Protein 4YQY (pdb70)

Secondary structure (DSSP, 8-state):
-HHHHHHHH---TT-EEEEE-TTSHHHHHHHHHHHHTT-EEEEE----HHHHHHHHHHHHTT--EEEE-----HHHHHHHHHHHHHHHS---EEEE-------------HHHHHH--TTTHHHH--TTTTT--TTEEEEEE--HHHHH--STT-HHHHHHHHH--HHHHHHHHHTTTEEEEEEEE----SS---HHHHHHSTT-S---HHHHHHHHHHHHSGGGTT--S-EEEES-----/--TT-EEEEES-SSHHHHHHHHHHHHTT-EEEEE----HHHHHHHHHHHHTT--EEEE-----HHHHHHHHHHHHHHH-S--EEEE-------------HHHHHH--TTTHHHH--TTTTT--TTEEEEEE--HHHHH--STT-HHHHHHHHH--HHHHHHHHHTTTEEEEEEEE-----TTSTT-S---HHHHHHHHHHHHSGGGTT--S-EEEES-----

Radius of gyration: 28.1 Å; Cα contacts (8 Å, |Δi|>4): 965; chains: 2; bounding box: 83×60×43 Å

Nearest PDB structures (foldseek):
  6qhe-assembly1_C  TM=9.258E-01  e=1.005E-21  Arthrobacter
  6d9y-assembly1_A  TM=9.089E-01  e=1.903E-20  Paraburkholderia phymatum STM815
  4gkb-assembly1_D  TM=9.073E-01  e=9.096E-20  Burkholderia multivorans ATCC 17616
  4gkb-assembly1_A  TM=9.070E-01  e=1.410E-19  Burkholderia multivorans ATCC 17616
  4glo-assembly1_D  TM=9.005E-01  e=1.927E-19  Burkholderia multivorans ATCC 17616

CATH classification: 3.40.50.720

Structure (mmCIF, N/CA/C/O backbone):
data_4YQY
#
_entry.id   4YQY
#
_cell.length_a   84.795
_cell.length_b   84.795
_cell.length_c   126.160
_cell.angle_alpha   90.000
_cell.angle_beta   90.000
_cell.angle_gamma   90.000
#
_symmetry.space_group_name_H-M   'P 41 21 2'
#
loop_
_entity.id
_entity.type
_entity.pdbx_description
1 polymer 'Putative Dehydrogenase'
2 non-polymer 'MAGNESIUM ION'
3 water water
#
loop_
_atom_site.group_PDB
_atom_site.id
_atom_site.type_symbol
_atom_site.label_atom_id
_atom_site.label_alt_id
_atom_site.label_comp_id
_atom_site.label_asym_id
_atom_site.label_entity_id
_atom_site.label_seq_id
_atom_site.pdbx_PDB_ins_code
_atom_site.Cartn_x
_atom_site.Cartn_y
_atom_site.Cartn_z
_atom_site.occupancy
_atom_site.B_iso_or_equiv
_atom_site.auth_seq_id
_atom_site.auth_comp_id
_atom_site.auth_asym_id
_atom_site.auth_atom_id
_atom_site.pdbx_PDB_model_num
ATOM 1 N N . LEU A 1 13 ? 73.831 77.691 68.294 1.00 53.85 -9 LEU A N 1
ATOM 2 C CA . LEU A 1 13 ? 73.053 76.936 69.270 1.00 49.81 -9 LEU A CA 1
ATOM 3 C C . LEU A 1 13 ? 71.717 76.477 68.694 1.00 49.73 -9 LEU A C 1
ATOM 4 O O . LEU A 1 13 ? 71.136 75.500 69.165 1.00 50.59 -9 LEU A O 1
ATOM 9 N N . GLY A 1 14 ? 71.232 77.182 67.676 1.00 49.84 -8 GLY A N 1
ATOM 10 C CA . GLY A 1 14 ? 70.066 76.729 66.938 1.00 51.73 -8 GLY A CA 1
ATOM 11 C C . GLY A 1 14 ? 70.372 75.358 66.364 1.00 53.77 -8 GLY A C 1
ATOM 12 O O . GLY A 1 14 ? 69.510 74.480 66.295 1.00 48.82 -8 GLY A O 1
ATOM 13 N N . THR A 1 15 ? 71.626 75.185 65.958 1.00 54.92 -7 THR A N 1
ATOM 14 C CA . THR A 1 15 ? 72.154 73.889 65.554 1.00 56.36 -7 THR A CA 1
ATOM 15 C C . THR A 1 15 ? 72.106 72.875 66.675 1.00 54.86 -7 THR A C 1
ATOM 16 O O . THR A 1 15 ? 71.547 71.789 66.530 1.00 52.57 -7 THR A O 1
ATOM 20 N N . GLU A 1 16 ? 72.744 73.240 67.782 1.00 52.77 -6 GLU A N 1
ATOM 21 C CA . GLU A 1 16 ? 72.913 72.350 68.918 1.00 47.84 -6 GLU A CA 1
ATOM 22 C C . GLU A 1 16 ? 71.567 71.826 69.382 1.00 41.20 -6 GLU A C 1
ATOM 23 O O . GLU A 1 16 ? 71.435 70.646 69.718 1.00 36.81 -6 GLU A O 1
ATOM 29 N N . ASN A 1 17 ? 70.564 72.700 69.377 1.00 33.23 -5 ASN A N 1
ATOM 30 C CA . ASN A 1 17 ? 69.213 72.288 69.719 1.00 30.70 -5 ASN A CA 1
ATOM 31 C C . ASN A 1 17 ? 68.690 71.271 68.705 1.00 29.71 -5 ASN A C 1
ATOM 32 O O . ASN A 1 17 ? 68.092 70.266 69.083 1.00 30.66 -5 ASN A O 1
ATOM 37 N N . LEU A 1 18 ? 68.938 71.532 67.423 1.00 30.08 -4 LEU A N 1
ATOM 38 C CA . LEU A 1 18 ? 68.553 70.607 66.358 1.00 30.02 -4 LEU A CA 1
ATOM 39 C C . LEU A 1 18 ? 69.232 69.256 66.519 1.00 27.95 -4 LEU A C 1
ATOM 40 O O . LEU A 1 18 ? 68.586 68.212 66.424 1.00 26.33 -4 LEU A O 1
ATOM 45 N N . TYR A 1 19 ? 70.539 69.279 66.756 1.00 28.26 -3 TYR A N 1
ATOM 46 C CA . TYR A 1 19 ? 71.286 68.044 66.954 1.00 26.75 -3 TYR A CA 1
ATOM 47 C C . TYR A 1 19 ? 70.758 67.291 68.174 1.00 24.94 -3 TYR A C 1
ATOM 48 O O . TYR A 1 19 ? 70.559 66.081 68.125 1.00 23.60 -3 TYR A O 1
ATOM 57 N N . PHE A 1 20 ? 70.517 68.015 69.263 1.00 25.60 -2 PHE A N 1
ATOM 58 C CA . PHE A 1 20 ? 69.998 67.395 70.478 1.00 24.81 -2 PHE A CA 1
ATOM 59 C C . PHE A 1 20 ? 68.660 66.700 70.215 1.00 24.05 -2 PHE A C 1
ATOM 60 O O . PHE A 1 20 ? 68.441 65.567 70.647 1.00 22.87 -2 PHE A O 1
ATOM 68 N N . GLN A 1 21 ? 67.781 67.378 69.484 1.00 24.89 -1 GLN A N 1
ATOM 69 C CA . GLN A 1 21 ? 66.459 66.836 69.184 1.00 27.18 -1 GLN A CA 1
ATOM 70 C C . GLN A 1 21 ? 66.504 65.676 68.197 1.00 24.59 -1 GLN A C 1
ATOM 71 O O . GLN A 1 21 ? 65.719 64.737 68.307 1.00 25.94 -1 GLN A O 1
ATOM 77 N N . SER A 1 22 ? 67.424 65.739 67.240 1.00 23.51 0 SER A N 1
ATOM 78 C CA . SER A 1 22 ? 67.498 64.715 66.203 1.00 25.67 0 SER A CA 1
ATOM 79 C C . SER A 1 22 ? 68.120 63.422 66.727 1.00 21.53 0 SER A C 1
ATOM 80 O O . SER A 1 22 ? 67.804 62.332 66.252 1.00 25.27 0 SER A O 1
ATOM 91 N N . ASP A 1 24 ? 67.828 61.406 69.381 1.00 20.69 2 ASP A N 1
ATOM 92 C CA . ASP A 1 24 ? 67.059 61.024 70.558 1.00 24.21 2 ASP A CA 1
ATOM 93 C C . ASP A 1 24 ? 67.494 59.680 71.131 1.00 23.19 2 ASP A C 1
ATOM 94 O O . ASP A 1 24 ? 67.153 59.352 72.266 1.00 25.32 2 ASP A O 1
ATOM 99 N N . LEU A 1 25 ? 68.256 58.908 70.360 1.00 18.80 3 LEU A N 1
ATOM 100 C CA . LEU A 1 25 ? 68.758 57.631 70.858 1.00 18.21 3 LEU A CA 1
ATOM 101 C C . LEU A 1 25 ? 70.199 57.725 71.367 1.00 16.92 3 LEU A C 1
ATOM 102 O O . LEU A 1 25 ? 70.820 56.709 71.678 1.00 17.82 3 LEU A O 1
ATOM 107 N N . LYS A 1 26 ? 70.734 58.940 71.459 1.00 17.34 4 LYS A N 1
ATOM 108 C CA . LYS A 1 26 ? 72.074 59.118 72.005 1.00 18.44 4 LYS A CA 1
ATOM 109 C C . LYS A 1 26 ? 72.151 58.599 73.435 1.00 18.77 4 LYS A C 1
ATOM 110 O O . LYS A 1 26 ? 71.287 58.882 74.265 1.00 22.69 4 LYS A O 1
ATOM 116 N N . GLY A 1 27 ? 73.196 57.829 73.714 1.00 18.13 5 GLY A N 1
ATOM 117 C CA . GLY A 1 27 ? 73.371 57.233 75.022 1.00 19.43 5 GLY A CA 1
ATOM 118 C C . GLY A 1 27 ? 72.721 55.863 75.142 1.00 19.74 5 GLY A C 1
ATOM 119 O O . GLY A 1 27 ? 72.919 55.177 76.147 1.00 20.15 5 GLY A O 1
ATOM 120 N N . LYS A 1 28 ? 71.946 55.469 74.129 1.00 15.99 6 LYS A N 1
ATOM 121 C CA . LYS A 1 28 ? 71.232 54.188 74.137 1.00 14.36 6 LYS A CA 1
ATOM 122 C C . LYS A 1 28 ? 71.954 53.137 73.304 1.00 14.85 6 LYS A C 1
ATOM 123 O O . LYS A 1 28 ? 72.744 53.470 72.410 1.00 15.69 6 LYS A O 1
ATOM 129 N N . THR A 1 29 ? 71.663 51.871 73.591 1.00 13.94 7 THR A N 1
ATOM 130 C CA . THR A 1 29 ? 72.291 50.761 72.883 1.00 12.49 7 THR A CA 1
ATOM 131 C C . THR A 1 29 ? 71.259 49.814 72.297 1.00 12.28 7 THR A C 1
ATOM 132 O O . THR A 1 29 ? 70.341 49.375 72.997 1.00 12.44 7 THR A O 1
ATOM 136 N N . ALA A 1 30 ? 71.413 49.515 71.006 1.00 11.23 8 ALA A N 1
ATOM 137 C CA . ALA A 1 30 ? 70.536 48.618 70.271 1.00 12.19 8 ALA A CA 1
ATOM 138 C C . ALA A 1 30 ? 71.269 47.364 69.850 1.00 11.67 8 ALA A C 1
ATOM 139 O O . ALA A 1 30 ? 72.429 47.423 69.471 1.00 12.94 8 ALA A O 1
ATOM 141 N N . ILE A 1 31 ? 70.557 46.246 69.871 1.00 11.06 9 ILE A N 1
ATOM 142 C CA . ILE A 1 31 ? 71.008 45.038 69.200 1.00 10.87 9 ILE A CA 1
ATOM 143 C C . ILE A 1 31 ? 70.119 44.826 67.985 1.00 10.18 9 ILE A C 1
ATOM 144 O O . ILE A 1 31 ? 68.894 44.841 68.106 1.00 11.06 9 ILE A O 1
ATOM 149 N N . VAL A 1 32 ? 70.737 44.652 66.816 1.00 11.18 10 VAL A N 1
ATOM 150 C CA . VAL A 1 32 ? 70.000 44.234 65.633 1.00 10.51 10 VAL A CA 1
ATOM 151 C C . VAL A 1 32 ? 70.494 42.868 65.209 1.00 10.26 10 VAL A C 1
ATOM 152 O O . VAL A 1 32 ? 71.692 42.679 64.962 1.00 11.67 10 VAL A O 1
ATOM 156 N N . THR A 1 33 ? 69.573 41.910 65.152 1.00 10.68 11 THR A N 1
ATOM 157 C CA . THR A 1 33 ? 69.917 40.602 64.612 1.00 11.72 11 THR A CA 1
ATOM 158 C C . THR A 1 33 ? 69.507 40.574 63.151 1.00 12.06 11 THR A C 1
ATOM 159 O O . THR A 1 33 ? 68.559 41.238 62.747 1.00 10.87 11 THR A O 1
ATOM 163 N N . GLY A 1 34 ? 70.253 39.824 62.350 1.00 13.20 12 GLY A N 1
ATOM 164 C CA . GLY A 1 34 ? 69.990 39.787 60.927 1.00 13.10 12 GLY A CA 1
ATOM 165 C C . GLY A 1 34 ? 70.417 41.067 60.232 1.00 14.89 12 GLY A C 1
ATOM 166 O O . GLY A 1 34 ? 69.824 41.449 59.223 1.00 15.87 12 GLY A O 1
ATOM 167 N N . GLY A 1 35 ? 71.462 41.721 60.749 1.00 17.07 13 GLY A N 1
ATOM 168 C CA . GLY A 1 35 ? 72.139 42.794 60.023 1.00 24.03 13 GLY A CA 1
ATOM 169 C C . GLY A 1 35 ? 72.756 42.151 58.792 1.00 24.38 13 GLY A C 1
ATOM 170 O O . GLY A 1 35 ? 73.205 42.799 57.849 1.00 33.17 13 GLY A O 1
ATOM 171 N N . ARG A 1 36 ? 72.797 40.828 58.886 1.00 34.16 14 ARG A N 1
ATOM 172 C CA . ARG A 1 36 ? 72.868 39.860 57.805 1.00 33.33 14 ARG A CA 1
ATOM 173 C C . ARG A 1 36 ? 72.116 40.241 56.498 1.00 42.86 14 ARG A C 1
ATOM 174 O O . ARG A 1 36 ? 72.652 40.065 55.402 1.00 45.77 14 ARG A O 1
ATOM 176 N N . GLY A 1 37 ? 70.890 40.756 56.605 1.00 37.07 15 GLY A N 1
ATOM 177 C CA . GLY A 1 37 ? 70.078 41.053 55.426 1.00 34.69 15 GLY A CA 1
ATOM 178 C C . GLY A 1 37 ? 69.688 42.514 55.222 1.00 31.54 15 GLY A C 1
ATOM 179 O O . GLY A 1 37 ? 69.935 43.346 56.070 1.00 18.66 15 GLY A O 1
ATOM 180 N N . ASP A 1 38 ? 69.059 42.817 54.089 1.00 30.13 16 ASP A N 1
ATOM 181 C CA . ASP A 1 38 ? 68.714 44.194 53.722 1.00 21.38 16 ASP A CA 1
ATOM 182 C C . ASP A 1 38 ? 67.965 45.003 54.761 1.00 14.44 16 ASP A C 1
ATOM 183 O O . ASP A 1 38 ? 68.382 46.104 55.084 1.00 14.53 16 ASP A O 1
ATOM 188 N N . ILE A 1 39 ? 66.845 44.465 55.239 1.00 13.84 17 ILE A N 1
ATOM 189 C CA . ILE A 1 39 ? 66.059 45.143 56.256 1.00 14.07 17 ILE A CA 1
ATOM 190 C C . ILE A 1 39 ? 66.895 45.357 57.516 1.00 14.17 17 ILE A C 1
ATOM 191 O O . ILE A 1 39 ? 66.864 46.432 58.096 1.00 12.90 17 ILE A O 1
ATOM 196 N N . GLY A 1 40 ? 67.664 44.347 57.913 1.00 13.79 18 GLY A N 1
ATOM 197 C CA . GLY A 1 40 ? 68.490 44.460 59.104 1.00 12.81 18 GLY A CA 1
ATOM 198 C C . GLY A 1 40 ? 69.520 45.569 59.005 1.00 11.08 18 GLY A C 1
ATOM 199 O O . GLY A 1 40 ? 69.659 46.381 59.931 1.00 12.26 18 GLY A O 1
ATOM 200 N N . ARG A 1 41 ? 70.243 45.626 57.890 1.00 12.63 19 ARG A N 1
ATOM 201 C CA . ARG A 1 41 ? 71.261 46.656 57.714 1.00 11.58 19 ARG A CA 1
ATOM 202 C C . ARG A 1 41 ? 70.627 48.048 57.684 1.00 11.43 19 ARG A C 1
ATOM 203 O O . ARG A 1 41 ? 71.177 48.997 58.252 1.00 12.56 19 ARG A O 1
ATOM 211 N N . ALA A 1 42 ? 69.456 48.168 57.063 1.00 12.00 20 ALA A N 1
ATOM 212 C CA . ALA A 1 42 ? 68.764 49.454 57.029 1.00 11.40 20 ALA A CA 1
ATOM 213 C C . ALA A 1 42 ? 68.365 49.890 58.442 1.00 11.67 20 ALA A C 1
ATOM 214 O O . ALA A 1 42 ? 68.484 51.063 58.791 1.00 12.46 20 ALA A O 1
ATOM 216 N N . CYS A 1 43 ? 67.929 48.934 59.256 1.00 10.40 21 CYS A N 1
ATOM 217 C CA . CYS A 1 43 ? 67.571 49.225 60.653 1.00 10.58 21 CYS A CA 1
ATOM 218 C C . CYS A 1 43 ? 68.795 49.677 61.441 1.00 11.81 21 CYS A C 1
ATOM 219 O O . CYS A 1 43 ? 68.732 50.633 62.209 1.00 12.39 21 CYS A O 1
ATOM 222 N N . VAL A 1 44 ? 69.911 48.975 61.252 1.00 11.33 22 VAL A N 1
ATOM 223 C CA . VAL A 1 44 ? 71.170 49.365 61.871 1.00 11.82 22 VAL A CA 1
ATOM 224 C C . VAL A 1 44 ? 71.479 50.832 61.599 1.00 11.89 22 VAL A C 1
ATOM 225 O O . VAL A 1 44 ? 71.762 51.616 62.517 1.00 12.29 22 VAL A O 1
ATOM 229 N N . LEU A 1 45 ? 71.407 51.226 60.334 1.00 11.52 23 LEU A N 1
ATOM 230 C CA . LEU A 1 45 ? 71.811 52.577 59.991 1.00 14.24 23 LEU A CA 1
ATOM 231 C C . LEU A 1 45 ? 70.798 53.606 60.497 1.00 11.72 23 LEU A C 1
ATOM 232 O O . LEU A 1 45 ? 71.177 54.693 60.914 1.00 13.33 23 LEU A O 1
ATOM 237 N N . GLU A 1 46 ? 69.516 53.253 60.494 1.00 11.97 24 GLU A N 1
ATOM 238 C CA . GLU A 1 46 ? 68.491 54.167 60.989 1.00 13.64 24 GLU A CA 1
ATOM 239 C C . GLU A 1 46 ? 68.646 54.408 62.506 1.00 12.87 24 GLU A C 1
ATOM 240 O O . GLU A 1 46 ? 68.527 55.540 62.988 1.00 14.82 24 GLU A O 1
ATOM 246 N N . LEU A 1 47 ? 68.955 53.350 63.251 1.00 12.16 25 LEU A N 1
ATOM 247 C CA . LEU A 1 47 ? 69.202 53.471 64.689 1.00 12.55 25 LEU A CA 1
ATOM 248 C C . LEU A 1 47 ? 70.422 54.345 64.975 1.00 11.84 25 LEU A C 1
ATOM 249 O O . LEU A 1 47 ? 70.373 55.251 65.823 1.00 13.21 25 LEU A O 1
ATOM 254 N N . ALA A 1 48 ? 71.520 54.074 64.275 1.00 11.70 26 ALA A N 1
ATOM 255 C CA . ALA A 1 48 ? 72.734 54.864 64.444 1.00 12.54 26 ALA A CA 1
ATOM 256 C C . ALA A 1 48 ? 72.534 56.330 64.044 1.00 14.14 26 ALA A C 1
ATOM 257 O O . ALA A 1 48 ? 73.143 57.224 64.642 1.00 15.80 26 ALA A O 1
ATOM 259 N N . ALA A 1 49 ? 71.688 56.576 63.047 1.00 13.95 27 ALA A N 1
ATOM 260 C CA . ALA A 1 49 ? 71.447 57.939 62.579 1.00 16.76 27 ALA A CA 1
ATOM 261 C C . ALA A 1 49 ? 70.795 58.792 63.662 1.00 19.45 27 ALA A C 1
ATOM 262 O O . ALA A 1 49 ? 70.856 60.017 63.614 1.00 21.63 27 ALA A O 1
ATOM 264 N N . ARG A 1 50 ? 70.172 58.148 64.641 1.00 16.31 28 ARG A N 1
ATOM 265 C CA . ARG A 1 50 ? 69.570 58.893 65.739 1.00 19.20 28 ARG A CA 1
ATOM 266 C C . ARG A 1 50 ? 70.385 58.766 67.026 1.00 18.52 28 ARG A C 1
ATOM 267 O O . ARG A 1 50 ? 69.945 59.178 68.103 1.00 18.30 28 ARG A O 1
ATOM 275 N N . GLY A 1 51 ? 71.591 58.218 66.901 1.00 15.61 29 GLY A N 1
ATOM 276 C CA . GLY A 1 51 ? 72.558 58.262 67.980 1.00 15.99 29 GLY A CA 1
ATOM 277 C C . GLY A 1 51 ? 72.808 56.973 68.740 1.00 15.44 29 GLY A C 1
ATOM 278 O O . GLY A 1 51 ? 73.651 56.934 69.631 1.00 17.66 29 GLY A O 1
ATOM 279 N N . ALA A 1 52 ? 72.087 55.913 68.397 1.00 13.14 30 ALA A N 1
ATOM 280 C CA . ALA A 1 52 ? 72.240 54.646 69.112 1.00 13.90 30 ALA A CA 1
ATOM 281 C C . ALA A 1 52 ? 73.604 53.995 68.866 1.00 11.33 30 ALA A C 1
ATOM 282 O O . ALA A 1 52 ? 74.108 54.005 67.738 1.00 14.29 30 ALA A O 1
ATOM 284 N N . ASN A 1 53 ? 74.178 53.410 69.918 1.00 12.29 31 ASN A N 1
ATOM 285 C CA . ASN A 1 53 ? 75.214 52.393 69.744 1.00 13.36 31 ASN A CA 1
ATOM 286 C C . ASN A 1 53 ? 74.547 51.176 69.164 1.00 13.15 31 ASN A C 1
ATOM 287 O O . ASN A 1 53 ? 73.441 50.846 69.588 1.00 12.68 31 ASN A O 1
ATOM 292 N N . VAL A 1 54 ? 75.185 50.487 68.224 1.00 11.68 32 VAL A N 1
ATOM 293 C CA . VAL A 1 54 ? 74.548 49.308 67.640 1.00 11.29 32 VAL A CA 1
ATOM 294 C C . VAL A 1 54 ? 75.457 48.074 67.643 1.00 10.57 32 VAL A C 1
ATOM 295 O O . VAL A 1 54 ? 76.581 48.105 67.134 1.00 12.79 32 VAL A O 1
ATOM 299 N N . ALA A 1 55 ? 74.958 46.987 68.218 1.00 11.33 33 ALA A N 1
ATOM 300 C CA . ALA A 1 55 ? 75.586 45.677 68.112 1.00 10.38 33 ALA A CA 1
ATOM 301 C C . ALA A 1 55 ? 74.862 44.901 67.018 1.00 10.78 33 ALA A C 1
ATOM 302 O O . ALA A 1 55 ? 73.625 44.773 67.049 1.00 11.25 33 ALA A O 1
ATOM 304 N N . ILE A 1 56 ? 75.627 44.426 66.038 1.00 10.50 34 ILE A N 1
ATOM 305 C CA . ILE A 1 56 ? 75.060 43.850 64.816 1.00 12.39 34 ILE A CA 1
ATOM 306 C C . ILE A 1 56 ? 75.366 42.362 64.695 1.00 11.79 34 ILE A C 1
ATOM 307 O O . ILE A 1 56 ? 76.529 41.967 64.547 1.00 13.14 34 ILE A O 1
ATOM 312 N N . ASN A 1 57 ? 74.326 41.538 64.746 1.00 11.04 35 ASN A N 1
ATOM 313 C CA . ASN A 1 57 ? 74.477 40.141 64.384 1.00 10.52 35 ASN A CA 1
ATOM 314 C C . ASN A 1 57 ? 74.343 39.948 62.884 1.00 13.01 35 ASN A C 1
ATOM 315 O O . ASN A 1 57 ? 73.553 40.636 62.244 1.00 12.67 35 ASN A O 1
ATOM 320 N N . TYR A 1 58 ? 75.138 39.047 62.324 1.00 11.16 36 TYR A N 1
ATOM 321 C CA . TYR A 1 58 ? 74.883 38.569 60.971 1.00 12.51 36 TYR A CA 1
ATOM 322 C C . TYR A 1 58 ? 75.153 37.067 60.921 1.00 13.58 36 TYR A C 1
ATOM 323 O O . TYR A 1 58 ? 75.926 36.551 61.724 1.00 13.45 36 TYR A O 1
ATOM 340 N N . ALA A 1 60 ? 75.838 34.988 57.789 1.00 21.53 38 ALA A N 1
ATOM 341 C CA . ALA A 1 60 ? 76.739 34.492 56.757 1.00 19.45 38 ALA A CA 1
ATOM 342 C C . ALA A 1 60 ? 77.801 35.528 56.406 1.00 20.75 38 ALA A C 1
ATOM 343 O O . ALA A 1 60 ? 78.702 35.800 57.198 1.00 20.73 38 ALA A O 1
ATOM 345 N N . SER A 1 61 ? 77.703 36.109 55.217 1.00 19.17 39 SER A N 1
ATOM 346 C CA . SER A 1 61 ? 78.671 37.118 54.800 1.00 19.91 39 SER A CA 1
ATOM 347 C C . SER A 1 61 ? 78.645 38.329 55.724 1.00 16.88 39 SER A C 1
ATOM 348 O O . SER A 1 61 ? 77.588 38.807 56.108 1.00 18.97 39 SER A O 1
ATOM 351 N N . SER A 1 62 ? 79.827 38.826 56.064 1.00 17.23 40 SER A N 1
ATOM 352 C CA . SER A 1 62 ? 79.952 39.997 56.923 1.00 13.91 40 SER A CA 1
ATOM 353 C C . SER A 1 62 ? 80.013 41.304 56.146 1.00 16.04 40 SER A C 1
ATOM 354 O O . SER A 1 62 ? 80.149 42.368 56.739 1.00 15.80 40 SER A O 1
ATOM 357 N N . GLU A 1 63 ? 79.943 41.230 54.822 1.00 15.68 41 GLU A N 1
ATOM 358 C CA . GLU A 1 63 ? 80.210 42.396 53.986 1.00 18.54 41 GLU A CA 1
ATOM 359 C C . GLU A 1 63 ? 79.382 43.629 54.358 1.00 17.39 41 GLU A C 1
ATOM 360 O O . GLU A 1 63 ? 79.928 44.719 54.558 1.00 17.40 41 GLU A O 1
ATOM 366 N N . GLY A 1 64 ? 78.073 43.445 54.466 1.00 14.97 42 GLY A N 1
ATOM 367 C CA . GLY A 1 64 ? 77.174 44.547 54.748 1.00 14.28 42 GLY A CA 1
ATOM 368 C C . GLY A 1 64 ? 77.265 45.002 56.195 1.00 14.10 42 GLY A C 1
ATOM 369 O O . GLY A 1 64 ? 77.093 46.188 56.494 1.00 14.54 42 GLY A O 1
ATOM 370 N N . ALA A 1 65 ? 77.538 44.063 57.098 1.00 14.44 43 ALA A N 1
ATOM 371 C CA . ALA A 1 65 ? 77.736 44.422 58.501 1.00 13.43 43 ALA A CA 1
ATOM 372 C C . ALA A 1 65 ? 79.027 45.221 58.708 1.00 13.63 43 ALA A C 1
ATOM 373 O O . ALA A 1 65 ? 79.012 46.250 59.398 1.00 13.25 43 ALA A O 1
ATOM 375 N N . ASP A 1 66 ? 80.127 44.771 58.100 1.00 13.66 44 ASP A N 1
ATOM 376 C CA . ASP A 1 66 ? 81.405 45.475 58.224 1.00 13.19 44 ASP A CA 1
ATOM 377 C C . ASP A 1 66 ? 81.290 46.887 57.668 1.00 14.04 44 ASP A C 1
ATOM 378 O O . ASP A 1 66 ? 81.817 47.833 58.245 1.00 15.58 44 ASP A O 1
ATOM 383 N N . SER A 1 67 ? 80.618 47.033 56.529 1.00 14.12 45 SER A N 1
ATOM 384 C CA . SER A 1 67 ? 80.538 48.351 55.915 1.00 15.14 45 SER A CA 1
ATOM 385 C C . SER A 1 67 ? 79.623 49.271 56.728 1.00 12.94 45 SER A C 1
ATOM 386 O O . SER A 1 67 ? 79.892 50.476 56.825 1.00 15.85 45 SER A O 1
ATOM 389 N N . ALA A 1 68 ? 78.567 48.718 57.323 1.00 12.41 46 ALA A N 1
ATOM 390 C CA . ALA A 1 68 ? 77.702 49.505 58.197 1.00 13.16 46 ALA A CA 1
ATOM 391 C C . ALA A 1 68 ? 78.485 50.011 59.410 1.00 13.93 46 ALA A C 1
ATOM 392 O O . ALA A 1 68 ? 78.384 51.186 59.770 1.00 13.81 46 ALA A O 1
ATOM 394 N N . VAL A 1 69 ? 79.271 49.131 60.031 1.00 12.96 47 VAL A N 1
ATOM 395 C CA . VAL A 1 69 ? 80.104 49.525 61.161 1.00 14.53 47 VAL A CA 1
ATOM 396 C C . VAL A 1 69 ? 81.038 50.665 60.773 1.00 14.20 47 VAL A C 1
ATOM 397 O O . VAL A 1 69 ? 81.165 51.649 61.503 1.00 14.53 47 VAL A O 1
ATOM 401 N N . ALA A 1 70 ? 81.674 50.546 59.614 1.00 14.37 48 ALA A N 1
ATOM 402 C CA . ALA A 1 70 ? 82.607 51.567 59.163 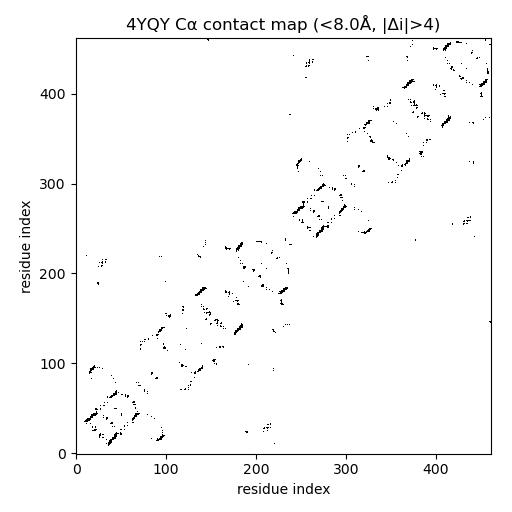1.00 15.96 48 ALA A CA 1
ATOM 403 C C . ALA A 1 70 ? 81.904 52.905 58.899 1.00 15.07 48 ALA A C 1
ATOM 404 O O . ALA A 1 70 ? 82.432 53.967 59.253 1.00 18.11 48 ALA A O 1
ATOM 406 N N . GLU A 1 71 ? 80.718 52.852 58.292 1.00 15.70 49 GLU A N 1
ATOM 407 C CA . GLU A 1 71 ? 79.951 54.070 58.028 1.00 17.47 49 GLU A CA 1
ATOM 408 C C . GLU A 1 71 ? 79.566 54.737 59.338 1.00 15.92 49 GLU A C 1
ATOM 409 O O . GLU A 1 71 ? 79.655 55.958 59.479 1.00 18.08 49 GLU A O 1
ATOM 415 N N . ILE A 1 72 ? 79.156 53.932 60.311 1.00 15.19 50 ILE A N 1
ATOM 416 C CA . ILE A 1 72 ? 78.728 54.486 61.588 1.00 16.42 50 ILE A CA 1
ATOM 417 C C . ILE A 1 72 ? 79.914 55.152 62.282 1.00 15.94 50 ILE A C 1
ATOM 418 O O . ILE A 1 72 ? 79.813 56.284 62.765 1.00 18.27 50 ILE A O 1
ATOM 423 N N . LYS A 1 73 ? 81.049 54.467 62.299 1.00 16.45 51 LYS A N 1
ATOM 424 C CA . LYS A 1 73 ? 82.232 55.017 62.947 1.00 17.17 51 LYS A CA 1
ATOM 425 C C . LYS A 1 73 ? 82.721 56.290 62.270 1.00 18.80 51 LYS A C 1
ATOM 426 O O . LYS A 1 73 ? 83.127 57.223 62.957 1.00 19.50 51 LYS A O 1
ATOM 432 N N . ALA A 1 74 ? 82.650 56.342 60.941 1.00 17.02 52 ALA A N 1
ATOM 433 C CA . ALA A 1 74 ? 83.080 57.530 60.195 1.00 22.46 52 ALA A CA 1
ATOM 434 C C . ALA A 1 74 ? 82.212 58.751 60.524 1.00 22.05 52 ALA A C 1
ATOM 435 O O . ALA A 1 74 ? 82.677 59.889 60.447 1.00 24.64 52 ALA A O 1
ATOM 437 N N . ALA A 1 75 ? 80.957 58.507 60.894 1.00 20.71 53 ALA A N 1
ATOM 438 C CA . ALA A 1 75 ? 80.025 59.582 61.229 1.00 20.54 53 ALA A CA 1
ATOM 439 C C . ALA A 1 75 ? 80.076 59.918 62.714 1.00 22.71 53 ALA A C 1
ATOM 440 O O . ALA A 1 75 ? 79.290 60.730 63.199 1.00 27.14 53 ALA A O 1
ATOM 442 N N . GLY A 1 76 ? 80.998 59.286 63.432 1.00 22.91 54 GLY A N 1
ATOM 443 C CA . GLY A 1 76 ? 81.227 59.593 64.833 1.00 21.16 54 GLY A CA 1
ATOM 444 C C . GLY A 1 76 ? 80.460 58.715 65.804 1.00 21.27 54 GLY A C 1
ATOM 445 O O . GLY A 1 76 ? 80.439 58.981 67.006 1.00 25.19 54 GLY A O 1
ATOM 446 N N . GLY A 1 77 ? 79.833 57.660 65.291 1.00 17.32 55 GLY A N 1
ATOM 447 C CA . GLY A 1 77 ? 79.070 56.767 66.145 1.00 18.03 55 GLY A CA 1
ATOM 448 C C . GLY A 1 77 ? 79.857 55.544 66.582 1.00 16.72 55 GLY A C 1
ATOM 449 O O . GLY A 1 77 ? 81.074 55.460 66.406 1.00 18.05 55 GLY A O 1
ATOM 450 N N . ASN A 1 78 ? 79.153 54.582 67.164 1.00 15.47 56 ASN A N 1
ATOM 451 C CA . ASN A 1 78 ? 79.793 53.376 67.650 1.00 16.21 56 ASN A CA 1
ATOM 452 C C . ASN A 1 78 ? 78.959 52.154 67.330 1.00 14.43 56 ASN A C 1
ATOM 453 O O . ASN A 1 78 ? 77.737 52.136 67.528 1.00 14.03 56 ASN A O 1
ATOM 458 N N . ALA A 1 79 ? 79.630 51.135 66.812 1.00 12.51 57 ALA A N 1
ATOM 459 C CA . ALA A 1 79 ? 78.976 49.889 66.464 1.00 12.30 57 ALA A CA 1
ATOM 460 C C . ALA A 1 79 ? 80.000 48.777 66.366 1.00 12.22 57 ALA A C 1
ATOM 461 O O . ALA A 1 79 ? 81.190 49.038 66.198 1.00 13.00 57 ALA A O 1
ATOM 463 N N . PHE A 1 80 ? 79.545 47.536 66.485 1.00 12.01 58 PHE A N 1
ATOM 464 C CA . PHE A 1 80 ? 80.374 46.397 66.119 1.00 11.91 58 PHE A CA 1
ATOM 465 C C . PHE A 1 80 ? 79.478 45.324 65.545 1.00 11.95 58 PHE A C 1
ATOM 466 O O . PHE A 1 80 ? 78.258 45.360 65.729 1.00 10.97 58 PHE A O 1
ATOM 474 N N . ALA A 1 81 ? 80.095 44.367 64.866 1.00 12.47 59 ALA A N 1
ATOM 475 C CA . ALA A 1 81 ? 79.390 43.229 64.303 1.00 11.82 59 ALA A CA 1
ATOM 476 C C . ALA A 1 81 ? 79.959 41.920 64.832 1.00 12.88 59 ALA A C 1
ATOM 477 O O . ALA A 1 81 ? 81.120 41.853 65.247 1.00 14.66 59 ALA A O 1
ATOM 479 N N . LEU A 1 82 ? 79.135 40.879 64.809 1.00 11.41 60 LEU A N 1
ATOM 480 C CA . LEU A 1 82 ? 79.502 39.571 65.325 1.00 12.46 60 LEU A CA 1
ATOM 481 C C . LEU A 1 82 ? 78.745 38.495 64.565 1.00 11.18 60 LEU A C 1
ATOM 482 O O . LEU A 1 82 ? 77.498 38.525 64.522 1.00 11.87 60 LEU A O 1
ATOM 487 N N . GLN A 1 83 ? 79.459 37.549 63.967 1.00 12.62 61 GLN A N 1
ATOM 488 C CA . GLN A 1 83 ? 78.762 36.431 63.323 1.00 12.48 61 GLN A CA 1
ATOM 489 C C . GLN A 1 83 ? 78.079 35.555 64.361 1.00 12.62 61 GLN A C 1
ATOM 490 O O . GLN A 1 83 ? 78.647 35.259 65.410 1.00 14.19 61 GLN A O 1
ATOM 496 N N . GLY A 1 84 ? 76.864 35.108 64.063 1.00 11.98 62 GLY A N 1
ATOM 497 C CA . GLY A 1 84 ? 76.236 34.130 64.923 1.00 12.46 62 GLY A CA 1
ATOM 498 C C . GLY A 1 84 ? 74.950 33.560 64.356 1.00 11.42 62 GLY A C 1
ATOM 499 O O . GLY A 1 84 ? 74.286 34.186 63.520 1.00 14.11 62 GLY A O 1
ATOM 500 N N . ASP A 1 85 ? 74.620 32.368 64.834 1.00 12.81 63 ASP A N 1
ATOM 501 C CA . ASP A 1 85 ? 73.378 31.672 64.510 1.00 13.34 63 ASP A CA 1
ATOM 502 C C . ASP A 1 85 ? 72.388 31.908 65.641 1.00 12.27 63 ASP A C 1
ATOM 503 O O . ASP A 1 85 ? 72.565 31.385 66.743 1.00 12.91 63 ASP A O 1
ATOM 516 N N . THR A 1 87 ? 69.579 30.792 66.228 1.00 12.45 65 THR A N 1
ATOM 517 C CA . THR A 1 87 ? 68.851 29.612 66.698 1.00 12.64 65 THR A CA 1
ATOM 518 C C . THR A 1 87 ? 69.647 28.832 67.734 1.00 15.34 65 THR A C 1
ATOM 519 O O . THR A 1 87 ? 69.149 27.862 68.305 1.00 15.90 65 THR A O 1
ATOM 523 N N . LYS A 1 88 ? 70.886 29.253 67.982 1.00 13.42 66 LYS A N 1
ATOM 524 C CA . LYS A 1 88 ? 71.764 28.549 68.909 1.00 13.95 66 LYS A CA 1
ATOM 525 C C . LYS A 1 88 ? 71.907 29.310 70.214 1.00 14.28 66 LYS A C 1
ATOM 526 O O . LYS A 1 88 ? 72.269 30.491 70.214 1.00 14.95 66 LYS A O 1
ATOM 532 N N . GLU A 1 89 ? 71.626 28.641 71.331 1.00 15.15 67 GLU A N 1
ATOM 533 C CA . GLU A 1 89 ? 71.696 29.289 72.640 1.00 15.00 67 GLU A CA 1
ATOM 534 C C . GLU A 1 89 ? 73.075 29.904 72.913 1.00 17.68 67 GLU A C 1
ATOM 535 O O . GLU A 1 89 ? 73.163 31.011 73.444 1.00 15.61 67 GLU A O 1
ATOM 541 N N . ALA A 1 90 ? 74.150 29.217 72.532 1.00 15.48 68 ALA A N 1
ATOM 542 C CA . ALA A 1 90 ? 75.489 29.743 72.799 1.00 14.03 68 ALA A CA 1
ATOM 543 C C . ALA A 1 90 ? 75.760 31.041 72.040 1.00 15.18 68 ALA A C 1
ATOM 544 O O . ALA A 1 90 ? 76.341 31.976 72.590 1.00 14.97 68 ALA A O 1
ATOM 546 N N . ASP A 1 91 ? 75.334 31.110 70.783 1.00 14.10 69 ASP A N 1
ATOM 547 C CA . ASP A 1 91 ? 75.584 32.302 69.978 1.00 13.75 69 ASP A CA 1
ATOM 548 C C . ASP A 1 91 ? 74.765 33.473 70.488 1.00 11.82 69 ASP A C 1
ATOM 549 O O . ASP A 1 91 ? 75.236 34.611 70.491 1.00 13.34 69 ASP A O 1
ATOM 554 N N . VAL A 1 92 ? 73.525 33.200 70.877 1.00 11.96 70 VAL A N 1
ATOM 555 C CA . VAL A 1 92 ? 72.657 34.211 71.463 1.00 11.54 70 VAL A CA 1
ATOM 556 C C . VAL A 1 92 ? 73.281 34.772 72.746 1.00 14.20 70 VAL A C 1
ATOM 557 O O . VAL A 1 92 ? 73.338 35.995 72.943 1.00 12.64 70 VAL A O 1
ATOM 561 N N . ALA A 1 93 ? 73.776 33.892 73.607 1.00 12.77 71 ALA A N 1
ATOM 562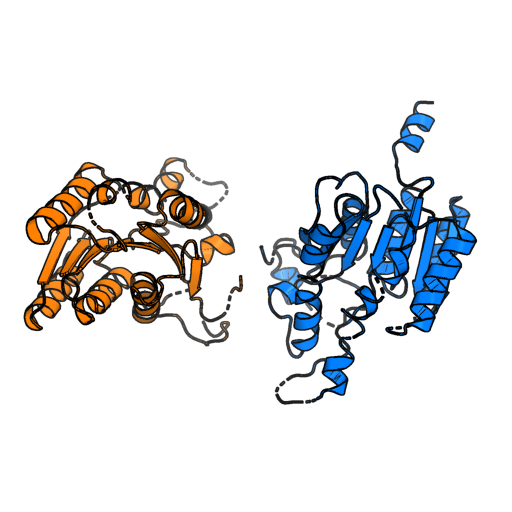 C CA . ALA A 1 93 ? 74.427 34.348 74.825 1.00 13.81 71 ALA A CA 1
ATOM 563 C C . ALA A 1 93 ? 75.676 35.166 74.526 1.00 15.07 71 ALA A C 1
ATOM 564 O O . ALA A 1 93 ? 75.907 36.189 75.158 1.00 13.55 71 ALA A O 1
ATOM 566 N N . ALA A 1 94 ? 76.482 34.729 73.561 1.00 12.75 72 ALA A N 1
ATOM 567 C CA . ALA A 1 94 ? 77.703 35.458 73.227 1.00 13.91 72 ALA A CA 1
ATOM 568 C C . ALA A 1 94 ? 77.404 36.865 72.701 1.00 13.33 72 ALA A C 1
ATOM 569 O O . ALA A 1 94 ? 78.098 37.825 73.040 1.00 13.65 72 ALA A O 1
ATOM 571 N N . LEU A 1 95 ? 76.386 36.996 71.863 1.00 12.40 73 LEU A N 1
ATOM 572 C CA . LEU A 1 95 ? 76.053 38.301 71.312 1.00 13.57 73 LEU A CA 1
ATOM 573 C C . LEU A 1 95 ? 75.660 39.282 72.411 1.00 13.04 73 LEU A C 1
ATOM 574 O O . LEU A 1 95 ? 76.154 40.409 72.451 1.00 11.70 73 LEU A O 1
ATOM 579 N N . VAL A 1 96 ? 74.787 38.854 73.315 1.00 11.98 74 VAL A N 1
ATOM 580 C CA . VAL A 1 96 ? 74.335 39.752 74.367 1.00 11.27 74 VAL A CA 1
ATOM 581 C C . VAL A 1 96 ? 75.467 40.048 75.350 1.00 12.04 74 VAL A C 1
ATOM 582 O O . VAL A 1 96 ? 75.646 41.195 75.754 1.00 12.49 74 VAL A O 1
ATOM 586 N N . GLU A 1 97 ? 76.246 39.032 75.709 1.00 12.59 75 GLU A N 1
ATOM 587 C CA . GLU A 1 97 ? 77.392 39.249 76.583 1.00 13.34 75 GLU A CA 1
ATOM 588 C C . GLU A 1 97 ? 78.365 40.275 75.986 1.00 15.28 75 GLU A C 1
ATOM 589 O O . GLU A 1 97 ? 78.807 41.194 76.671 1.00 13.80 75 GLU A O 1
ATOM 595 N N . LYS A 1 98 ? 78.682 40.142 74.704 1.00 12.81 76 LYS A N 1
ATOM 596 C CA . LYS A 1 98 ? 79.624 41.071 74.097 1.00 12.47 76 LYS A CA 1
ATOM 597 C C . LYS A 1 98 ? 79.028 42.468 73.961 1.00 11.70 76 LYS A C 1
ATOM 598 O O . LYS A 1 98 ? 79.745 43.461 74.085 1.00 13.21 76 LYS A O 1
ATOM 604 N N . THR A 1 99 ? 77.723 42.558 73.731 1.00 11.30 77 THR A N 1
ATOM 605 C CA . THR A 1 99 ? 77.060 43.859 73.697 1.00 12.76 77 THR A CA 1
ATOM 606 C C . THR A 1 99 ? 77.164 44.572 75.037 1.00 12.63 77 THR A C 1
ATOM 607 O O . THR A 1 99 ? 77.521 45.751 75.100 1.00 12.56 77 THR A O 1
ATOM 611 N N . VAL A 1 100 ? 76.861 43.859 76.121 1.00 11.78 78 VAL A N 1
ATOM 612 C CA . VAL A 1 100 ? 76.902 44.494 77.441 1.00 12.00 78 VAL A CA 1
ATOM 613 C C . VAL A 1 100 ? 78.342 44.809 77.858 1.00 12.85 78 VAL A C 1
ATOM 614 O O . VAL A 1 100 ? 78.610 45.850 78.447 1.00 13.17 78 VAL A O 1
ATOM 618 N N . LYS A 1 101 ? 79.279 43.931 77.526 1.00 12.61 79 LYS A N 1
ATOM 619 C CA . LYS A 1 101 ? 80.676 44.198 77.847 1.00 13.11 79 LYS A CA 1
ATOM 620 C C . LYS A 1 101 ? 81.176 45.452 77.143 1.00 13.13 79 LYS A C 1
ATOM 621 O O . LYS A 1 101 ? 81.970 46.202 77.702 1.00 16.22 79 LYS A O 1
ATOM 627 N N . GLU A 1 102 ? 80.704 45.682 75.924 1.00 13.36 80 GLU A N 1
ATOM 628 C CA . GLU A 1 102 ? 81.127 46.828 75.141 1.00 13.24 80 GLU A CA 1
ATOM 629 C C . GLU A 1 102 ? 80.410 48.117 75.546 1.00 12.78 80 GLU A C 1
ATOM 630 O O . GLU A 1 102 ? 81.042 49.169 75.660 1.00 15.29 80 GLU A O 1
ATOM 636 N N . PHE A 1 103 ? 79.098 48.033 75.771 1.00 13.50 81 PHE A N 1
ATOM 637 C CA . PHE A 1 103 ? 78.291 49.247 75.913 1.00 13.35 81 PHE A CA 1
ATOM 638 C C . PHE A 1 103 ? 77.664 49.419 77.295 1.00 18.26 81 PHE A C 1
ATOM 639 O O . PHE A 1 103 ? 77.257 50.521 77.653 1.00 18.02 81 PHE A O 1
ATOM 647 N N . GLY A 1 104 ? 77.574 48.337 78.059 1.00 14.94 82 GLY A N 1
ATOM 648 C CA . GLY A 1 104 ? 77.143 48.419 79.447 1.00 17.11 82 GLY A CA 1
ATOM 649 C C . GLY A 1 104 ? 75.657 48.259 79.693 1.00 17.35 82 GLY A C 1
ATOM 650 O O . GLY A 1 104 ? 75.220 48.151 80.843 1.00 17.86 82 GLY A O 1
ATOM 651 N N . GLN A 1 105 ? 74.871 48.212 78.619 1.00 14.51 83 GLN A N 1
ATOM 652 C CA . GLN A 1 105 ? 73.417 48.172 78.726 1.00 17.79 83 GLN A CA 1
ATOM 653 C C . GLN A 1 105 ? 72.789 47.749 77.399 1.00 15.17 83 GLN A C 1
ATOM 654 O O . GLN A 1 105 ? 73.453 47.771 76.364 1.00 15.56 83 GLN A O 1
ATOM 660 N N . VAL A 1 106 ? 71.523 47.347 77.448 1.00 14.73 84 VAL A N 1
ATOM 661 C CA . VAL A 1 106 ? 70.733 47.101 76.244 1.00 12.79 84 VAL A CA 1
ATOM 662 C C . VAL A 1 106 ? 69.408 47.838 76.374 1.00 13.72 84 VAL A C 1
ATOM 663 O O . VAL A 1 106 ? 68.667 47.619 77.330 1.00 15.54 84 VAL A O 1
ATOM 667 N N . ASP A 1 107 ? 69.115 48.718 75.424 1.00 11.99 85 ASP A N 1
ATOM 668 C CA . ASP A 1 107 ? 67.875 49.492 75.442 1.00 12.34 85 ASP A CA 1
ATOM 669 C C . ASP A 1 107 ? 66.855 49.040 74.406 1.00 15.86 85 ASP A C 1
ATOM 670 O O . ASP A 1 107 ? 65.657 49.229 74.585 1.00 15.41 85 ASP A O 1
ATOM 675 N N . THR A 1 108 ? 67.312 48.466 73.303 1.00 11.86 86 THR A N 1
ATOM 676 C CA . THR A 1 108 ? 66.357 48.013 72.319 1.00 11.58 86 THR A CA 1
ATOM 677 C C . THR A 1 108 ? 66.908 46.819 71.550 1.00 11.23 86 THR A C 1
ATOM 678 O O . THR A 1 108 ? 68.120 46.678 71.333 1.00 11.34 86 THR A O 1
ATOM 682 N N . LEU A 1 109 ? 65.988 45.922 71.201 1.00 10.09 87 LEU A N 1
ATOM 683 C CA . LEU A 1 109 ? 66.254 44.766 70.361 1.00 9.65 87 LEU A CA 1
ATOM 684 C C . LEU A 1 109 ? 65.402 44.894 69.108 1.00 9.45 87 LEU A C 1
ATOM 685 O O . LEU A 1 109 ? 64.180 45.056 69.203 1.00 9.87 87 LEU A O 1
ATOM 690 N N . VAL A 1 110 ? 66.036 44.831 67.940 1.00 8.87 88 VAL A N 1
ATOM 691 C CA . VAL A 1 110 ? 65.297 44.751 66.688 1.00 9.32 88 VAL A CA 1
ATOM 692 C C . VAL A 1 110 ? 65.695 43.430 66.056 1.00 9.92 88 VAL A C 1
ATOM 693 O O . VAL A 1 110 ? 66.846 43.246 65.655 1.00 11.40 88 VAL A O 1
ATOM 697 N N . HIS A 1 111 ? 64.755 42.492 66.011 1.00 9.91 89 HIS A N 1
ATOM 698 C CA . HIS A 1 111 ? 65.084 41.122 65.639 1.00 10.06 89 HIS A CA 1
ATOM 699 C C . HIS A 1 111 ? 64.693 40.847 64.193 1.00 10.75 89 HIS A C 1
ATOM 700 O O . HIS A 1 111 ? 63.522 40.604 63.914 1.00 12.14 89 HIS A O 1
ATOM 707 N N . VAL A 1 112 ? 65.660 40.886 63.276 1.00 11.43 90 VAL A N 1
ATOM 708 C CA . VAL A 1 112 ? 65.356 40.723 61.846 1.00 15.34 90 VAL A CA 1
ATOM 709 C C . VAL A 1 112 ? 65.743 39.334 61.328 1.00 17.66 90 VAL A C 1
ATOM 710 O O . VAL A 1 112 ? 65.618 39.043 60.140 1.00 28.89 90 VAL A O 1
ATOM 714 N N . THR A 1 113 ? 66.174 38.459 62.217 1.00 14.91 91 THR A N 1
ATOM 715 C CA . THR 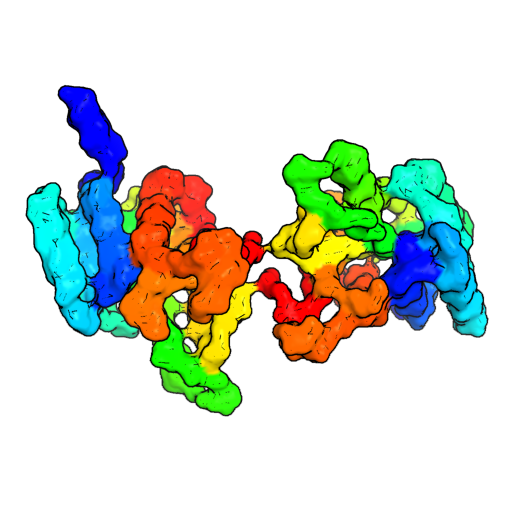A 1 113 ? 66.403 37.067 61.847 1.00 15.62 91 THR A CA 1
ATOM 716 C C . THR A 1 113 ? 65.100 36.393 61.429 1.00 12.76 91 THR A C 1
ATOM 717 O O . THR A 1 113 ? 64.092 36.513 62.125 1.00 14.60 91 THR A O 1
ATOM 721 N N . GLY A 1 114 ? 65.109 35.671 60.312 1.00 13.82 92 GLY A N 1
ATOM 722 C CA . GLY A 1 114 ? 63.918 34.971 59.862 1.00 15.57 92 GLY A CA 1
ATOM 723 C C . GLY A 1 114 ? 64.092 34.446 58.456 1.00 16.40 92 GLY A C 1
ATOM 724 O O . GLY A 1 114 ? 65.175 34.569 57.879 1.00 19.00 92 GLY A O 1
ATOM 725 N N . GLY A 1 115 ? 63.043 33.847 57.905 1.00 13.42 93 GLY A N 1
ATOM 726 C CA . GLY A 1 115 ? 63.089 33.391 56.529 1.00 16.64 93 GLY A CA 1
ATOM 727 C C . GLY A 1 115 ? 62.149 32.256 56.196 1.00 15.19 93 GLY A C 1
ATOM 728 O O . GLY A 1 115 ? 61.744 31.476 57.057 1.00 13.75 93 GLY A O 1
ATOM 729 N N . LEU A 1 116 ? 61.822 32.161 54.913 1.00 17.01 94 LEU A N 1
ATOM 730 C CA . LEU A 1 116 ? 60.958 31.122 54.374 1.00 18.76 94 LEU A CA 1
ATOM 731 C C . LEU A 1 116 ? 61.612 29.732 54.356 1.00 17.34 94 LEU A C 1
ATOM 732 O O . LEU A 1 116 ? 60.932 28.706 54.522 1.00 16.27 94 LEU A O 1
ATOM 737 N N . ILE A 1 117 ? 62.928 29.737 54.122 1.00 16.42 95 ILE A N 1
ATOM 738 C CA . ILE A 1 117 ? 63.799 28.561 53.980 1.00 17.09 95 ILE A CA 1
ATOM 739 C C . ILE A 1 117 ? 63.564 27.829 52.663 1.00 19.73 95 ILE A C 1
ATOM 740 O O . ILE A 1 117 ? 64.474 27.727 51.843 1.00 22.52 95 ILE A O 1
ATOM 745 N N . ALA A 1 118 ? 62.352 27.329 52.454 1.00 16.09 96 ALA A N 1
ATOM 746 C CA . ALA A 1 118 ? 61.991 26.678 51.198 1.00 17.84 96 ALA A CA 1
ATOM 747 C C . ALA A 1 118 ? 60.479 26.577 51.080 1.00 16.37 96 ALA A C 1
ATOM 748 O O . ALA A 1 118 ? 59.759 26.689 52.081 1.00 15.97 96 ALA A O 1
ATOM 750 N N . ARG A 1 119 ? 59.999 26.385 49.855 1.00 17.34 97 ARG A N 1
ATOM 751 C CA . ARG A 1 119 ? 58.579 26.166 49.624 1.00 16.03 97 ARG A CA 1
ATO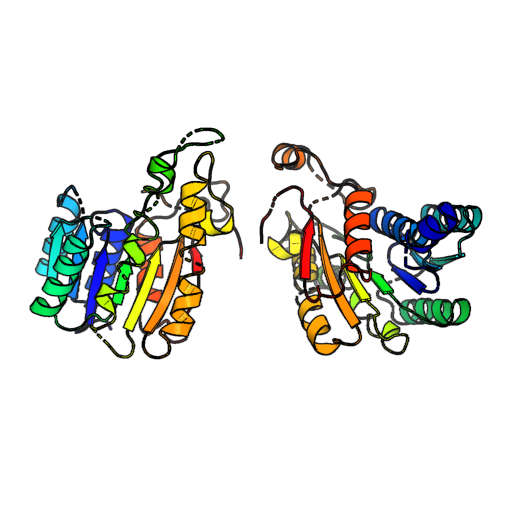M 752 C C . ARG A 1 119 ? 58.284 24.672 49.681 1.00 17.44 97 ARG A C 1
ATOM 753 O O . ARG A 1 119 ? 58.814 23.884 48.901 1.00 20.37 97 ARG A O 1
ATOM 761 N N . VAL A 1 120 ? 57.464 24.299 50.661 1.00 15.16 98 VAL A N 1
ATOM 762 C CA . VAL A 1 120 ? 57.117 22.917 50.940 1.00 15.23 98 VAL A CA 1
ATOM 763 C C . VAL A 1 120 ? 55.621 22.839 51.236 1.00 13.91 98 VAL A C 1
ATOM 764 O O . VAL A 1 120 ? 55.139 23.543 52.125 1.00 15.83 98 VAL A O 1
ATOM 768 N N . THR A 1 121 ? 54.895 21.991 50.516 1.00 14.92 99 THR A N 1
ATOM 769 C CA . THR A 1 121 ? 53.475 21.826 50.784 1.00 16.14 99 THR A CA 1
ATOM 770 C C . THR A 1 121 ? 53.268 20.933 51.998 1.00 18.21 99 THR A C 1
ATOM 771 O O . THR A 1 121 ? 54.154 20.169 52.387 1.00 17.56 99 THR A O 1
ATOM 783 N N . SER A 1 123 ? 51.420 18.354 52.252 1.00 19.87 101 SER A N 1
ATOM 784 C CA . SER A 1 123 ? 51.410 16.941 51.883 1.00 19.65 101 SER A CA 1
ATOM 785 C C . SER A 1 123 ? 52.828 16.367 51.885 1.00 21.89 101 SER A C 1
ATOM 786 O O . SER A 1 123 ? 53.026 15.185 52.185 1.00 27.57 101 SER A O 1
ATOM 789 N N . GLU A 1 124 ? 53.803 17.215 51.566 1.00 19.15 102 GLU A N 1
ATOM 790 C CA . GLU A 1 124 ? 55.213 16.827 51.536 1.00 21.22 102 GLU A CA 1
ATOM 791 C C . GLU A 1 124 ? 55.994 17.319 52.751 1.00 19.96 102 GLU A C 1
ATOM 792 O O . GLU A 1 124 ? 57.228 17.303 52.756 1.00 21.74 102 GLU A O 1
ATOM 806 N N . THR A 1 126 ? 57.957 17.811 56.180 1.00 14.50 104 THR A N 1
ATOM 807 C CA . THR A 1 126 ? 58.820 17.025 57.053 1.00 14.75 104 THR A CA 1
ATOM 808 C C . THR A 1 126 ? 58.959 17.760 58.375 1.00 13.95 104 THR A C 1
ATOM 809 O O . THR A 1 126 ? 58.851 18.993 58.422 1.00 15.28 104 THR A O 1
ATOM 813 N N . LEU A 1 127 ? 59.201 17.017 59.453 1.00 14.29 105 LEU A N 1
ATOM 814 C CA . LEU A 1 127 ? 59.462 17.664 60.736 1.00 15.86 105 LEU A CA 1
ATOM 815 C C . LEU A 1 127 ? 60.727 18.513 60.664 1.00 15.76 105 LEU A C 1
ATOM 816 O O . LEU A 1 127 ? 60.805 19.569 61.296 1.00 16.35 105 LEU A O 1
ATOM 821 N N . ASP A 1 128 ? 61.709 18.072 59.878 1.00 15.53 106 ASP A N 1
ATOM 822 C CA . ASP A 1 128 ? 62.942 18.839 59.720 1.00 17.07 106 ASP A CA 1
ATOM 823 C C . ASP A 1 128 ? 62.651 20.231 59.165 1.00 16.16 106 ASP A C 1
ATOM 824 O O . ASP A 1 128 ? 63.138 21.229 59.685 1.00 14.60 106 ASP A O 1
ATOM 829 N N . HIS A 1 129 ? 61.858 20.296 58.099 1.00 15.67 107 HIS A N 1
ATOM 830 C CA . HIS A 1 129 ? 61.541 21.597 57.529 1.00 15.31 107 HIS A CA 1
ATOM 831 C C . HIS A 1 129 ? 60.719 22.447 58.497 1.00 12.56 107 HIS A C 1
ATOM 832 O O . HIS A 1 129 ? 61.022 23.621 58.706 1.00 13.26 107 HIS A O 1
ATOM 839 N N . TRP A 1 130 ? 59.691 21.841 59.090 1.00 12.43 108 TRP A N 1
ATOM 840 C CA . TRP A 1 130 ? 58.806 22.559 60.005 1.00 14.12 108 TRP A CA 1
ATOM 841 C C . TRP A 1 130 ? 59.614 23.168 61.156 1.00 13.25 108 TRP A C 1
ATOM 842 O O . TRP A 1 130 ? 59.506 24.364 61.456 1.00 12.64 108 TRP A O 1
ATOM 853 N N . GLN A 1 131 ? 60.436 22.337 61.785 1.00 13.83 109 GLN A N 1
ATOM 854 C CA . GLN A 1 131 ? 61.265 22.764 62.905 1.00 13.89 109 GLN A CA 1
ATOM 855 C C . GLN A 1 131 ? 62.244 23.862 62.499 1.00 13.23 109 GLN A C 1
ATOM 856 O O . GLN A 1 131 ? 62.442 24.827 63.241 1.00 12.41 109 GLN A O 1
ATOM 862 N N . SER A 1 132 ? 62.860 23.719 61.329 1.00 13.58 110 SER A N 1
ATOM 863 C CA . SER A 1 132 ? 63.819 24.717 60.860 1.00 13.43 110 SER A CA 1
ATOM 864 C C . SER A 1 132 ? 63.171 26.086 60.661 1.00 12.23 110 SER A C 1
ATOM 865 O O . SER A 1 132 ? 63.744 27.112 61.018 1.00 12.84 110 SER A O 1
ATOM 868 N N . VAL A 1 133 ? 61.967 26.100 60.101 1.00 12.66 111 VAL A N 1
ATOM 869 C CA . VAL A 1 133 ? 61.266 27.359 59.898 1.00 11.64 111 VAL A CA 1
ATOM 870 C C . VAL A 1 133 ? 60.837 27.962 61.234 1.00 10.42 111 VAL A C 1
ATOM 871 O O . VAL A 1 133 ? 61.015 29.160 61.475 1.00 10.16 111 VAL A O 1
ATOM 883 N N . ASP A 1 135 ? 62.307 27.533 64.059 1.00 10.50 113 ASP A N 1
ATOM 884 C CA . ASP A 1 135 ? 63.459 27.968 64.833 1.00 11.93 113 ASP A CA 1
ATOM 885 C C . ASP A 1 135 ? 64.049 29.279 64.312 1.00 11.43 113 ASP A C 1
ATOM 886 O O . ASP A 1 135 ? 64.368 30.174 65.096 1.00 11.56 113 ASP A O 1
ATOM 891 N N . VAL A 1 136 ? 64.173 29.427 62.999 1.00 10.71 114 VAL A N 1
ATOM 892 C CA . VAL A 1 136 ? 64.804 30.637 62.496 1.00 11.84 114 VAL A CA 1
ATOM 893 C C . VAL A 1 136 ? 63.898 31.865 62.700 1.00 11.64 114 VAL A C 1
ATOM 894 O O . VAL A 1 136 ? 64.390 32.969 62.958 1.00 11.28 114 VAL A O 1
ATOM 898 N N . ASN A 1 137 ? 62.582 31.674 62.632 1.00 11.61 115 ASN A N 1
ATOM 899 C CA . ASN A 1 137 ? 61.651 32.795 62.756 1.00 10.66 115 ASN A CA 1
ATOM 900 C C . ASN A 1 137 ? 61.154 33.087 64.164 1.00 11.93 115 ASN A C 1
ATOM 901 O O . ASN A 1 137 ? 60.955 34.252 64.519 1.00 13.40 115 ASN A O 1
ATOM 906 N N . LEU A 1 138 ? 60.945 32.048 64.963 1.00 10.47 116 LEU A N 1
ATOM 907 C CA . LEU A 1 138 ? 60.270 32.209 66.243 1.00 10.10 116 LEU A CA 1
ATOM 908 C C . LEU A 1 138 ? 61.191 31.875 67.411 1.00 10.33 116 LEU A C 1
ATOM 909 O O . LEU A 1 138 ? 61.338 32.681 68.332 1.00 11.05 116 LEU A O 1
ATOM 914 N N . THR A 1 139 ? 61.795 30.688 67.405 1.00 10.53 117 THR A N 1
ATOM 915 C CA . THR A 1 139 ? 62.669 30.315 68.511 1.00 10.19 117 THR A CA 1
ATOM 916 C C . THR A 1 139 ? 63.814 31.322 68.682 1.00 10.86 117 THR A C 1
ATOM 917 O O . THR A 1 139 ? 64.193 31.663 69.811 1.00 11.06 117 THR A O 1
ATOM 921 N N . SER A 1 140 ? 64.356 31.810 67.566 1.00 11.23 118 SER A N 1
ATOM 922 C CA . SER A 1 140 ? 65.438 32.798 67.617 1.00 11.74 118 SER A CA 1
ATOM 923 C C . SER A 1 140 ? 65.010 34.059 68.372 1.00 10.16 118 SER A C 1
ATOM 924 O O . SER A 1 140 ? 65.783 34.638 69.133 1.00 11.40 118 SER A O 1
ATOM 927 N N . PHE A 1 141 ? 63.760 34.462 68.187 1.00 11.46 119 PHE A N 1
ATOM 928 C CA . PHE A 1 141 ? 63.212 35.624 68.883 1.00 9.74 119 PHE A CA 1
ATOM 929 C C . PHE A 1 141 ? 63.044 35.338 70.374 1.00 9.79 119 PHE A C 1
ATOM 930 O O . PHE A 1 141 ? 63.424 36.157 71.214 1.00 10.27 119 PHE A O 1
ATOM 938 N N . VAL A 1 142 ? 62.494 34.173 70.702 1.00 10.46 120 VAL A N 1
ATOM 939 C CA . VAL A 1 142 ? 62.378 33.720 72.089 1.00 12.44 120 VAL A CA 1
ATOM 940 C C . VAL A 1 142 ? 63.739 33.754 72.777 1.00 10.64 120 VAL A C 1
ATOM 941 O O . VAL A 1 142 ? 63.866 34.302 73.877 1.00 11.99 120 VAL A O 1
ATOM 945 N N . LEU A 1 143 ? 64.755 33.192 72.126 1.00 11.38 121 LEU A N 1
ATOM 946 C CA . LEU A 1 143 ? 66.084 33.144 72.725 1.00 11.52 121 LEU A CA 1
ATOM 947 C C . LEU A 1 143 ? 66.638 34.547 72.955 1.00 12.70 121 LEU A C 1
ATOM 948 O O . LEU A 1 143 ? 67.184 34.847 74.030 1.00 11.49 121 LEU A O 1
ATOM 961 N N . VAL A 1 145 ? 65.001 37.484 73.229 1.00 11.65 123 VAL A N 1
ATOM 962 C CA . VAL A 1 145 ? 64.266 38.211 74.255 1.00 11.07 123 VAL A CA 1
ATOM 963 C C . VAL A 1 145 ? 64.683 37.708 75.632 1.00 11.96 123 VAL A C 1
ATOM 964 O O . VAL A 1 145 ? 65.034 38.511 76.504 1.00 11.48 123 VAL A O 1
ATOM 968 N N . ARG A 1 146 ? 64.668 36.392 75.834 1.00 11.26 124 ARG A N 1
ATOM 969 C CA . ARG A 1 146 ? 65.093 35.829 77.112 1.00 11.29 124 ARG A CA 1
ATOM 970 C C . ARG A 1 146 ? 66.484 36.331 77.515 1.00 10.37 124 ARG A C 1
ATOM 971 O O . ARG A 1 146 ? 66.713 36.712 78.659 1.00 12.94 124 ARG A O 1
ATOM 979 N N . GLU A 1 147 ? 67.403 36.351 76.556 1.00 11.75 125 GLU A N 1
ATOM 980 C CA . GLU A 1 147 ? 68.785 36.722 76.849 1.00 13.12 125 GLU A CA 1
ATOM 981 C C . GLU A 1 147 ? 68.916 38.192 77.208 1.00 11.51 125 GLU A C 1
ATOM 982 O O . GLU A 1 147 ? 69.778 38.572 77.995 1.00 14.08 125 GLU A O 1
ATOM 988 N N . CYS A 1 148 ? 68.061 39.018 76.616 1.00 12.62 126 CYS A N 1
ATOM 989 C CA . CYS A 1 148 ? 68.115 40.458 76.844 1.00 12.13 126 CYS A CA 1
ATOM 990 C C . CYS A 1 148 ? 67.450 40.914 78.134 1.00 13.75 126 CYS A C 1
ATOM 991 O O . CYS A 1 148 ? 67.822 41.955 78.672 1.00 13.28 126 CYS A O 1
ATOM 994 N N . LEU A 1 149 ? 66.453 40.181 78.625 1.00 12.90 127 LEU A N 1
ATOM 995 C CA . LEU A 1 149 ? 65.677 40.665 79.769 1.00 14.20 127 LEU A CA 1
ATOM 996 C C . LEU A 1 149 ? 66.493 41.037 81.020 1.00 16.94 127 LEU A C 1
ATOM 997 O O . LEU A 1 149 ? 66.155 42.022 81.679 1.00 18.74 127 LEU A O 1
ATOM 1002 N N . PRO A 1 150 ? 67.561 40.282 81.360 1.00 14.47 128 PRO A N 1
ATOM 1003 C CA . PRO A 1 150 ? 68.305 40.709 82.554 1.00 17.04 128 PRO A CA 1
ATOM 1004 C C . PRO A 1 150 ? 68.970 42.080 82.417 1.00 16.09 128 PRO A C 1
ATOM 1005 O O . PRO A 1 150 ? 69.357 42.650 83.448 1.00 18.66 128 PRO A O 1
ATOM 1009 N N . HIS A 1 151 ? 69.092 42.580 81.187 1.00 15.51 129 HIS A N 1
ATOM 1010 C CA . HIS A 1 151 ? 69.856 43.787 80.871 1.00 16.41 129 HIS A CA 1
ATOM 1011 C C . HIS A 1 151 ? 69.022 44.966 80.422 1.00 22.67 129 HIS A C 1
ATOM 1012 O O . HIS A 1 151 ? 69.571 46.043 80.154 1.00 26.44 129 HIS A O 1
ATOM 1027 N N . THR A 1 153 ? 66.449 48.101 80.342 1.00 36.48 131 THR A N 1
ATOM 1028 C CA . THR A 1 153 ? 66.292 49.246 81.211 1.00 40.12 131 THR A CA 1
ATOM 1029 C C . THR A 1 153 ? 64.834 49.679 81.262 1.00 32.14 131 THR A C 1
ATOM 1030 O O . THR A 1 153 ? 64.021 49.244 80.448 1.00 17.75 131 THR A O 1
ATOM 1034 N N . GLU A 1 154 ? 64.503 50.526 82.227 1.00 35.07 132 GLU A N 1
ATOM 1035 C CA . GLU A 1 154 ? 63.249 51.259 82.186 1.00 31.51 132 GLU A CA 1
ATOM 1036 C C . GLU A 1 154 ? 63.140 51.955 80.839 1.00 16.84 132 GLU A C 1
ATOM 1037 O O . GLU A 1 154 ? 64.074 52.616 80.416 1.00 22.39 132 GLU A O 1
ATOM 1043 N N . GLY A 1 155 ? 62.031 51.766 80.130 1.00 15.64 133 GLY A N 1
ATOM 1044 C CA . GLY A 1 155 ? 61.836 52.463 78.871 1.00 16.11 133 GLY A CA 1
ATOM 1045 C C . GLY A 1 155 ? 62.426 51.749 77.669 1.00 13.80 133 GLY A C 1
ATOM 1046 O O . GLY A 1 155 ? 62.566 52.333 76.595 1.00 17.56 133 GLY A O 1
ATOM 1047 N N A SER A 1 156 ? 62.786 50.484 77.832 0.36 11.92 134 SER A N 1
ATOM 1048 N N B SER A 1 156 ? 62.767 50.477 77.855 0.64 11.64 134 SER A N 1
ATOM 1049 C CA A SER A 1 156 ? 63.367 49.750 76.718 0.36 11.63 134 SER A CA 1
ATOM 1050 C CA B SER A 1 156 ? 63.330 49.654 76.788 0.64 12.05 134 SER A CA 1
ATOM 1051 C C A SER A 1 156 ? 62.288 49.192 75.795 0.36 10.06 134 SER A C 1
ATOM 1052 C C B SER A 1 156 ? 62.268 49.194 75.788 0.64 10.06 134 SER A C 1
ATOM 1053 O O A SER A 1 156 ? 61.104 49.214 76.126 0.36 12.11 134 SER A O 1
ATOM 1054 O O B SER A 1 156 ? 61.073 49.280 76.059 0.64 11.19 134 SER A O 1
ATOM 1059 N N . SER A 1 157 ? 62.705 48.698 74.637 1.00 9.76 135 SER A N 1
ATOM 1060 C CA . SER A 1 157 ? 61.767 48.225 73.636 1.00 11.20 135 SER A CA 1
ATOM 1061 C C . SER A 1 157 ? 62.294 47.049 72.832 1.00 11.10 135 SER A C 1
ATOM 1062 O O . SER A 1 157 ? 63.508 46.877 72.652 1.00 10.74 135 SER A O 1
ATOM 1065 N N . ILE A 1 158 ? 61.353 46.253 72.339 1.00 10.72 136 ILE A N 1
ATOM 1066 C CA . ILE A 1 158 ? 61.606 45.116 71.472 1.00 9.59 136 ILE A CA 1
ATOM 1067 C C . ILE A 1 158 ? 60.772 45.280 70.216 1.00 8.42 136 ILE A C 1
ATOM 1068 O O . ILE A 1 158 ? 59.576 45.601 70.303 1.00 10.00 136 ILE A O 1
ATOM 1073 N N . VAL A 1 159 ? 61.404 45.083 69.060 1.00 8.76 137 VAL A N 1
ATOM 1074 C CA . VAL A 1 159 ? 60.712 45.130 67.781 1.00 9.07 137 VAL A CA 1
ATOM 1075 C C . VAL A 1 159 ? 60.938 43.815 67.051 1.00 10.51 137 VAL A C 1
ATOM 1076 O O . VAL A 1 159 ? 62.077 43.477 66.735 1.00 10.63 137 VAL A O 1
ATOM 1080 N N . GLY A 1 160 ? 59.859 43.079 66.778 1.00 8.38 138 GLY A N 1
ATOM 1081 C CA . GLY A 1 160 ? 59.951 41.876 65.975 1.00 10.46 138 GLY A CA 1
ATOM 1082 C C . GLY A 1 160 ? 59.612 42.121 64.519 1.00 9.62 138 GLY A C 1
ATOM 1083 O O . GLY A 1 160 ? 58.974 43.111 64.154 1.00 10.17 138 GLY A O 1
ATOM 1084 N N . LEU A 1 161 ? 60.065 41.202 63.671 1.00 10.75 139 LEU A N 1
ATOM 1085 C CA . LEU A 1 161 ? 59.767 41.249 62.251 1.00 12.45 139 LEU A CA 1
ATOM 1086 C C . LEU A 1 161 ? 58.860 40.089 61.917 1.00 13.57 139 LEU A C 1
ATOM 1087 O O . LEU A 1 161 ? 59.309 38.957 61.720 1.00 13.73 139 LEU A O 1
ATOM 1092 N N . ALA A 1 162 ? 57.563 40.360 61.880 1.00 9.80 140 ALA A N 1
ATOM 1093 C CA . ALA A 1 162 ? 56.601 39.356 61.457 1.00 10.41 140 ALA A CA 1
ATOM 1094 C C . ALA A 1 162 ? 56.430 39.494 59.945 1.00 10.63 140 ALA A C 1
ATOM 1095 O O . ALA A 1 162 ? 57.399 39.737 59.233 1.00 11.77 140 ALA A O 1
ATOM 1097 N N . SER A 1 163 ? 55.210 39.328 59.448 1.00 11.27 141 SER A N 1
ATOM 1098 C CA . SER A 1 163 ? 54.969 39.367 58.009 1.00 10.76 141 SER A CA 1
ATOM 1099 C C . SER A 1 163 ? 53.491 39.492 57.733 1.00 9.75 141 SER A C 1
ATOM 1100 O O . SER A 1 163 ? 52.675 39.087 58.562 1.00 9.92 141 SER A O 1
ATOM 1103 N N . GLN A 1 164 ? 53.139 40.040 56.574 1.00 10.53 142 GLN A N 1
ATOM 1104 C CA . GLN A 1 164 ? 51.783 39.894 56.077 1.00 10.84 142 GLN A CA 1
ATOM 1105 C C . GLN A 1 164 ? 51.341 38.415 56.101 1.00 9.90 142 GLN A C 1
ATOM 1106 O O . GLN A 1 164 ? 50.160 38.108 56.287 1.00 9.55 142 GLN A O 1
ATOM 1112 N N . ALA A 1 165 ? 52.300 37.507 55.937 1.00 10.48 143 ALA A N 1
ATOM 1113 C CA . ALA A 1 165 ? 52.026 36.073 55.981 1.00 10.12 143 ALA A CA 1
ATOM 1114 C C . ALA A 1 165 ? 51.393 35.638 57.301 1.00 9.87 143 ALA A C 1
ATOM 1115 O O . ALA A 1 165 ? 50.634 34.673 57.325 1.00 10.98 143 ALA A O 1
ATOM 1117 N N . GLY A 1 166 ? 51.698 36.334 58.395 1.00 9.86 144 GLY A N 1
ATOM 1118 C CA . GLY A 1 166 ? 51.044 36.035 59.656 1.00 9.44 144 GLY A CA 1
ATOM 1119 C C . GLY A 1 166 ? 49.552 36.299 59.603 1.00 11.95 144 GLY A C 1
ATOM 1120 O O . GLY A 1 166 ? 48.758 35.613 60.269 1.00 13.04 144 GLY A O 1
ATOM 1121 N N . ARG A 1 167 ? 49.156 37.289 58.809 1.00 10.19 145 ARG A N 1
ATOM 1122 C CA . ARG A 1 167 ? 47.737 37.624 58.698 1.00 11.00 145 ARG A CA 1
ATOM 1123 C C . ARG A 1 167 ? 46.984 36.853 57.625 1.00 12.90 145 ARG A C 1
ATOM 1124 O O . ARG A 1 167 ? 45.783 36.622 57.779 1.00 13.89 145 ARG A O 1
ATOM 1132 N N . ASP A 1 168 ? 47.644 36.461 56.541 1.00 10.79 146 ASP A N 1
ATOM 1133 C CA . ASP A 1 168 ? 46.894 35.768 55.491 1.00 11.33 146 ASP A CA 1
ATOM 1134 C C . ASP A 1 168 ? 47.337 34.329 55.213 1.00 10.05 146 ASP A C 1
ATOM 1135 O O . ASP A 1 168 ? 46.830 33.708 54.285 1.00 11.59 146 ASP A O 1
ATOM 1140 N N . GLY A 1 169 ? 48.250 33.802 56.024 1.00 10.59 147 GLY A N 1
ATOM 1141 C CA . GLY A 1 169 ? 48.702 32.431 55.842 1.00 12.28 147 GLY A CA 1
ATOM 1142 C C . GLY A 1 169 ? 49.942 32.268 54.990 1.00 12.71 147 GLY A C 1
ATOM 1143 O O . GLY A 1 169 ? 50.570 31.205 55.011 1.00 13.24 147 GLY A O 1
ATOM 1144 N N . GLY A 1 170 ? 50.287 33.296 54.220 1.00 12.11 148 GLY A N 1
ATOM 1145 C CA . GLY A 1 170 ? 51.462 33.237 53.363 1.00 14.02 148 GLY A CA 1
ATOM 1146 C C . GLY A 1 170 ? 51.180 32.662 51.990 1.00 13.18 148 GLY A C 1
ATOM 1147 O O . GLY A 1 170 ? 50.056 32.277 51.671 1.00 14.73 148 GLY A O 1
ATOM 1148 N N . GLY A 1 171 ? 52.229 32.602 51.174 1.00 14.67 149 GLY A N 1
ATOM 1149 C CA . GLY A 1 171 ? 52.104 32.194 49.788 1.00 16.53 149 GLY A CA 1
ATOM 1150 C C . GLY A 1 171 ? 52.259 30.700 49.586 1.00 16.03 149 GLY A C 1
ATOM 1151 O O . GLY A 1 171 ? 52.334 29.940 50.555 1.00 16.36 149 GLY A O 1
ATOM 1152 N N . PRO A 1 172 ? 52.301 30.263 48.322 1.00 17.33 150 PRO A N 1
ATOM 1153 C CA . PRO A 1 172 ? 52.386 28.833 48.009 1.00 17.73 150 PRO A CA 1
ATOM 1154 C C . PRO A 1 172 ? 53.589 28.154 48.654 1.00 17.32 150 PRO A C 1
ATOM 1155 O O . PRO A 1 172 ? 54.721 28.625 48.515 1.00 19.59 150 PRO A O 1
ATOM 1159 N N . GLY A 1 173 ? 53.340 27.056 49.366 1.00 14.87 151 GLY A N 1
ATOM 1160 C CA . GLY A 1 173 ? 54.410 26.305 50.002 1.00 14.61 151 GLY A CA 1
ATOM 1161 C C . GLY A 1 173 ? 55.014 26.992 51.216 1.00 13.35 151 GLY A C 1
ATOM 1162 O O . GLY A 1 173 ? 56.040 26.562 51.748 1.00 14.36 151 GLY A O 1
ATOM 1163 N N . ALA A 1 174 ? 54.368 28.053 51.688 1.00 12.48 152 ALA A N 1
ATOM 1164 C CA . ALA A 1 174 ? 54.906 28.835 52.802 1.00 12.92 152 ALA A CA 1
ATOM 1165 C C . ALA A 1 174 ? 54.112 28.670 54.097 1.00 12.54 152 ALA A C 1
ATOM 1166 O O . ALA A 1 174 ? 54.165 29.532 54.975 1.00 12.49 152 ALA A O 1
ATOM 1168 N N . SER A 1 175 ? 53.401 27.556 54.240 1.00 12.59 153 SER A N 1
ATOM 1169 C CA . SER A 1 175 ? 52.509 27.424 55.396 1.00 12.59 153 SER A CA 1
ATOM 1170 C C . SER A 1 175 ? 53.281 27.415 56.727 1.00 11.88 153 SER A C 1
ATOM 1171 O O . SER A 1 175 ? 52.818 28.000 57.719 1.00 11.14 153 SER A O 1
ATOM 1174 N N . ALA A 1 176 ? 54.461 26.796 56.764 1.00 11.44 154 ALA A N 1
ATOM 1175 C CA . ALA A 1 176 ? 55.298 26.843 57.966 1.00 11.51 154 ALA A CA 1
ATOM 1176 C C . ALA A 1 176 ? 55.753 28.269 58.287 1.00 12.24 154 ALA A C 1
ATOM 1177 O O . ALA A 1 176 ? 55.813 28.694 59.456 1.00 12.17 154 ALA A O 1
ATOM 1179 N N . TYR A 1 177 ? 56.102 29.008 57.237 1.00 10.78 155 TYR A N 1
ATOM 1180 C CA . TYR A 1 177 ? 56.572 30.380 57.401 1.00 10.71 155 TYR A CA 1
ATOM 1181 C C . TYR A 1 177 ? 55.455 31.245 57.971 1.00 10.10 155 TYR A C 1
ATOM 1182 O O . TYR A 1 177 ? 55.649 31.967 58.937 1.00 10.70 155 TYR A O 1
ATOM 1191 N N . GLY A 1 178 ? 54.269 31.137 57.382 1.00 10.84 156 GLY A N 1
ATOM 1192 C CA . GLY A 1 178 ? 53.114 31.850 57.907 1.00 10.76 156 GLY A CA 1
ATOM 1193 C C . GLY A 1 178 ? 52.847 31.507 59.359 1.00 10.53 156 GLY A C 1
ATOM 1194 O O . GLY A 1 178 ? 52.659 32.402 60.191 1.00 10.96 156 GLY A O 1
ATOM 1195 N N . ALA A 1 179 ? 52.859 30.218 59.687 1.00 11.43 157 ALA A N 1
ATOM 1196 C CA . ALA A 1 179 ? 52.622 29.780 61.057 1.00 11.40 157 ALA A CA 1
ATOM 1197 C C . ALA A 1 179 ? 53.609 30.411 62.037 1.00 9.63 157 ALA A C 1
ATOM 1198 O O . ALA A 1 179 ? 53.221 30.903 63.103 1.00 10.45 157 ALA A O 1
ATOM 1200 N N . SER A 1 180 ? 54.890 30.410 61.679 1.00 9.82 158 SER A N 1
ATOM 1201 C CA . SER A 1 180 ? 55.891 30.978 62.563 1.00 9.83 158 SER A CA 1
ATOM 1202 C C . SER A 1 180 ? 55.684 32.481 62.763 1.00 10.12 158 SER A C 1
ATOM 1203 O O . SER A 1 180 ? 55.906 32.998 63.854 1.00 10.03 158 SER A O 1
ATOM 1206 N N . LYS A 1 181 ? 55.250 33.179 61.714 1.00 10.25 159 LYS A N 1
ATOM 1207 C CA . LYS A 1 181 ? 55.027 34.624 61.816 1.00 9.90 159 LYS A CA 1
ATOM 1208 C C . LYS A 1 181 ? 53.740 34.938 62.597 1.00 9.86 159 LYS A C 1
ATOM 1209 O O . LYS A 1 181 ? 53.697 35.928 63.327 1.00 9.75 159 LYS A O 1
ATOM 1215 N N . GLY A 1 182 ? 52.696 34.117 62.457 1.00 9.21 160 GLY A N 1
ATOM 1216 C CA . GLY A 1 182 ? 51.504 34.278 63.279 1.00 10.14 160 GLY A CA 1
ATOM 1217 C C . GLY A 1 182 ? 51.819 34.045 64.744 1.00 8.35 160 GLY A C 1
ATOM 1218 O O . GLY A 1 182 ? 51.313 34.757 65.622 1.00 9.40 160 GLY A O 1
ATOM 1219 N N . ALA A 1 183 ? 52.658 33.054 65.030 1.00 8.77 161 ALA A N 1
ATOM 1220 C CA . ALA A 1 183 ? 53.112 32.835 66.403 1.00 8.44 161 ALA A CA 1
ATOM 1221 C C . ALA A 1 183 ? 53.826 34.071 66.956 1.00 9.18 161 ALA A C 1
ATOM 1222 O O . ALA A 1 183 ? 53.608 34.446 68.103 1.00 9.35 161 ALA A O 1
ATOM 1224 N N . LEU A 1 184 ? 54.692 34.673 66.144 1.00 8.94 162 LEU A N 1
ATOM 1225 C CA . LEU A 1 184 ? 55.430 35.864 66.557 1.00 9.21 162 LEU A CA 1
ATOM 1226 C C . LEU A 1 184 ? 54.476 37.027 66.824 1.00 8.66 162 LEU A C 1
ATOM 1227 O O . LEU A 1 184 ? 54.653 37.789 67.778 1.00 9.08 162 LEU A O 1
ATOM 1240 N N . THR A 1 186 ? 51.340 36.825 67.858 1.00 9.34 164 THR A N 1
ATOM 1241 C CA . THR A 1 186 ? 50.663 36.594 69.120 1.00 8.48 164 THR A CA 1
ATOM 1242 C C . THR A 1 186 ? 51.618 36.815 70.295 1.00 9.33 164 THR A C 1
ATOM 1243 O O . THR A 1 186 ? 51.274 37.457 71.289 1.00 9.65 164 THR A O 1
ATOM 1247 N N . LEU A 1 187 ? 52.837 36.303 70.159 1.00 9.04 165 LEU A N 1
ATOM 1248 C CA . LEU A 1 187 ? 53.839 36.424 71.209 1.00 10.92 165 LEU A CA 1
ATOM 1249 C C . LEU A 1 187 ? 54.134 37.889 71.519 1.00 9.61 165 LEU A C 1
ATOM 1250 O O . LEU A 1 187 ? 54.383 38.258 72.664 1.00 9.68 165 LEU A O 1
ATOM 1255 N N . THR A 1 188 ? 54.095 38.726 70.491 1.00 8.89 166 THR A N 1
ATOM 1256 C CA . THR A 1 188 ? 54.273 40.167 70.663 1.00 8.56 166 THR A CA 1
ATOM 1257 C C . THR A 1 188 ? 53.246 40.713 71.652 1.00 9.87 166 THR A C 1
ATOM 1258 O O . THR A 1 188 ? 53.577 41.513 72.519 1.00 9.23 166 THR A O 1
ATOM 1262 N N . ARG A 1 189 ? 52.001 40.259 71.521 1.00 9.06 167 ARG A N 1
ATOM 1263 C CA . ARG A 1 189 ? 50.923 40.650 72.417 1.00 9.01 167 ARG A CA 1
ATOM 1264 C C . ARG A 1 189 ? 51.139 40.096 73.817 1.00 8.91 167 ARG A C 1
ATOM 1265 O O . ARG A 1 189 ? 50.992 40.818 74.813 1.00 9.76 167 ARG A O 1
ATOM 1273 N N . GLY A 1 190 ? 51.476 38.812 73.907 1.00 8.76 168 GLY A N 1
ATOM 1274 C CA . GLY A 1 190 ? 51.721 38.203 75.200 1.00 10.83 168 GLY A CA 1
ATOM 1275 C C . GLY A 1 190 ? 52.847 38.871 75.963 1.00 10.00 168 GLY A C 1
ATOM 1276 O O . GLY A 1 190 ? 52.739 39.089 77.178 1.00 9.98 168 GLY A O 1
ATOM 1277 N N . LEU A 1 191 ? 53.937 39.169 75.260 1.00 9.19 169 LEU A N 1
ATOM 1278 C CA . LEU A 1 191 ? 55.074 39.822 75.895 1.00 8.97 169 LEU A CA 1
ATOM 1279 C C . LEU A 1 191 ? 54.790 41.299 76.214 1.00 9.39 169 LEU A C 1
ATOM 1280 O O . LEU A 1 191 ? 55.293 41.821 77.212 1.00 10.38 169 LEU A O 1
ATOM 1285 N N . ALA A 1 192 ? 53.991 41.968 75.395 1.00 9.46 170 ALA A N 1
ATOM 1286 C CA . ALA A 1 192 ? 53.627 43.340 75.735 1.00 9.92 170 ALA A CA 1
ATOM 1287 C C . ALA A 1 192 ? 52.941 43.391 77.101 1.00 9.71 170 ALA A C 1
ATOM 1288 O O . ALA A 1 192 ? 53.189 44.295 77.901 1.00 11.46 170 ALA A O 1
ATOM 1290 N N . LYS A 1 193 ? 52.089 42.408 77.377 1.00 10.81 171 LYS A N 1
ATOM 1291 C CA . LYS A 1 193 ? 51.449 42.317 78.681 1.00 10.06 171 LYS A CA 1
ATOM 1292 C C . LYS A 1 193 ? 52.413 41.868 79.777 1.00 10.98 171 LYS A C 1
ATOM 1293 O O . LYS A 1 193 ? 52.420 42.433 80.864 1.00 14.39 171 LYS A O 1
ATOM 1299 N N . GLU A 1 194 ? 53.229 40.860 79.499 1.00 10.09 172 GLU A N 1
ATOM 1300 C CA . GLU A 1 194 ? 54.097 40.311 80.532 1.00 10.78 172 GLU A CA 1
ATOM 1301 C C . GLU A 1 194 ? 55.197 41.284 80.926 1.00 11.32 172 GLU A C 1
ATOM 1302 O O . GLU A 1 194 ? 55.581 41.356 82.098 1.00 13.66 172 GLU A O 1
ATOM 1308 N N . LEU A 1 195 ? 55.704 42.028 79.946 1.00 10.35 173 LEU A N 1
ATOM 1309 C CA . LEU A 1 195 ? 56.892 42.848 80.168 1.00 11.38 173 LEU A CA 1
ATOM 1310 C C . LEU A 1 195 ? 56.615 44.332 80.395 1.00 11.54 173 LEU A C 1
ATOM 1311 O O . LEU A 1 195 ? 57.521 45.065 80.801 1.00 12.83 173 LEU A O 1
ATOM 1316 N N . GLY A 1 196 ? 55.392 44.782 80.127 1.00 13.00 174 GLY A N 1
ATOM 1317 C CA . GLY A 1 196 ? 55.046 46.168 80.405 1.00 13.89 174 GLY A CA 1
ATOM 1318 C C . GLY A 1 196 ? 54.831 46.362 81.898 1.00 15.57 174 GLY A C 1
ATOM 1319 O O . GLY A 1 196 ? 54.465 45.422 82.606 1.00 17.89 174 GLY A O 1
ATOM 1320 N N . PRO A 1 197 ? 55.027 47.592 82.401 1.00 17.19 175 PRO A N 1
ATOM 1321 C CA . PRO A 1 197 ? 55.337 48.825 81.665 1.00 17.43 175 PRO A CA 1
ATOM 1322 C C . PRO A 1 197 ? 56.810 49.048 81.357 1.00 15.27 175 PRO A C 1
ATOM 1323 O O . PRO A 1 197 ? 57.134 49.975 80.617 1.00 18.73 175 PRO A O 1
ATOM 1327 N N . LYS A 1 198 ? 57.691 48.226 81.913 1.00 15.82 176 LYS A N 1
ATOM 1328 C CA . LYS A 1 198 ? 59.120 48.433 81.740 1.00 16.85 176 LYS A CA 1
ATOM 1329 C C . LYS A 1 198 ? 59.547 48.396 80.273 1.00 15.60 176 LYS A C 1
ATOM 1330 O O . LYS A 1 198 ? 60.347 49.228 79.828 1.00 15.41 176 LYS A O 1
ATOM 1336 N N . ILE A 1 199 ? 59.008 47.431 79.532 1.00 12.54 177 ILE A N 1
ATOM 1337 C CA . ILE A 1 199 ? 59.427 47.163 78.158 1.00 11.74 177 ILE A CA 1
ATOM 1338 C C . ILE A 1 199 ? 58.229 47.171 77.231 1.00 10.67 177 ILE A C 1
ATOM 1339 O O . ILE A 1 199 ? 57.214 46.553 77.544 1.00 12.68 177 ILE A O 1
ATOM 1344 N N . ARG A 1 200 ? 58.334 47.871 76.105 1.00 10.02 178 ARG A N 1
ATOM 1345 C CA . ARG A 1 200 ? 57.313 47.780 75.056 1.00 9.15 178 ARG A CA 1
ATOM 1346 C C . ARG A 1 200 ? 57.713 46.715 74.041 1.00 10.64 178 ARG A C 1
ATOM 1347 O O . ARG A 1 200 ? 58.905 46.490 73.802 1.00 10.75 178 ARG A O 1
ATOM 1355 N N . VAL A 1 201 ? 56.717 46.069 73.434 1.00 9.58 179 VAL A N 1
ATOM 1356 C CA . VAL A 1 201 ? 56.970 45.009 72.460 1.00 8.46 179 VAL A CA 1
ATOM 1357 C C . VAL A 1 201 ? 56.017 45.196 71.287 1.00 9.11 179 VAL A C 1
ATOM 1358 O O . VAL A 1 201 ? 54.797 45.204 71.473 1.00 10.19 179 VAL A O 1
ATOM 1362 N N . ASN A 1 202 ? 56.567 45.357 70.083 1.00 9.48 180 ASN A N 1
ATOM 1363 C CA . ASN A 1 202 ? 55.758 45.539 68.872 1.00 8.03 180 ASN A CA 1
ATOM 1364 C C . ASN A 1 202 ? 56.414 44.793 67.743 1.00 7.27 180 ASN A C 1
ATOM 1365 O O . ASN A 1 202 ? 57.612 44.525 67.797 1.00 9.84 180 ASN A O 1
ATOM 1370 N N . SER A 1 203 ? 55.644 44.479 66.705 1.00 9.04 181 SER A N 1
ATOM 1371 C CA . SER A 1 203 ? 56.230 43.854 65.527 1.00 8.90 181 SER A CA 1
ATOM 1372 C C . SER A 1 203 ? 55.718 44.509 64.249 1.00 8.44 181 SER A C 1
ATOM 1373 O O . SER A 1 203 ? 54.703 45.216 64.241 1.00 10.28 181 SER A O 1
ATOM 1376 N N . LEU A 1 204 ? 56.448 44.267 63.168 1.00 10.20 182 LEU A N 1
ATOM 1377 C CA . LEU A 1 204 ? 56.059 44.770 61.859 1.00 12.26 182 LEU A CA 1
ATOM 1378 C C . LEU A 1 204 ? 55.523 43.632 61.016 1.00 9.76 182 LEU A C 1
ATOM 1379 O O . LEU A 1 204 ? 56.010 42.507 61.114 1.00 11.50 182 LEU A O 1
ATOM 1384 N N . CYS A 1 205 ? 54.533 43.932 60.177 1.00 10.18 183 CYS A N 1
ATOM 1385 C CA . CYS A 1 205 ? 54.021 42.936 59.243 1.00 12.13 183 CYS A CA 1
ATOM 1386 C C . CYS A 1 205 ? 54.209 43.397 57.809 1.00 9.80 183 CYS A C 1
ATOM 1387 O O . CYS A 1 205 ? 53.276 43.881 57.161 1.00 11.47 183 CYS A O 1
ATOM 1390 N N . PRO A 1 206 ? 55.420 43.226 57.276 1.00 10.42 184 PRO A N 1
ATOM 1391 C CA . PRO A 1 206 ? 55.686 43.704 55.920 1.00 10.15 184 PRO A CA 1
ATOM 1392 C C . PRO A 1 206 ? 55.053 42.856 54.831 1.00 11.14 184 PRO A C 1
ATOM 1393 O O . PRO A 1 206 ? 54.975 41.625 54.946 1.00 13.45 184 PRO A O 1
ATOM 1397 N N . GLY A 1 207 ? 54.628 43.532 53.767 1.00 10.92 185 GLY A N 1
ATOM 1398 C CA . GLY A 1 207 ? 54.201 42.886 52.540 1.00 12.83 185 GLY A CA 1
ATOM 1399 C C . GLY A 1 207 ? 55.398 42.602 51.661 1.00 13.76 185 GLY A C 1
ATOM 1400 O O . GLY A 1 207 ? 56.435 42.150 52.150 1.00 16.81 185 GLY A O 1
ATOM 1409 N N . ILE A 1 209 ? 58.623 43.229 49.921 1.00 22.93 187 ILE A N 1
ATOM 1410 C CA . ILE A 1 209 ? 59.758 44.132 50.066 1.00 20.34 187 ILE A CA 1
ATOM 1411 C C . ILE A 1 209 ? 60.848 43.709 49.091 1.00 24.57 187 ILE A C 1
ATOM 1412 O O . ILE A 1 209 ? 61.157 42.524 48.976 1.00 28.45 187 ILE A O 1
ATOM 1417 N N . ASP A 1 210 ? 61.418 44.675 48.381 1.00 23.27 188 ASP A N 1
ATOM 1418 C CA . ASP A 1 210 ? 62.487 44.396 47.427 1.00 27.79 188 ASP A CA 1
ATOM 1419 C C . ASP A 1 210 ? 63.844 44.269 48.136 1.00 36.93 188 ASP A C 1
ATOM 1420 O O . ASP A 1 210 ? 64.444 45.270 48.516 1.00 42.29 188 ASP A O 1
ATOM 1425 N N . THR A 1 211 ? 64.327 43.038 48.295 1.00 39.31 189 THR A N 1
ATOM 1426 C CA . THR A 1 211 ? 65.569 42.767 49.020 1.00 44.79 189 THR A CA 1
ATOM 1427 C C . THR A 1 211 ? 66.411 41.669 48.365 1.00 53.42 189 THR A C 1
ATOM 1428 O O . THR A 1 211 ? 65.898 40.890 47.570 1.00 52.23 189 THR A O 1
ATOM 1432 N N . ASP A 1 212 ? 67.705 41.604 48.692 1.00 60.14 190 ASP A N 1
ATOM 1433 C CA . ASP A 1 212 ? 68.493 40.382 48.430 1.00 65.37 190 ASP A CA 1
ATOM 1434 C C . ASP A 1 212 ? 67.779 39.148 48.963 1.00 67.36 190 ASP A C 1
ATOM 1435 O O . ASP A 1 212 ? 67.699 38.123 48.296 1.00 67.71 190 ASP A O 1
ATOM 1440 N N . PHE A 1 213 ? 67.299 39.256 50.196 1.00 68.14 191 PHE A N 1
ATOM 1441 C CA . PHE A 1 213 ? 66.924 38.086 50.984 1.00 68.64 191 PHE A CA 1
ATOM 1442 C C . PHE A 1 213 ? 65.593 37.444 50.560 1.00 67.57 191 PHE A C 1
ATOM 1443 O O . PHE A 1 213 ? 65.537 36.234 50.393 1.00 66.59 191 PHE A O 1
ATOM 1451 N N . HIS A 1 214 ? 64.523 38.222 50.398 1.00 64.31 192 HIS A N 1
ATOM 1452 C CA . HIS A 1 214 ? 63.251 37.603 50.000 1.00 61.12 192 HIS A CA 1
ATOM 1453 C C . HIS A 1 214 ? 63.246 37.111 48.557 1.00 58.42 192 HIS A C 1
ATOM 1454 O O . HIS A 1 214 ? 63.235 37.909 47.613 1.00 58.58 192 HIS A O 1
ATOM 1461 N N . ASN A 1 215 ? 63.231 35.789 48.406 1.00 59.82 193 ASN A N 1
ATOM 1462 C CA . ASN A 1 215 ? 63.075 35.115 47.112 1.00 64.98 193 ASN A CA 1
ATOM 1463 C C . ASN A 1 215 ? 64.058 35.586 46.046 1.00 67.54 193 ASN A C 1
ATOM 1464 O O . ASN A 1 215 ? 65.191 35.954 46.349 1.00 66.74 193 ASN A O 1
ATOM 1469 N N . ARG A 1 223 ? 54.829 39.038 41.916 1.00 63.30 201 ARG A N 1
ATOM 1470 C CA . ARG A 1 223 ? 56.000 39.898 42.031 1.00 62.72 201 ARG A CA 1
ATOM 1471 C C . ARG A 1 223 ? 55.752 41.270 41.396 1.00 62.53 201 ARG A C 1
ATOM 1472 O O . ARG A 1 223 ? 55.749 42.297 42.079 1.00 60.67 201 ARG A O 1
ATOM 1474 N N . THR A 1 224 ? 55.552 41.272 40.083 1.00 65.27 202 THR A N 1
ATOM 1475 C CA . THR A 1 224 ? 55.268 42.494 39.356 1.00 63.92 202 THR A CA 1
ATOM 1476 C C . THR A 1 224 ? 53.761 42.695 39.493 1.00 61.80 202 THR A C 1
ATOM 1477 O O . THR A 1 224 ? 53.254 43.815 39.597 1.00 62.47 202 THR A O 1
ATOM 1481 N N . HIS A 1 225 ? 53.079 41.551 39.521 1.00 59.94 203 HIS A N 1
ATOM 1482 C CA . HIS A 1 225 ? 51.643 41.400 39.760 1.00 62.87 203 HIS A CA 1
ATOM 1483 C C . HIS A 1 225 ? 51.351 42.393 40.851 1.00 62.27 203 HIS A C 1
ATOM 1484 O O . HIS A 1 225 ? 50.732 43.423 40.703 1.00 62.87 203 HIS A O 1
ATOM 1491 N N . VAL A 1 226 ? 51.891 41.967 41.988 1.00 59.33 204 VAL A N 1
ATOM 1492 C CA . VAL A 1 226 ? 51.579 42.389 43.346 1.00 58.53 204 VAL A CA 1
ATOM 1493 C C . VAL A 1 226 ? 51.889 43.859 43.520 1.00 61.48 204 VAL A C 1
ATOM 1494 O O . VAL A 1 226 ? 51.179 44.605 44.200 1.00 60.74 204 VAL A O 1
ATOM 1498 N N . ALA A 1 227 ? 52.988 44.264 42.908 1.00 60.92 205 ALA A N 1
ATOM 1499 C CA . ALA A 1 227 ? 53.353 45.659 42.840 1.00 57.90 205 ALA A CA 1
ATOM 1500 C C . ALA A 1 227 ? 52.213 46.385 42.131 1.00 58.82 205 ALA A C 1
ATOM 1501 O O . ALA A 1 227 ? 51.678 47.356 42.654 1.00 59.74 205 ALA A O 1
ATOM 1503 N N . ASN A 1 228 ? 51.821 45.883 40.960 1.00 55.90 206 ASN A N 1
ATOM 1504 C CA . ASN A 1 228 ? 50.771 46.505 40.152 1.00 57.09 206 ASN A CA 1
ATOM 1505 C C . ASN A 1 228 ? 49.434 46.502 40.898 1.00 57.64 206 ASN A C 1
ATOM 1506 O O . ASN A 1 228 ? 48.759 47.530 40.971 1.00 65.05 206 ASN A O 1
ATOM 1511 N N . VAL A 1 229 ? 49.060 45.354 41.457 1.00 48.74 207 VAL A N 1
ATOM 1512 C CA . VAL A 1 229 ? 47.791 45.226 42.170 1.00 42.22 207 VAL A CA 1
ATOM 1513 C C . VAL A 1 229 ? 47.728 46.093 43.431 1.00 38.91 207 VAL A C 1
ATOM 1514 O O . VAL A 1 229 ? 46.643 46.464 43.880 1.00 40.95 207 VAL A O 1
ATOM 1516 N N . SER A 1 230 ? 48.889 46.412 43.998 1.00 35.30 208 SER A N 1
ATOM 1517 C CA . SER A 1 230 ? 48.945 47.154 45.258 1.00 29.75 208 SER A CA 1
ATOM 1518 C C . SER A 1 230 ? 48.505 48.595 45.088 1.00 23.61 208 SER A C 1
ATOM 1519 O O . SER A 1 230 ? 48.789 49.218 44.070 1.00 26.86 208 SER A O 1
ATOM 1522 N N . PRO A 1 231 ? 47.789 49.126 46.088 1.00 22.59 209 PRO A N 1
ATOM 1523 C CA . PRO A 1 231 ? 47.395 50.534 46.013 1.00 20.60 209 PRO A CA 1
ATOM 1524 C C . PRO A 1 231 ? 48.581 51.471 45.801 1.00 23.02 209 PRO A C 1
ATOM 1525 O O . PRO A 1 231 ? 48.402 52.438 45.075 1.00 25.51 209 PRO A O 1
ATOM 1529 N N . VAL A 1 232 ? 49.752 51.182 46.370 1.00 22.98 210 VAL A N 1
ATOM 1530 C CA . VAL A 1 232 ? 50.906 52.073 46.182 1.00 22.99 210 VAL A CA 1
ATOM 1531 C C . VAL A 1 232 ? 51.668 51.814 44.874 1.00 24.64 210 VAL A C 1
ATOM 1532 O O . VAL A 1 232 ? 52.578 52.568 44.524 1.00 28.60 210 VAL A O 1
ATOM 1536 N N . LYS A 1 233 ? 51.290 50.756 44.158 1.00 24.78 211 LYS A N 1
ATOM 1537 C CA . LYS A 1 233 ? 51.839 50.444 42.831 1.00 25.25 211 LYS A CA 1
ATOM 1538 C C . LYS A 1 233 ? 53.349 50.207 42.818 1.00 25.69 211 LYS A C 1
ATOM 1539 O O . LYS A 1 233 ? 54.015 50.476 41.818 1.00 27.97 211 LYS A O 1
ATOM 1545 N N . ARG A 1 234 ? 53.879 49.679 43.917 1.00 26.96 212 ARG A N 1
ATOM 1546 C CA . ARG A 1 234 ? 55.300 49.348 44.001 1.00 28.42 212 ARG A CA 1
ATOM 1547 C C . ARG A 1 234 ? 55.580 48.342 45.107 1.00 26.43 212 ARG A C 1
ATOM 1548 O O . ARG A 1 234 ? 54.730 48.085 45.960 1.00 24.22 212 ARG A O 1
ATOM 1556 N N . GLU A 1 235 ? 56.781 47.771 45.081 1.00 23.62 213 GLU A N 1
ATOM 1557 C CA . GLU A 1 235 ? 57.275 46.981 46.204 1.00 22.52 213 GLU A CA 1
ATOM 1558 C C . GLU A 1 235 ? 57.832 47.910 47.277 1.00 19.95 213 GLU A C 1
ATOM 1559 O O . GLU A 1 235 ? 58.281 49.013 46.970 1.00 22.73 213 GLU A O 1
ATOM 1565 N N . GLY A 1 236 ? 57.832 47.457 48.523 1.00 19.52 214 GLY A N 1
ATOM 1566 C CA . GLY A 1 236 ? 58.414 48.238 49.597 1.00 16.57 214 GLY A CA 1
ATOM 1567 C C . GLY A 1 236 ? 59.929 48.165 49.539 1.00 17.08 214 GLY A C 1
ATOM 1568 O O . GLY A 1 236 ? 60.485 47.336 48.834 1.00 19.35 214 GLY A O 1
ATOM 1569 N N . THR A 1 237 ? 60.590 49.040 50.288 1.00 15.37 215 THR A N 1
ATOM 1570 C CA . THR A 1 237 ? 62.050 49.000 50.387 1.00 15.75 215 THR A CA 1
ATOM 1571 C C . THR A 1 237 ? 62.463 48.669 51.818 1.00 14.61 215 THR A C 1
ATOM 1572 O O . THR A 1 237 ? 61.679 48.786 52.756 1.00 13.23 215 THR A O 1
ATOM 1576 N N . SER A 1 238 ? 63.721 48.267 51.969 1.00 15.88 216 SER A N 1
ATOM 1577 C CA . SER A 1 238 ? 64.276 48.025 53.290 1.00 14.60 216 SER A CA 1
ATOM 1578 C C . SER A 1 238 ? 64.223 49.284 54.130 1.00 13.70 216 SER A C 1
ATOM 1579 O O . SER A 1 238 ? 64.007 49.222 55.329 1.00 12.60 216 SER A O 1
ATOM 1582 N N . GLU A 1 239 ? 64.431 50.428 53.488 1.00 14.93 217 GLU A N 1
ATOM 1583 C CA . GLU A 1 239 ? 64.373 51.692 54.208 1.00 15.80 217 GLU A CA 1
ATOM 1584 C C . GLU A 1 239 ? 62.964 52.009 54.719 1.00 14.59 217 GLU A C 1
ATOM 1585 O O . GLU A 1 239 ? 62.812 52.518 55.839 1.00 14.58 217 GLU A O 1
ATOM 1591 N N . ASP A 1 240 ? 61.931 51.687 53.934 1.0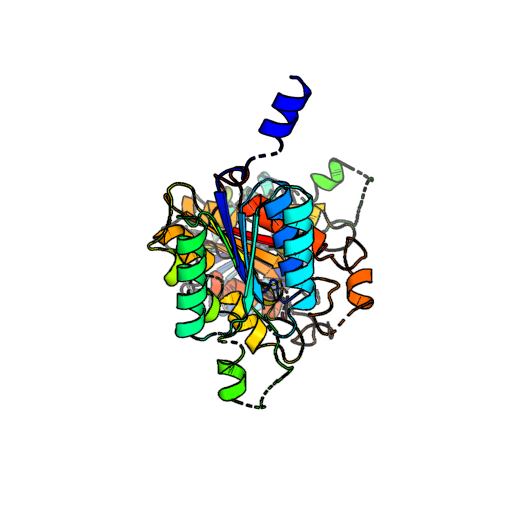0 13.13 218 ASP A N 1
ATOM 1592 C CA . ASP A 1 240 ? 60.549 51.822 54.425 1.00 12.25 218 ASP A CA 1
ATOM 1593 C C . ASP A 1 240 ? 60.377 51.071 55.740 1.00 11.90 218 ASP A C 1
ATOM 1594 O O . ASP A 1 240 ? 59.828 51.585 56.717 1.00 11.52 218 ASP A O 1
ATOM 1599 N N . VAL A 1 241 ? 60.835 49.825 55.754 1.00 13.67 219 VAL A N 1
ATOM 1600 C CA . VAL A 1 241 ? 60.646 48.990 56.921 1.00 12.09 219 VAL A CA 1
ATOM 1601 C C . VAL A 1 241 ? 61.457 49.532 58.107 1.00 9.70 219 VAL A C 1
ATOM 1602 O O . VAL A 1 241 ? 60.945 49.586 59.228 1.00 11.81 219 VAL A O 1
ATOM 1606 N N . ALA A 1 242 ? 62.693 49.954 57.845 1.00 10.52 220 ALA A N 1
ATOM 1607 C CA . ALA A 1 242 ? 63.557 50.506 58.890 1.00 12.30 220 ALA A CA 1
ATOM 1608 C C . ALA A 1 242 ? 62.940 51.737 59.546 1.00 12.61 220 ALA A C 1
ATOM 1609 O O . ALA A 1 242 ? 63.045 51.903 60.768 1.00 12.02 220 ALA A O 1
ATOM 1611 N N . LYS A 1 243 ? 62.302 52.599 58.754 1.00 10.23 221 LYS A N 1
ATOM 1612 C CA . LYS A 1 243 ? 61.660 53.786 59.340 1.00 10.30 221 LYS A CA 1
ATOM 1613 C C . LYS A 1 243 ? 60.588 53.408 60.351 1.00 11.37 221 LYS A C 1
ATOM 1614 O O . LYS A 1 243 ? 60.482 54.002 61.425 1.00 11.60 221 LYS A O 1
ATOM 1620 N N . LEU A 1 244 ? 59.788 52.407 60.023 1.00 9.48 222 LEU A N 1
ATOM 1621 C CA . LEU A 1 244 ? 58.760 51.955 60.949 1.00 9.05 222 LEU A CA 1
ATOM 1622 C C . LEU A 1 244 ? 59.377 51.255 62.153 1.00 11.39 222 LEU A C 1
ATOM 1623 O O . LEU A 1 244 ? 58.917 51.461 63.278 1.00 10.43 222 LEU A O 1
ATOM 1628 N N . ALA A 1 245 ? 60.401 50.439 61.922 1.00 9.47 223 ALA A N 1
ATOM 1629 C CA . ALA A 1 245 ? 61.042 49.731 63.025 1.00 11.30 223 ALA A CA 1
ATOM 1630 C C . ALA A 1 245 ? 61.616 50.716 64.042 1.00 11.43 223 ALA A C 1
ATOM 1631 O O . ALA A 1 245 ? 61.442 50.531 65.256 1.00 11.26 223 ALA A O 1
ATOM 1633 N N . VAL A 1 246 ? 62.296 51.750 63.563 1.00 10.70 224 VAL A N 1
ATOM 1634 C CA . VAL A 1 246 ? 62.929 52.670 64.494 1.00 10.87 224 VAL A CA 1
ATOM 1635 C C . VAL A 1 246 ? 61.881 53.564 65.160 1.00 12.88 224 VAL A C 1
ATOM 1636 O O . VAL A 1 246 ? 62.041 53.907 66.334 1.00 12.13 224 VAL A O 1
ATOM 1640 N N . PHE A 1 247 ? 60.806 53.918 64.448 1.00 10.42 225 PHE A N 1
ATOM 1641 C CA . PHE A 1 247 ? 59.703 54.628 65.094 1.00 9.94 225 PHE A CA 1
ATOM 1642 C C . PHE A 1 247 ? 59.204 53.818 66.294 1.00 10.67 225 PHE A C 1
ATOM 1643 O O . PHE A 1 247 ? 59.089 54.337 67.406 1.00 10.62 225 PHE A O 1
ATOM 1651 N N . LEU A 1 248 ? 58.925 52.539 66.066 1.00 9.33 226 LEU A N 1
ATOM 1652 C CA . LEU A 1 248 ? 58.415 51.676 67.134 1.00 9.23 226 LEU A CA 1
ATOM 1653 C C . LEU A 1 248 ? 59.425 51.427 68.264 1.00 9.96 226 LEU A C 1
ATOM 1654 O O . LEU A 1 248 ? 59.035 51.179 69.419 1.00 10.46 226 LEU A O 1
ATOM 1659 N N . ALA A 1 249 ? 60.714 51.452 67.941 1.00 10.07 227 ALA A N 1
ATOM 1660 C CA . ALA A 1 249 ? 61.742 51.282 68.960 1.00 10.59 227 ALA A CA 1
ATOM 1661 C C . ALA A 1 249 ? 61.886 52.525 69.825 1.00 13.27 227 ALA A C 1
ATOM 1662 O O . ALA A 1 249 ? 62.353 52.435 70.962 1.00 16.57 227 ALA A O 1
ATOM 1664 N N . SER A 1 250 ? 61.532 53.683 69.272 1.00 12.26 228 SER A N 1
ATOM 1665 C CA . SER A 1 250 ? 61.788 54.975 69.902 1.00 13.85 228 SER A CA 1
ATOM 1666 C C . SER A 1 250 ? 60.697 55.419 70.881 1.00 12.32 228 SER A C 1
ATOM 1667 O O . SER A 1 250 ? 59.599 54.859 70.923 1.00 12.47 228 SER A O 1
ATOM 1670 N N . ASP A 1 251 ? 61.008 56.468 71.637 1.00 13.88 229 ASP A N 1
ATOM 1671 C CA . ASP A 1 251 ? 60.062 57.046 72.591 1.00 16.47 229 ASP A CA 1
ATOM 1672 C C . ASP A 1 251 ? 58.899 57.737 71.884 1.00 17.14 229 ASP A C 1
ATOM 1673 O O . ASP A 1 251 ? 57.934 58.147 72.530 1.00 17.89 229 ASP A O 1
ATOM 1678 N N . ASP A 1 252 ? 58.988 57.884 70.569 1.00 14.07 230 ASP A N 1
ATOM 1679 C CA . ASP A 1 252 ? 57.878 58.459 69.817 1.00 16.51 230 ASP A CA 1
ATOM 1680 C C . ASP A 1 252 ? 56.706 57.489 69.723 1.00 15.47 230 ASP A C 1
ATOM 1681 O O . ASP A 1 252 ? 55.635 57.858 69.243 1.00 15.90 230 ASP A O 1
ATOM 1686 N N . ALA A 1 253 ? 56.921 56.252 70.162 1.00 11.42 231 ALA A N 1
ATOM 1687 C CA . ALA A 1 253 ? 55.894 55.217 70.169 1.00 11.19 231 ALA A CA 1
ATOM 1688 C C . ALA A 1 253 ? 55.616 54.749 71.592 1.00 10.35 231 ALA A C 1
ATOM 1689 O O . ALA A 1 253 ? 55.205 53.601 71.801 1.00 10.70 231 ALA A O 1
ATOM 1691 N N . ALA A 1 254 ? 55.828 55.639 72.557 1.00 10.29 232 ALA A N 1
ATOM 1692 C CA . ALA A 1 254 ? 55.712 55.256 73.966 1.00 10.91 232 ALA A CA 1
ATOM 1693 C C . ALA A 1 254 ? 54.336 54.728 74.403 1.00 12.40 232 ALA A C 1
ATOM 1694 O O . ALA A 1 254 ? 54.242 54.006 75.399 1.00 11.63 232 ALA A O 1
ATOM 1696 N N . PHE A 1 255 ? 53.274 55.066 73.675 1.00 10.91 233 PHE A N 1
ATOM 1697 C CA . PHE A 1 255 ? 51.939 54.565 74.024 1.00 10.78 233 PHE A CA 1
ATOM 1698 C C . PHE A 1 255 ? 51.494 53.439 73.075 1.00 9.54 233 PHE A C 1
ATOM 1699 O O . PHE A 1 255 ? 50.308 53.082 73.048 1.00 11.35 233 PHE A O 1
ATOM 1707 N N . ILE A 1 256 ? 52.430 52.889 72.303 1.00 8.43 234 ILE A N 1
ATOM 1708 C CA . ILE A 1 256 ? 52.147 51.785 71.394 1.00 10.11 234 ILE A CA 1
ATOM 1709 C C . ILE A 1 256 ? 52.864 50.545 71.903 1.00 8.72 234 ILE A C 1
ATOM 1710 O O . ILE A 1 256 ? 54.097 50.525 71.972 1.00 9.73 234 ILE A O 1
ATOM 1715 N N . THR A 1 257 ? 52.104 49.527 72.295 1.00 9.20 235 THR A N 1
ATOM 1716 C CA . THR A 1 257 ? 52.703 48.263 72.661 1.00 9.27 235 THR A CA 1
ATOM 1717 C C . THR A 1 257 ? 51.713 47.155 72.328 1.00 8.94 235 THR A C 1
ATOM 1718 O O . THR A 1 257 ? 50.491 47.355 72.372 1.00 9.68 235 THR A O 1
ATOM 1722 N N . GLY A 1 258 ? 52.260 46.011 71.941 1.00 9.77 236 GLY A N 1
ATOM 1723 C CA . GLY A 1 258 ? 51.452 44.889 71.512 1.00 10.62 236 GLY A CA 1
ATOM 1724 C C . GLY A 1 258 ? 50.897 45.043 70.121 1.00 9.54 236 GLY A C 1
ATOM 1725 O O . GLY A 1 258 ? 49.997 44.289 69.740 1.00 10.70 236 GLY A O 1
ATOM 1726 N N . ALA A 1 259 ? 51.426 45.990 69.354 1.00 9.43 237 ALA A N 1
ATOM 1727 C CA . ALA A 1 259 ? 50.923 46.228 68.005 1.00 10.21 237 ALA A CA 1
ATOM 1728 C C . ALA A 1 259 ? 51.702 45.393 67.000 1.00 10.01 237 ALA A C 1
ATOM 1729 O O . ALA A 1 259 ? 52.874 45.096 67.204 1.00 10.67 237 ALA A O 1
ATOM 1731 N N . ASN A 1 260 ? 51.012 45.000 65.932 1.00 9.88 238 ASN A N 1
ATOM 1732 C CA . ASN A 1 260 ? 51.578 44.318 64.782 1.00 9.30 238 ASN A CA 1
ATOM 1733 C C . ASN A 1 260 ? 51.221 45.175 63.585 1.00 9.15 238 ASN A C 1
ATOM 1734 O O . ASN A 1 260 ? 50.108 45.091 63.061 1.00 10.84 238 ASN A O 1
ATOM 1739 N N . VAL A 1 261 ? 52.150 46.033 63.175 1.00 8.96 239 VAL A N 1
ATOM 1740 C CA . VAL A 1 261 ? 51.799 47.117 62.268 1.00 8.37 239 VAL A CA 1
ATOM 1741 C C . VAL A 1 261 ? 52.004 46.694 60.816 1.00 8.94 239 VAL A C 1
ATOM 1742 O O . VAL A 1 261 ? 53.100 46.290 60.412 1.00 10.42 239 VAL A O 1
ATOM 1746 N N . ASP A 1 262 ? 50.930 46.784 60.038 1.00 9.89 240 ASP A N 1
ATOM 1747 C CA . ASP A 1 262 ? 50.965 46.415 58.629 1.00 9.58 240 ASP A CA 1
ATOM 1748 C C . ASP A 1 262 ? 51.730 47.436 57.797 1.00 9.55 240 ASP A C 1
ATOM 1749 O O . ASP A 1 262 ? 51.415 48.630 57.809 1.00 10.13 240 ASP A O 1
ATOM 1754 N N . ILE A 1 263 ? 52.704 46.950 57.032 1.00 8.32 241 ILE A N 1
ATOM 1755 C CA . ILE A 1 263 ? 53.447 47.797 56.124 1.00 9.29 241 ILE A CA 1
ATOM 1756 C C . ILE A 1 263 ? 53.543 47.026 54.805 1.00 10.05 241 ILE A C 1
ATOM 1757 O O . ILE A 1 263 ? 54.528 46.334 54.515 1.00 10.11 241 ILE A O 1
ATOM 1762 N N . ASN A 1 264 ? 52.461 47.109 54.032 1.00 9.39 242 ASN A N 1
ATOM 1763 C CA . ASN A 1 264 ? 52.299 46.197 52.911 1.00 10.53 242 ASN A CA 1
ATOM 1764 C C . ASN A 1 264 ? 51.788 46.874 51.651 1.00 11.45 242 ASN A C 1
ATOM 1765 O O . ASN A 1 264 ? 51.349 46.212 50.708 1.00 12.50 242 ASN A O 1
ATOM 1770 N N . GLY A 1 265 ? 51.849 48.204 51.626 1.00 11.26 243 GLY A N 1
ATOM 1771 C CA . GLY A 1 265 ? 51.455 48.956 50.448 1.00 12.52 243 GLY A CA 1
ATOM 1772 C C . GLY A 1 265 ? 49.970 48.927 50.143 1.00 12.66 243 GLY A C 1
ATOM 1773 O O . GLY A 1 265 ? 49.546 49.239 49.029 1.00 13.82 243 GLY A O 1
ATOM 1774 N N . GLY A 1 266 ? 49.182 48.547 51.151 1.00 11.86 244 GLY A N 1
ATOM 1775 C CA . GLY A 1 266 ? 47.741 48.432 50.991 1.00 12.95 244 GLY A CA 1
ATOM 1776 C C . GLY A 1 266 ? 47.239 47.112 50.438 1.00 13.03 244 GLY A C 1
ATOM 1777 O O . GLY A 1 266 ? 46.105 47.020 50.011 1.00 14.30 244 GLY A O 1
ATOM 1786 N N . LEU A 1 268 ? 46.827 44.365 52.188 1.00 12.22 246 LEU A N 1
ATOM 1787 C CA . LEU A 1 268 ? 46.016 43.687 53.194 1.00 11.83 246 LEU A CA 1
ATOM 1788 C C . LEU A 1 268 ? 45.695 44.682 54.311 1.00 10.72 246 LEU A C 1
ATOM 1789 O O . LEU A 1 268 ? 46.521 45.525 54.647 1.00 9.98 246 LEU A O 1
ATOM 1794 N N . PHE A 1 269 ? 44.501 44.556 54.890 1.00 11.44 247 PHE A N 1
ATOM 1795 C CA . PHE A 1 269 ? 44.052 45.452 55.954 1.00 11.95 247 PHE A CA 1
ATOM 1796 C C . PHE A 1 269 ? 43.728 44.674 57.215 1.00 11.00 247 PHE A C 1
ATOM 1797 O O . PHE A 1 269 ? 43.189 43.569 57.146 1.00 14.35 247 PHE A O 1
ATOM 1805 N N . SER A 1 270 ? 44.051 45.255 58.366 1.00 11.29 248 SER A N 1
ATOM 1806 C CA . SER A 1 270 ? 43.672 44.641 59.636 1.00 11.33 248 SER A CA 1
ATOM 1807 C C . SER A 1 270 ? 43.130 45.668 60.626 1.00 13.81 248 SER A C 1
ATOM 1808 O O . SER A 1 270 ? 42.547 45.252 61.632 1.00 15.44 248 SER A O 1
ATOM 1820 N N . ASP B 1 24 ? 14.225 22.908 67.378 1.00 46.27 2 ASP B N 1
ATOM 1821 C CA . ASP B 1 24 ? 14.542 23.580 68.633 1.00 51.52 2 ASP B CA 1
ATOM 1822 C C . ASP B 1 24 ? 13.961 24.987 68.736 1.00 44.84 2 ASP B C 1
ATOM 1823 O O . ASP B 1 24 ? 14.000 25.600 69.802 1.00 46.69 2 ASP B O 1
ATOM 1828 N N . LEU B 1 25 ? 13.428 25.503 67.632 1.00 37.27 3 LEU B N 1
ATOM 1829 C CA . LEU B 1 25 ? 12.875 26.853 67.634 1.00 33.14 3 LEU B CA 1
ATOM 1830 C C . LEU B 1 25 ? 11.361 26.838 67.751 1.00 34.04 3 LEU B C 1
ATOM 1831 O O . LEU B 1 25 ? 10.717 27.874 67.622 1.00 30.86 3 LEU B O 1
ATOM 1836 N N . LYS B 1 26 ? 10.799 25.659 67.993 1.00 35.24 4 LYS B N 1
ATOM 1837 C CA . LYS B 1 26 ? 9.365 25.529 68.206 1.00 35.06 4 LYS B CA 1
ATOM 1838 C C . LYS B 1 26 ? 8.927 26.423 69.361 1.00 35.81 4 LYS B C 1
ATOM 1839 O O . LYS B 1 26 ? 9.536 26.411 70.431 1.00 36.78 4 LYS B O 1
ATOM 1845 N N . GLY B 1 27 ? 7.883 27.212 69.133 1.00 35.27 5 GLY B N 1
ATOM 1846 C CA . GLY B 1 27 ? 7.381 28.117 70.150 1.00 32.08 5 GLY B CA 1
ATOM 1847 C C . GLY B 1 27 ? 8.075 29.469 70.139 1.00 31.51 5 GLY B C 1
ATOM 1848 O O . GLY B 1 27 ? 7.638 30.395 70.823 1.00 34.67 5 GLY B O 1
ATOM 1849 N N . LYS B 1 28 ? 9.154 29.588 69.369 1.00 22.86 6 LYS B N 1
ATOM 1850 C CA . LYS B 1 28 ? 9.907 30.835 69.320 1.00 21.92 6 LYS B CA 1
ATOM 1851 C C . LYS B 1 28 ? 9.498 31.678 68.128 1.00 19.67 6 LYS B C 1
ATOM 1852 O O . LYS B 1 28 ? 8.995 31.166 67.123 1.00 23.78 6 LYS B O 1
ATOM 1858 N N . THR B 1 29 ? 9.732 32.979 68.240 1.00 17.66 7 THR B N 1
ATOM 1859 C CA . THR B 1 29 ? 9.274 33.925 67.245 1.00 16.85 7 THR B CA 1
ATOM 1860 C C . THR B 1 29 ? 10.458 34.693 66.668 1.00 14.72 7 THR B C 1
ATOM 1861 O O . THR B 1 29 ? 11.264 35.247 67.413 1.00 15.08 7 THR B O 1
ATOM 1865 N N . ALA B 1 30 ? 10.552 34.704 65.340 1.00 14.21 8 ALA B N 1
ATOM 1866 C CA . ALA B 1 30 ? 11.610 35.392 64.615 1.00 12.96 8 ALA B CA 1
ATOM 1867 C C . ALA B 1 30 ? 11.043 36.501 63.746 1.00 11.70 8 ALA B C 1
ATOM 1868 O O . ALA B 1 30 ? 9.983 36.329 63.132 1.00 13.46 8 ALA B O 1
ATOM 1870 N N . ILE B 1 31 ? 11.762 37.621 63.682 1.00 11.21 9 ILE B N 1
ATOM 1871 C CA . ILE B 1 31 ? 11.535 38.646 62.668 1.00 11.23 9 ILE B CA 1
ATOM 1872 C C . ILE B 1 31 ? 12.681 38.623 61.677 1.00 11.48 9 ILE B C 1
ATOM 1873 O O . ILE B 1 31 ? 13.840 38.662 62.071 1.00 11.25 9 ILE B O 1
ATOM 1878 N N . VAL B 1 32 ? 12.355 38.540 60.393 1.00 11.64 10 VAL B N 1
ATOM 1879 C CA . VAL B 1 32 ? 13.350 38.681 59.341 1.00 10.65 10 VAL B CA 1
ATOM 1880 C C . VAL B 1 32 ? 12.978 39.907 58.525 1.00 11.45 10 VAL B C 1
ATOM 1881 O O . VAL B 1 32 ? 11.876 39.994 57.982 1.00 12.29 10 VAL B O 1
ATOM 1885 N N . THR B 1 33 ? 13.896 40.859 58.434 1.00 10.40 11 THR B N 1
ATOM 1886 C CA . THR B 1 33 ? 13.673 42.000 57.556 1.00 11.39 11 THR B CA 1
ATOM 1887 C C . THR B 1 33 ? 14.411 41.726 56.252 1.00 10.45 11 THR B C 1
ATOM 1888 O O . THR B 1 33 ? 15.411 41.014 56.233 1.00 11.73 11 THR B O 1
ATOM 1892 N N . GLY B 1 34 ? 13.906 42.276 55.152 1.00 13.34 12 GLY B N 1
ATOM 1893 C CA . GLY B 1 34 ? 14.498 42.008 53.858 1.00 13.76 12 GLY B CA 1
ATOM 1894 C C . GLY B 1 34 ? 14.211 40.588 53.411 1.00 14.23 12 GLY B C 1
ATOM 1895 O O . GLY B 1 34 ? 15.004 39.975 52.691 1.00 16.86 12 GLY B O 1
ATOM 1896 N N . GLY B 1 35 ? 13.066 40.059 53.828 1.00 19.05 13 GLY B N 1
ATOM 1897 C CA . GLY B 1 35 ? 12.744 38.666 53.567 1.00 25.93 13 GLY B CA 1
ATOM 1898 C C . GLY B 1 35 ? 12.191 38.409 52.178 1.00 35.88 13 GLY B C 1
ATOM 1899 O O . GLY B 1 35 ? 11.567 37.377 51.939 1.00 48.77 13 GLY B O 1
ATOM 1900 N N . ARG B 1 36 ? 12.447 39.332 51.256 1.00 36.64 14 ARG B N 1
ATOM 1901 C CA . ARG B 1 36 ? 11.805 39.311 49.944 1.00 44.75 14 ARG B CA 1
ATOM 1902 C C . ARG B 1 36 ? 12.193 38.137 49.013 1.00 48.35 14 ARG B C 1
ATOM 1903 O O . ARG B 1 36 ? 11.305 37.392 48.607 1.00 43.12 14 ARG B O 1
ATOM 1905 N N . GLY B 1 37 ? 13.466 37.932 48.661 1.00 50.81 15 GLY B N 1
ATOM 1906 C CA . GLY B 1 37 ? 14.627 38.651 49.150 1.00 47.56 15 GLY B CA 1
ATOM 1907 C C . GLY B 1 37 ? 15.716 37.638 49.420 1.00 36.13 15 GLY B C 1
ATOM 1908 O O . GLY B 1 37 ? 15.924 37.277 50.558 1.00 31.79 15 GLY B O 1
ATOM 1909 N N . ASP B 1 38 ? 16.385 37.193 48.355 1.00 33.05 16 ASP B N 1
ATOM 1910 C CA . ASP B 1 38 ? 17.400 36.127 48.361 1.00 24.99 16 ASP B CA 1
ATOM 1911 C C . ASP B 1 38 ? 17.890 35.605 49.725 1.00 15.64 16 ASP B C 1
ATOM 1912 O O . ASP B 1 38 ? 17.393 34.591 50.210 1.00 15.48 16 ASP B O 1
ATOM 1917 N N . ILE B 1 39 ? 18.853 36.286 50.339 1.00 15.59 17 ILE B N 1
ATOM 1918 C CA . ILE B 1 39 ? 19.343 35.852 51.641 1.00 15.33 17 ILE B CA 1
ATOM 1919 C C . ILE B 1 39 ? 18.236 35.903 52.700 1.00 14.33 17 ILE B C 1
ATOM 1920 O O . ILE B 1 39 ? 18.106 34.987 53.517 1.00 14.68 17 ILE B O 1
ATOM 1925 N N . GLY B 1 40 ? 17.431 36.957 52.679 1.00 13.72 18 GLY B N 1
ATOM 1926 C CA . GLY B 1 40 ? 16.331 37.077 53.619 1.00 14.18 18 GLY B CA 1
ATOM 1927 C C . GLY B 1 40 ? 15.340 35.929 53.497 1.00 13.08 18 GLY B C 1
ATOM 1928 O O . GLY B 1 40 ? 14.941 35.331 54.496 1.00 12.74 18 GLY B O 1
ATOM 1929 N N . ARG B 1 41 ? 14.937 35.611 52.268 1.00 13.36 19 ARG B N 1
ATOM 1930 C CA . ARG B 1 41 ? 13.980 34.524 52.069 1.00 15.93 19 ARG B CA 1
ATOM 1931 C C . ARG B 1 41 ? 14.557 33.188 52.546 1.00 14.04 19 ARG B C 1
ATOM 1932 O O . ARG B 1 41 ? 13.864 32.390 53.187 1.00 14.04 19 ARG B O 1
ATOM 1940 N N . ALA B 1 42 ? 15.830 32.951 52.252 1.00 14.60 20 ALA B N 1
ATOM 1941 C CA . ALA B 1 42 ? 16.481 31.728 52.705 1.00 15.23 20 ALA B CA 1
ATOM 1942 C C . ALA B 1 42 ? 16.514 31.642 54.240 1.00 14.81 20 ALA B C 1
ATOM 1943 O O . ALA B 1 42 ? 16.301 30.571 54.811 1.00 15.18 20 ALA B O 1
ATOM 1945 N N . CYS B 1 43 ? 16.748 32.772 54.903 1.00 14.19 21 CYS B N 1
ATOM 1946 C CA . CYS B 1 43 ? 16.732 32.803 56.370 1.00 14.63 21 CYS B CA 1
ATOM 1947 C C . CYS B 1 43 ? 15.344 32.488 56.916 1.00 13.58 21 CYS B C 1
ATOM 1948 O O . CYS B 1 43 ? 15.214 31.747 57.895 1.00 14.91 21 CYS B O 1
ATOM 1951 N N . VAL B 1 44 ? 14.317 33.040 56.272 1.00 13.14 22 VAL B N 1
ATOM 1952 C CA . VAL B 1 44 ? 12.932 32.791 56.649 1.00 13.15 22 VAL B CA 1
ATOM 1953 C C . VAL B 1 44 ? 12.636 31.290 56.655 1.00 14.87 22 VAL B C 1
ATOM 1954 O O . VAL B 1 44 ? 12.106 30.749 57.632 1.00 15.17 22 VAL B O 1
ATOM 1958 N N . LEU B 1 45 ? 13.004 30.604 55.580 1.00 16.28 23 LEU B N 1
ATOM 1959 C CA . LEU B 1 45 ? 12.679 29.182 55.473 1.00 16.89 23 LEU B CA 1
ATOM 1960 C C . LEU B 1 45 ? 13.495 28.332 56.440 1.00 15.67 23 LEU B C 1
ATOM 1961 O O . LEU B 1 45 ? 12.994 27.342 56.979 1.00 18.55 23 LEU B O 1
ATOM 1966 N N . GLU B 1 46 ? 14.749 28.712 56.663 1.00 15.63 24 GLU B N 1
ATOM 1967 C CA . GLU B 1 46 ? 15.599 27.966 57.585 1.00 16.32 24 GLU B CA 1
ATOM 1968 C C . GLU B 1 46 ? 15.070 28.076 59.022 1.00 17.36 24 GLU B C 1
ATOM 1969 O O . GLU B 1 46 ? 15.060 27.097 59.772 1.00 19.14 24 GLU B O 1
ATOM 1975 N N . LEU B 1 47 ? 14.621 29.270 59.395 1.00 15.83 25 LEU B N 1
ATOM 1976 C CA . LEU B 1 47 ? 14.047 29.490 60.715 1.00 16.38 25 LEU B CA 1
ATOM 1977 C C . LEU B 1 47 ? 12.752 28.698 60.900 1.00 17.24 25 LEU B C 1
ATOM 1978 O O . LEU B 1 47 ? 12.546 28.050 61.938 1.00 18.53 25 LEU B O 1
ATOM 1983 N N . ALA B 1 48 ? 11.886 28.739 59.890 1.00 16.10 26 ALA B N 1
ATOM 1984 C CA . ALA B 1 48 ? 10.621 28.009 59.960 1.00 17.34 26 ALA B CA 1
ATOM 1985 C C . ALA B 1 48 ? 10.850 26.497 59.959 1.00 21.48 26 ALA B C 1
ATOM 1986 O O . ALA B 1 48 ? 10.092 25.753 60.582 1.00 20.78 26 ALA B O 1
ATOM 1988 N N . ALA B 1 49 ? 11.891 26.042 59.263 1.00 20.26 27 ALA B N 1
ATOM 1989 C CA . ALA B 1 49 ? 12.196 24.611 59.202 1.00 26.52 27 ALA B CA 1
ATOM 1990 C C . ALA B 1 49 ? 12.549 24.053 60.579 1.00 26.15 27 ALA B C 1
ATOM 1991 O O . ALA B 1 49 ? 12.404 22.855 60.834 1.00 27.63 27 ALA B O 1
ATOM 1993 N N . ARG B 1 50 ? 13.014 24.925 61.466 1.00 23.32 28 ARG B N 1
ATOM 1994 C CA . ARG B 1 50 ? 13.354 24.522 62.820 1.00 28.30 28 ARG B CA 1
ATOM 1995 C C . ARG B 1 50 ? 12.236 24.895 63.791 1.00 26.27 28 ARG B C 1
ATOM 1996 O O . ARG B 1 50 ? 12.401 24.810 65.008 1.00 28.95 28 ARG B O 1
ATOM 2004 N N . GLY B 1 51 ? 11.099 25.310 63.237 1.00 21.66 29 GLY B N 1
ATOM 2005 C CA . GLY B 1 51 ? 9.878 25.463 64.008 1.00 22.68 29 GLY B CA 1
ATOM 2006 C C . GLY B 1 51 ? 9.479 26.862 64.439 1.00 20.53 29 GLY B C 1
ATOM 2007 O O . GLY B 1 51 ? 8.459 27.032 65.111 1.00 23.26 29 GLY B O 1
ATOM 2008 N N . ALA B 1 52 ? 10.266 27.867 64.065 1.00 18.19 30 ALA B N 1
ATOM 2009 C CA . ALA B 1 52 ? 9.984 29.242 64.473 1.00 16.30 30 ALA B CA 1
ATOM 2010 C C . ALA B 1 52 ? 8.757 29.819 63.774 1.00 15.79 30 ALA B C 1
ATOM 2011 O O . ALA B 1 52 ? 8.539 29.553 62.593 1.00 17.31 30 ALA B O 1
ATOM 2013 N N . ASN B 1 53 ? 7.971 30.613 64.499 1.00 15.75 31 ASN B N 1
ATOM 2014 C CA . ASN B 1 53 ? 7.033 31.546 63.869 1.00 15.18 31 ASN B CA 1
ATOM 2015 C C . ASN B 1 53 ? 7.850 32.621 63.205 1.00 15.07 31 ASN B C 1
ATOM 2016 O O . ASN B 1 53 ? 8.780 33.127 63.827 1.00 15.38 31 ASN B O 1
ATOM 2021 N N . VAL B 1 54 ? 7.514 33.016 61.982 1.00 14.05 32 VAL B N 1
ATOM 2022 C CA . VAL B 1 54 ? 8.333 34.031 61.328 1.00 12.91 32 VAL B CA 1
ATOM 2023 C C . VAL B 1 54 ? 7.504 35.219 60.824 1.00 12.53 32 VAL B C 1
ATOM 2024 O O . VAL B 1 54 ? 6.568 35.063 60.031 1.00 13.41 32 VAL B O 1
ATOM 2028 N N . ALA B 1 55 ? 7.861 36.402 61.312 1.00 12.19 33 ALA B N 1
ATOM 2029 C CA . ALA B 1 55 ? 7.333 37.660 60.797 1.00 11.90 33 ALA B CA 1
ATOM 2030 C C . ALA B 1 55 ? 8.296 38.165 59.746 1.00 13.18 33 ALA B C 1
ATOM 2031 O O . ALA B 1 55 ? 9.494 38.323 60.021 1.00 12.46 33 ALA B O 1
ATOM 2033 N N . ILE B 1 56 ? 7.777 38.408 58.547 1.00 11.42 34 ILE B N 1
ATOM 2034 C CA . ILE B 1 56 ? 8.623 38.731 57.408 1.00 12.59 34 ILE B CA 1
ATOM 2035 C C . ILE B 1 56 ? 8.355 40.140 56.903 1.00 11.70 34 ILE B C 1
ATOM 2036 O O . ILE B 1 56 ? 7.230 40.452 56.513 1.00 13.83 34 ILE B O 1
ATOM 2041 N N . ASN B 1 57 ? 9.375 40.993 56.908 1.00 10.99 35 ASN B N 1
ATOM 2042 C CA . ASN B 1 57 ? 9.298 42.254 56.185 1.00 11.28 35 ASN B CA 1
ATOM 2043 C C . ASN B 1 57 ? 9.805 42.083 54.754 1.00 12.19 35 ASN B C 1
ATOM 2044 O O . ASN B 1 57 ? 10.734 41.310 54.493 1.00 12.54 35 ASN B O 1
ATOM 2049 N N . TYR B 1 58 ? 9.174 42.785 53.817 1.00 11.76 36 TYR B N 1
ATOM 2050 C CA . TYR B 1 58 ? 9.742 42.948 52.485 1.00 12.28 36 TYR B CA 1
ATOM 2051 C C . TYR B 1 58 ? 9.491 44.395 52.061 1.00 12.45 36 TYR B C 1
ATOM 2052 O O . TYR B 1 58 ? 8.545 45.021 52.526 1.00 12.52 36 TYR B O 1
ATOM 2069 N N . ALA B 1 60 ? 9.319 45.777 48.658 1.00 14.89 38 ALA B N 1
ATOM 2070 C CA . ALA B 1 60 ? 8.594 46.073 47.431 1.00 16.20 38 ALA B CA 1
ATOM 2071 C C . ALA B 1 60 ? 7.755 44.873 46.986 1.00 15.67 38 ALA B C 1
ATOM 2072 O O . ALA B 1 60 ? 6.705 44.610 47.572 1.00 15.41 38 ALA B O 1
ATOM 2074 N N . SER B 1 61 ? 8.203 44.132 45.975 1.00 16.23 39 SER B N 1
ATOM 2075 C CA . SER B 1 61 ? 7.447 42.959 45.533 1.00 18.75 39 SER B CA 1
ATOM 2076 C C . SER B 1 61 ? 7.264 41.930 46.661 1.00 15.60 39 SER B C 1
ATOM 2077 O O . SER B 1 61 ? 8.196 41.632 47.400 1.00 15.61 39 SER B O 1
ATOM 2080 N N . SER B 1 62 ? 6.049 41.393 46.758 1.00 17.78 40 SER B N 1
ATOM 2081 C CA . SER B 1 62 ? 5.700 40.442 47.808 1.00 17.79 40 SER B CA 1
ATOM 2082 C C . SER B 1 62 ? 5.834 38.987 47.384 1.00 20.65 40 SER B C 1
ATOM 2083 O O . SER B 1 62 ? 5.566 38.095 48.186 1.00 20.08 40 SER B O 1
ATOM 2086 N N . GLU B 1 63 ? 6.211 38.745 46.132 1.00 18.89 41 GLU B N 1
ATOM 2087 C CA . GLU B 1 63 ? 6.100 37.399 45.572 1.00 20.37 41 GLU B CA 1
ATOM 2088 C C . GLU B 1 63 ? 6.885 36.361 46.377 1.00 18.54 41 GLU B C 1
ATOM 2089 O O . GLU B 1 63 ? 6.338 35.315 46.727 1.00 21.27 41 GLU B O 1
ATOM 2095 N N . GLY B 1 64 ? 8.145 36.653 46.681 1.00 16.88 42 GLY B N 1
ATOM 2096 C CA . GLY B 1 64 ? 8.981 35.715 47.408 1.00 19.62 42 GLY B CA 1
ATOM 2097 C C . GLY B 1 64 ? 8.575 35.562 48.861 1.00 15.94 42 GLY B C 1
ATOM 2098 O O . GLY B 1 64 ? 8.620 34.454 49.415 1.00 18.56 42 GLY B O 1
ATOM 2099 N N . ALA B 1 65 ? 8.171 36.664 49.487 1.00 15.21 43 ALA B N 1
ATOM 2100 C CA . ALA B 1 65 ? 7.731 36.608 50.873 1.00 16.86 43 ALA B CA 1
ATOM 2101 C C . ALA B 1 65 ? 6.422 35.823 50.986 1.00 17.47 43 ALA B C 1
ATOM 2102 O O . ALA B 1 65 ? 6.286 34.956 51.853 1.00 16.74 43 ALA B O 1
ATOM 2104 N N . ASP B 1 66 ? 5.470 36.118 50.104 1.00 17.38 44 ASP B N 1
ATOM 2105 C CA . ASP B 1 66 ? 4.184 35.427 50.114 1.00 16.80 44 ASP B CA 1
ATOM 2106 C C . ASP B 1 66 ? 4.306 33.923 49.847 1.00 18.10 44 ASP B C 1
ATOM 2107 O O . ASP B 1 66 ? 3.606 33.113 50.467 1.00 19.07 44 ASP B O 1
ATOM 2112 N N . SER B 1 67 ? 5.173 33.540 48.916 1.00 17.92 45 SER B N 1
ATOM 2113 C CA . SER B 1 67 ? 5.312 32.120 48.617 1.00 19.97 45 SER B CA 1
ATOM 2114 C C . SER B 1 67 ? 6.006 31.406 49.775 1.00 17.63 45 SER B C 1
ATOM 2115 O O . SER B 1 67 ? 5.712 30.248 50.047 1.00 22.38 45 SER B O 1
ATOM 2118 N N . ALA B 1 68 ? 6.904 32.100 50.471 1.00 16.67 46 ALA B N 1
ATOM 2119 C CA . ALA B 1 68 ? 7.519 31.542 51.673 1.00 16.49 46 ALA B CA 1
ATOM 2120 C C . ALA B 1 68 ? 6.462 31.315 52.759 1.00 18.18 46 ALA B C 1
ATOM 2121 O O . ALA B 1 68 ? 6.413 30.250 53.383 1.00 18.60 46 ALA B O 1
ATOM 2123 N N . VAL B 1 69 ? 5.604 32.307 52.968 1.00 16.54 47 VAL B N 1
ATOM 2124 C CA . VAL B 1 69 ? 4.498 32.160 53.911 1.00 16.90 47 VAL B CA 1
ATOM 2125 C C . VAL B 1 69 ? 3.624 30.961 53.545 1.00 18.50 47 VAL B C 1
ATOM 2126 O O . VAL B 1 69 ? 3.281 30.148 54.408 1.00 18.73 47 VAL B O 1
ATOM 2130 N N . ALA B 1 70 ? 3.279 30.834 52.266 1.00 17.37 48 ALA B N 1
ATOM 2131 C CA . ALA B 1 70 ? 2.442 29.719 51.831 1.00 22.01 48 ALA B CA 1
ATOM 2132 C C . ALA B 1 70 ? 3.136 28.372 52.038 1.00 21.42 48 ALA B C 1
ATOM 2133 O O . ALA B 1 70 ? 2.506 27.406 52.462 1.00 23.12 48 ALA B O 1
ATOM 2135 N N . GLU B 1 71 ? 4.430 28.309 51.747 1.00 22.01 49 GLU B N 1
ATOM 2136 C CA . GLU B 1 71 ? 5.183 27.070 51.941 1.00 22.70 49 GLU B CA 1
ATOM 2137 C C . GLU B 1 71 ? 5.235 26.687 53.421 1.00 22.61 49 GLU B C 1
ATOM 2138 O O . GLU B 1 71 ? 5.044 25.523 53.784 1.00 25.28 49 GLU B O 1
ATOM 2144 N N . ILE B 1 72 ? 5.481 27.679 54.270 1.00 20.99 50 ILE B N 1
ATOM 2145 C CA . ILE B 1 72 ? 5.562 27.464 55.711 1.00 19.59 50 I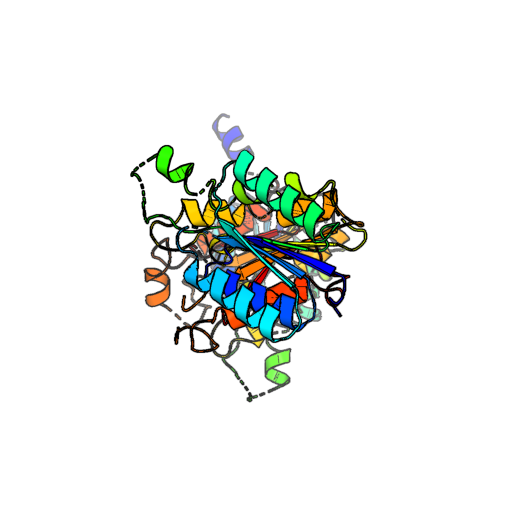LE B CA 1
ATOM 2146 C C . ILE B 1 72 ? 4.225 26.991 56.279 1.00 20.24 50 ILE B C 1
ATOM 2147 O O . ILE B 1 72 ? 4.167 26.038 57.064 1.00 22.37 50 ILE B O 1
ATOM 2152 N N . LYS B 1 73 ? 3.147 27.651 55.876 1.00 21.38 51 LYS B N 1
ATOM 2153 C CA . LYS B 1 73 ? 1.815 27.271 56.328 1.00 21.67 51 LYS B CA 1
ATOM 2154 C C . LYS B 1 73 ? 1.429 25.875 55.855 1.00 27.91 51 LYS B C 1
ATOM 2155 O O . LYS B 1 73 ? 0.829 25.109 56.605 1.00 28.59 51 LYS B O 1
ATOM 2161 N N . ALA B 1 74 ? 1.786 25.544 54.618 1.00 26.82 52 ALA B N 1
ATOM 2162 C CA . ALA B 1 74 ? 1.456 24.238 54.057 1.00 28.78 52 ALA B CA 1
ATOM 2163 C C . ALA B 1 74 ? 2.146 23.116 54.828 1.00 27.79 52 ALA B C 1
ATOM 2164 O O . ALA B 1 74 ? 1.709 21.965 54.788 1.00 30.25 52 ALA B O 1
ATOM 2166 N N . ALA B 1 75 ? 3.221 23.453 55.532 1.00 29.31 53 ALA B N 1
ATOM 2167 C CA . ALA B 1 75 ? 3.967 22.471 56.307 1.00 29.76 53 ALA B CA 1
ATOM 2168 C C . ALA B 1 75 ? 3.601 22.535 57.788 1.00 32.58 53 ALA B C 1
ATOM 2169 O O . ALA B 1 75 ? 4.285 21.955 58.629 1.00 38.34 53 ALA B O 1
ATOM 2171 N N . GLY B 1 76 ? 2.525 23.252 58.101 1.00 30.31 54 GLY B N 1
ATOM 2172 C CA . GLY B 1 76 ? 2.012 23.308 59.460 1.00 29.01 54 GLY B CA 1
ATOM 2173 C C . GLY B 1 76 ? 2.602 24.398 60.336 1.00 25.37 54 GLY B C 1
ATOM 2174 O O . GLY B 1 76 ? 2.353 24.433 61.541 1.00 26.96 54 GLY B O 1
ATOM 2175 N N . GLY B 1 77 ? 3.378 25.294 59.738 1.00 21.59 55 GLY B N 1
ATOM 2176 C CA . GLY B 1 77 ? 3.998 26.370 60.491 1.00 20.59 55 GLY B CA 1
ATOM 2177 C C . GLY B 1 77 ? 3.175 27.644 60.488 1.00 19.66 55 GLY B C 1
ATOM 2178 O O . GLY B 1 77 ? 2.033 27.659 60.015 1.00 22.35 55 GLY B O 1
ATOM 2179 N N . ASN B 1 78 ? 3.765 28.715 61.011 1.00 18.85 56 ASN B N 1
ATOM 2180 C CA . ASN B 1 78 ? 3.089 30.004 61.123 1.00 17.14 56 ASN B CA 1
ATOM 2181 C C . ASN B 1 78 ? 3.997 31.117 60.637 1.00 17.53 56 ASN B C 1
ATOM 2182 O O . ASN B 1 78 ? 5.156 31.190 61.038 1.00 15.25 56 ASN B O 1
ATOM 2187 N N . ALA B 1 79 ? 3.478 31.992 59.783 1.00 17.09 57 ALA B N 1
ATOM 2188 C CA . ALA B 1 79 ? 4.251 33.128 59.284 1.00 15.04 57 ALA B CA 1
ATOM 2189 C C . ALA B 1 79 ? 3.319 34.177 58.689 1.00 14.14 57 ALA B C 1
ATOM 2190 O O . ALA B 1 79 ? 2.187 33.869 58.332 1.00 14.85 57 ALA B O 1
ATOM 2192 N N . PHE B 1 80 ? 3.793 35.413 58.601 1.00 13.47 58 PHE B N 1
ATOM 2193 C CA . PHE B 1 80 ? 3.091 36.430 57.832 1.00 13.48 58 PHE B CA 1
ATOM 2194 C C . PHE B 1 80 ? 4.129 37.323 57.175 1.00 12.79 58 PHE B C 1
ATOM 2195 O O . PHE B 1 80 ? 5.290 37.359 57.595 1.00 12.30 58 PHE B O 1
ATOM 2203 N N . ALA B 1 81 ? 3.690 38.036 56.146 1.00 12.92 59 ALA B N 1
ATOM 2204 C CA . ALA B 1 81 ? 4.528 38.967 55.407 1.00 14.61 59 ALA B CA 1
ATOM 2205 C C . ALA B 1 81 ? 3.883 40.347 55.390 1.00 13.92 59 ALA B C 1
ATOM 2206 O O . ALA B 1 81 ? 2.692 40.477 55.117 1.00 16.85 59 ALA B O 1
ATOM 2208 N N . LEU B 1 82 ? 4.678 41.369 55.680 1.00 12.27 60 LEU B N 1
ATOM 2209 C CA . LEU B 1 82 ? 4.201 42.746 55.745 1.00 12.52 60 LEU B CA 1
ATOM 2210 C C . LEU B 1 82 ? 5.146 43.658 54.975 1.00 12.38 60 LEU B C 1
ATOM 2211 O O . LEU B 1 82 ? 6.350 43.666 55.228 1.00 12.15 60 LEU B O 1
ATOM 2216 N N . GLN B 1 83 ? 4.613 44.431 54.035 1.00 12.92 61 GLN B N 1
ATOM 2217 C CA . GLN B 1 83 ? 5.440 45.363 53.271 1.00 13.04 61 GLN B CA 1
ATOM 2218 C C . GLN B 1 83 ? 5.814 46.572 54.116 1.00 12.99 61 GLN B C 1
ATOM 2219 O O . GLN B 1 83 ? 4.986 47.123 54.835 1.00 13.27 61 GLN B O 1
ATOM 2225 N N . GLY B 1 84 ? 7.069 46.994 54.042 1.00 12.80 62 GLY B N 1
ATOM 2226 C CA . GLY B 1 84 ? 7.474 48.188 54.755 1.00 12.96 62 GLY B CA 1
ATOM 2227 C C . GLY B 1 84 ? 8.897 48.613 54.441 1.00 12.98 62 GLY B C 1
ATOM 2228 O O . GLY B 1 84 ? 9.717 47.809 53.979 1.00 12.72 62 GLY B O 1
ATOM 2229 N N . ASP B 1 85 ? 9.159 49.891 54.687 1.00 13.46 63 ASP B N 1
ATOM 2230 C CA . ASP B 1 85 ? 10.476 50.519 54.524 1.00 13.75 63 ASP B CA 1
ATOM 2231 C C . ASP B 1 85 ? 11.147 50.594 55.892 1.00 13.51 63 ASP B C 1
ATOM 2232 O O . ASP B 1 85 ? 10.701 51.345 56.760 1.00 13.78 63 ASP B O 1
ATOM 2245 N N . THR B 1 87 ? 13.729 51.940 56.901 1.00 14.40 65 THR B N 1
ATOM 2246 C CA . THR B 1 87 ? 14.339 53.223 57.261 1.00 15.31 65 THR B CA 1
ATOM 2247 C C . THR B 1 87 ? 13.299 54.187 57.836 1.00 15.73 65 THR B C 1
ATOM 2248 O O . THR B 1 87 ? 13.636 55.291 58.248 1.00 16.60 65 THR B O 1
ATOM 2252 N N . LYS B 1 88 ? 12.037 53.763 57.851 1.00 15.27 66 LYS B N 1
ATOM 2253 C CA . LYS B 1 88 ? 10.939 54.594 58.351 1.00 16.06 66 LYS B CA 1
ATOM 2254 C C . LYS B 1 88 ? 10.463 54.133 59.724 1.00 15.51 66 LYS B C 1
ATOM 2255 O O . LYS B 1 88 ? 10.059 52.978 59.907 1.00 14.76 66 LYS B O 1
ATOM 2261 N N . GLU B 1 89 ? 10.479 55.049 60.683 1.00 13.58 67 GLU B N 1
ATOM 2262 C CA . GLU B 1 89 ? 10.075 54.711 62.042 1.00 14.16 67 GLU B CA 1
ATOM 2263 C C . GLU B 1 89 ? 8.666 54.104 62.117 1.00 14.46 67 GLU B C 1
ATOM 2264 O O . GLU B 1 89 ? 8.442 53.152 62.864 1.00 15.22 67 GLU B O 1
ATOM 2270 N N . ALA B 1 90 ? 7.723 54.616 61.331 1.00 13.55 68 ALA B N 1
ATOM 2271 C CA . ALA B 1 90 ? 6.355 54.094 61.387 1.00 14.30 68 ALA B CA 1
ATOM 2272 C C . ALA B 1 90 ? 6.278 52.639 60.899 1.00 13.36 68 ALA B C 1
ATOM 2273 O O . ALA B 1 90 ? 5.535 51.829 61.462 1.00 14.96 68 ALA B O 1
ATOM 2275 N N . ASP B 1 91 ? 7.047 52.301 59.863 1.00 14.53 69 ASP B N 1
ATOM 2276 C CA . ASP B 1 91 ? 6.988 50.950 59.299 1.00 14.64 69 ASP B CA 1
ATOM 2277 C C . ASP B 1 91 ? 7.687 49.956 60.220 1.00 12.36 69 ASP B C 1
ATOM 2278 O O . ASP B 1 91 ? 7.253 48.820 60.368 1.00 12.37 69 ASP B O 1
ATOM 2283 N N . VAL B 1 92 ? 8.782 50.395 60.823 1.00 11.60 70 VAL B N 1
ATOM 2284 C CA . VAL B 1 92 ? 9.477 49.599 61.809 1.00 11.97 70 VAL B CA 1
ATOM 2285 C C . VAL B 1 92 ? 8.538 49.284 62.984 1.00 13.21 70 VAL B C 1
ATOM 2286 O O . VAL B 1 92 ? 8.427 48.123 63.414 1.00 12.91 70 VAL B O 1
ATOM 2290 N N . ALA B 1 93 ? 7.850 50.305 63.486 1.00 12.29 71 ALA B N 1
ATOM 2291 C CA . ALA B 1 93 ? 6.905 50.114 64.576 1.00 12.89 71 ALA B CA 1
ATOM 2292 C C . ALA B 1 93 ? 5.774 49.162 64.167 1.00 14.05 71 ALA B C 1
ATOM 2293 O O . ALA B 1 93 ? 5.404 48.272 64.937 1.00 13.70 71 ALA B O 1
ATOM 2295 N N . ALA B 1 94 ? 5.234 49.327 62.959 1.00 13.27 72 ALA B N 1
ATOM 2296 C CA . ALA B 1 94 ? 4.136 48.469 62.516 1.00 14.56 72 ALA B CA 1
ATOM 2297 C C . ALA B 1 94 ? 4.539 46.994 62.464 1.00 12.77 72 ALA B C 1
ATOM 2298 O O . ALA B 1 94 ? 3.762 46.121 62.845 1.00 14.14 72 ALA B O 1
ATOM 2300 N N . LEU B 1 95 ? 5.747 46.711 62.003 1.00 12.14 73 LEU B N 1
ATOM 2301 C CA . LEU B 1 95 ? 6.186 45.327 61.879 1.00 12.68 73 LEU B CA 1
ATOM 2302 C C . LEU B 1 95 ? 6.321 44.669 63.250 1.00 12.31 73 LEU B C 1
ATOM 2303 O O . LEU B 1 95 ? 5.866 43.539 63.468 1.00 13.32 73 LEU B O 1
ATOM 2308 N N . VAL B 1 96 ? 6.950 45.377 64.178 1.00 11.98 74 VAL B N 1
ATOM 2309 C CA . VAL B 1 96 ? 7.167 44.804 65.496 1.00 12.35 74 VAL B CA 1
ATOM 2310 C C . VAL B 1 96 ? 5.836 44.686 66.254 1.00 13.70 74 VAL B C 1
ATOM 2311 O O . VAL B 1 96 ? 5.584 43.678 66.916 1.00 14.31 74 VAL B O 1
ATOM 2315 N N . GLU B 1 97 ? 4.967 45.686 66.133 1.00 12.62 75 GLU B N 1
ATOM 2316 C CA . GLU B 1 97 ? 3.660 45.626 66.786 1.00 13.43 75 GLU B CA 1
ATOM 2317 C C . GLU B 1 97 ? 2.848 44.421 66.317 1.00 13.88 75 GLU B C 1
ATOM 2318 O O . GLU B 1 97 ? 2.241 43.720 67.132 1.00 14.99 75 GLU B O 1
ATOM 2324 N N . LYS B 1 98 ? 2.812 44.184 65.004 1.00 13.06 76 LYS B N 1
ATOM 2325 C CA . LYS B 1 98 ? 2.046 43.063 64.476 1.00 14.30 76 LYS B CA 1
ATOM 2326 C C . LYS B 1 98 ? 2.655 41.733 64.912 1.00 13.23 76 LYS B C 1
ATOM 2327 O O . LYS B 1 98 ? 1.932 40.805 65.272 1.00 14.00 76 LYS B O 1
ATOM 2333 N N . THR B 1 99 ? 3.979 41.655 64.923 1.00 12.93 77 THR B N 1
ATOM 2334 C CA . THR B 1 99 ? 4.670 40.469 65.408 1.00 12.95 77 THR B CA 1
ATOM 2335 C C . THR B 1 99 ? 4.275 40.129 66.842 1.00 13.89 77 THR B C 1
ATOM 2336 O O . THR B 1 99 ? 3.946 38.983 67.152 1.00 13.53 77 THR B O 1
ATOM 2340 N N . VAL B 1 100 ? 4.286 41.132 67.713 1.00 13.26 78 VAL B N 1
ATOM 2341 C CA . VAL B 1 100 ? 3.972 40.896 69.115 1.00 13.96 78 VAL B CA 1
ATOM 2342 C C . VAL B 1 100 ? 2.491 40.536 69.300 1.00 15.27 78 VAL B C 1
ATOM 2343 O O . VAL B 1 100 ? 2.160 39.665 70.108 1.00 16.22 78 VAL B O 1
ATOM 2347 N N . LYS B 1 101 ? 1.601 41.163 68.536 1.00 14.49 79 LYS B N 1
ATOM 2348 C CA . LYS B 1 101 ? 0.184 40.810 68.636 1.00 14.86 79 LYS B CA 1
ATOM 2349 C C . LYS B 1 101 ? -0.095 39.394 68.127 1.00 14.59 79 LYS B C 1
ATOM 2350 O O . LYS B 1 101 ? -0.813 38.636 68.766 1.00 15.71 79 LYS B O 1
ATOM 2356 N N . GLU B 1 102 ? 0.472 39.025 66.984 1.00 15.19 80 GLU B N 1
ATOM 2357 C CA . GLU B 1 102 ? 0.159 37.716 66.423 1.00 16.55 80 GLU B CA 1
ATOM 2358 C C . GLU B 1 102 ? 0.929 36.589 67.128 1.00 18.91 80 GLU B C 1
ATOM 2359 O O . GLU B 1 102 ? 0.379 35.508 67.355 1.00 23.19 80 GLU B O 1
ATOM 2365 N N . PHE B 1 103 ? 2.188 36.832 67.492 1.00 17.89 81 PHE B N 1
ATOM 2366 C CA . PHE B 1 103 ? 3.038 35.750 67.999 1.00 19.77 81 PHE B CA 1
ATOM 2367 C C . PHE B 1 103 ? 3.496 35.896 69.450 1.00 25.85 81 PHE B C 1
ATOM 2368 O O . PHE B 1 103 ? 3.921 34.921 70.067 1.00 36.56 81 PHE B O 1
ATOM 2376 N N . GLY B 1 104 ? 3.419 37.100 69.998 1.00 22.15 82 GLY B N 1
ATOM 2377 C CA . GLY B 1 104 ? 3.980 37.355 71.312 1.00 23.35 82 GLY B CA 1
ATOM 2378 C C . GLY B 1 104 ? 5.402 37.883 71.202 1.00 26.78 82 GLY B C 1
ATOM 2379 O O . GLY B 1 104 ? 5.790 38.461 70.187 1.00 29.36 82 GLY B O 1
ATOM 2380 N N . GLN B 1 105 ? 6.188 37.667 72.246 1.00 29.67 83 GLN B N 1
ATOM 2381 C CA . GLN B 1 105 ? 7.524 38.245 72.350 1.00 25.50 83 GLN B CA 1
ATOM 2382 C C . GLN B 1 105 ? 8.509 37.757 71.284 1.00 27.60 83 GLN B C 1
ATOM 2383 O O . GLN B 1 105 ? 8.425 36.624 70.813 1.00 27.59 83 GLN B O 1
ATOM 2389 N N . VAL B 1 106 ? 9.453 38.630 70.938 1.00 17.77 84 VAL B N 1
ATOM 2390 C CA . VAL B 1 106 ? 10.451 38.385 69.901 1.00 16.49 84 VAL B CA 1
ATOM 2391 C C . VAL B 1 106 ? 11.646 37.615 70.456 1.00 17.94 84 VAL B C 1
ATOM 2392 O O . VAL B 1 106 ? 12.273 38.053 71.417 1.00 17.27 84 VAL B O 1
ATOM 2396 N N . ASP B 1 107 ? 11.968 36.476 69.852 1.00 16.00 85 ASP B N 1
ATOM 2397 C CA . ASP B 1 107 ? 13.111 35.674 70.309 1.00 14.67 85 ASP B CA 1
ATOM 2398 C C . ASP B 1 107 ? 14.353 35.924 69.464 1.00 15.82 85 ASP B C 1
ATOM 2399 O O . ASP B 1 107 ? 15.478 35.778 69.942 1.00 15.22 85 ASP B O 1
ATOM 2404 N N . THR B 1 108 ? 14.164 36.282 68.201 1.00 13.14 86 THR B N 1
ATOM 2405 C CA . THR B 1 108 ? 15.318 36.596 67.385 1.00 13.14 86 THR B CA 1
ATOM 2406 C C . THR B 1 108 ? 14.976 37.575 66.263 1.00 11.75 86 THR B C 1
ATOM 2407 O O . THR B 1 108 ? 13.859 37.597 65.733 1.00 11.85 86 THR B O 1
ATOM 2411 N N . LEU B 1 109 ? 15.947 38.415 65.944 1.00 11.73 87 LEU B N 1
ATOM 2412 C CA . LEU B 1 109 ? 15.864 39.365 64.855 1.00 11.20 87 LEU B CA 1
ATOM 2413 C C . LEU B 1 109 ? 16.987 39.051 63.893 1.00 13.88 87 LEU B C 1
ATOM 2414 O O . LEU B 1 109 ? 18.148 39.011 64.306 1.00 12.10 87 LEU B O 1
ATOM 2419 N N . VAL B 1 110 ? 16.650 38.801 62.631 1.00 11.13 88 VAL B N 1
ATOM 2420 C CA . VAL B 1 110 ? 17.654 38.643 61.583 1.00 10.85 88 VAL B CA 1
ATOM 2421 C C . VAL B 1 110 ? 17.415 39.773 60.596 1.00 11.38 88 VAL B C 1
ATOM 2422 O O . VAL B 1 110 ? 16.397 39.798 59.905 1.00 12.24 88 VAL B O 1
ATOM 2426 N N . HIS B 1 111 ? 18.331 40.731 60.559 1.00 11.33 89 HIS B N 1
ATOM 2427 C CA . HIS B 1 111 ? 18.125 41.954 59.793 1.00 11.86 89 HIS B CA 1
ATOM 2428 C C . HIS B 1 111 ? 18.865 41.905 58.463 1.00 11.57 89 HIS B C 1
ATOM 2429 O O . HIS B 1 111 ? 20.076 42.132 58.435 1.00 13.80 89 HIS B O 1
ATOM 2436 N N . VAL B 1 112 ? 18.157 41.613 57.371 1.00 11.85 90 VAL B N 1
ATOM 2437 C CA . VAL B 1 112 ? 18.808 41.422 56.070 1.00 12.35 90 VAL B CA 1
ATOM 2438 C C . VAL B 1 112 ? 18.611 42.637 55.152 1.00 17.27 90 VAL B C 1
ATOM 2439 O O . VAL B 1 112 ? 19.101 42.666 54.023 1.00 27.01 90 VAL B O 1
ATOM 2443 N N . THR B 1 113 ? 17.933 43.659 55.650 1.00 14.97 91 THR B N 1
ATOM 2444 C CA . THR B 1 113 ? 17.839 44.927 54.931 1.00 14.85 91 THR B CA 1
ATOM 2445 C C . THR B 1 113 ? 19.224 45.521 54.697 1.00 14.91 91 THR B C 1
ATOM 2446 O O . THR B 1 113 ? 20.038 45.579 55.609 1.00 14.60 91 THR B O 1
ATOM 2450 N N . GLY B 1 114 ? 19.484 45.976 53.476 1.00 13.32 92 GLY B N 1
ATOM 2451 C CA . GLY B 1 114 ? 20.762 46.583 53.157 1.00 14.73 92 GLY B CA 1
ATOM 2452 C C . GLY B 1 114 ? 20.951 46.706 51.661 1.00 14.35 92 GLY B C 1
ATOM 2453 O O . GLY B 1 114 ? 20.036 46.401 50.902 1.00 17.37 92 GLY B O 1
ATOM 2454 N N . GLY B 1 115 ? 22.126 47.162 51.236 1.00 14.95 93 GLY B N 1
ATOM 2455 C CA . GLY B 1 115 ? 22.436 47.248 49.822 1.00 16.95 93 GLY B CA 1
ATOM 2456 C C . GLY B 1 115 ? 23.435 48.335 49.469 1.00 14.80 93 GLY B C 1
ATOM 2457 O O . GLY B 1 115 ? 23.612 49.313 50.192 1.00 13.50 93 GLY B O 1
ATOM 2458 N N . LEU B 1 116 ? 24.095 48.152 48.334 1.00 17.94 94 LEU B N 1
ATOM 2459 C CA . LEU B 1 116 ? 25.086 49.091 47.839 1.00 17.07 94 LEU B CA 1
ATOM 2460 C C . LEU B 1 116 ? 24.460 50.384 47.291 1.00 16.37 94 LEU B C 1
ATOM 2461 O O . LEU B 1 116 ? 25.070 51.457 47.359 1.00 15.16 94 LEU B O 1
ATOM 2466 N N . ILE B 1 117 ? 23.239 50.251 46.758 1.00 16.51 95 ILE B N 1
ATOM 2467 C CA . ILE B 1 117 ? 22.470 51.304 46.066 1.00 17.64 95 ILE B CA 1
ATOM 2468 C C . ILE B 1 117 ? 23.081 51.748 44.737 1.00 17.58 95 ILE B C 1
ATOM 2469 O O . ILE B 1 117 ? 22.430 51.627 43.705 1.00 18.14 95 ILE B O 1
ATOM 2474 N N . ALA B 1 118 ? 24.314 52.252 44.748 1.00 16.46 96 ALA B N 1
ATOM 2475 C CA . ALA B 1 118 ? 24.974 52.647 43.507 1.00 17.60 96 ALA B CA 1
ATOM 2476 C C . ALA B 1 118 ? 26.469 52.796 43.735 1.00 16.90 96 ALA B C 1
ATOM 2477 O O . ALA B 1 118 ? 26.895 53.047 44.861 1.00 17.09 96 ALA B O 1
ATOM 2479 N N . ARG B 1 119 ? 27.253 52.643 42.672 1.00 15.44 97 ARG B N 1
ATOM 2480 C CA . ARG B 1 119 ? 28.696 52.862 42.733 1.00 15.50 97 ARG B CA 1
ATOM 2481 C C . ARG B 1 119 ? 29.017 54.320 42.424 1.00 15.92 97 ARG B C 1
ATOM 2482 O O . ARG B 1 119 ? 28.622 54.850 41.390 1.00 17.07 97 ARG B O 1
ATOM 2490 N N . VAL B 1 120 ? 29.720 54.967 43.350 1.00 14.32 98 VAL B N 1
ATOM 2491 C CA . VAL B 1 120 ? 30.052 56.382 43.268 1.00 13.99 98 VAL B CA 1
ATOM 2492 C C . VAL B 1 120 ? 31.411 56.588 43.919 1.00 12.17 98 VAL B C 1
ATOM 2493 O O . VAL B 1 120 ? 31.617 56.122 45.044 1.00 14.79 98 VAL B O 1
ATOM 2497 N N . THR B 1 121 ? 32.320 57.282 43.242 1.00 13.91 99 THR B N 1
ATOM 2498 C CA . THR B 1 121 ? 33.626 57.570 43.837 1.00 15.38 99 THR B CA 1
ATOM 2499 C C . THR B 1 121 ? 33.514 58.697 44.852 1.00 14.98 99 THR B C 1
ATOM 2500 O O . THR B 1 121 ? 32.579 59.501 44.813 1.00 15.20 99 THR B O 1
ATOM 2512 N N . SER B 1 123 ? 35.269 61.311 45.009 1.00 13.55 101 SER B N 1
ATOM 2513 C CA . SER B 1 123 ? 35.394 62.605 44.349 1.00 15.37 101 SER B CA 1
ATOM 2514 C C . SER B 1 123 ? 34.042 63.196 43.934 1.00 19.08 101 SER B C 1
ATOM 2515 O O . SER B 1 123 ? 33.889 64.423 43.894 1.00 20.46 101 SER B O 1
ATOM 2518 N N . GLU B 1 124 ? 33.072 62.329 43.636 1.00 15.96 102 GLU B N 1
ATOM 2519 C CA . GLU B 1 124 ? 31.754 62.757 43.173 1.00 17.95 102 GLU B CA 1
ATOM 2520 C C . GLU B 1 124 ? 30.642 62.366 44.140 1.00 15.79 102 GLU B C 1
ATOM 2521 O O . GLU B 1 124 ? 29.461 62.339 43.770 1.00 17.29 102 GLU B O 1
ATOM 2535 N N . THR B 1 126 ? 27.855 62.518 46.949 1.00 13.63 104 THR B N 1
ATOM 2536 C CA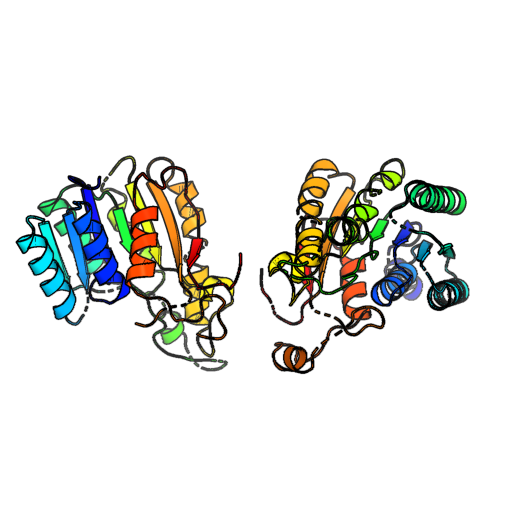 . THR B 1 126 ? 26.892 63.501 47.425 1.00 13.77 104 THR B CA 1
ATOM 2537 C C . THR B 1 126 ? 26.456 63.105 48.829 1.00 13.75 104 THR B C 1
ATOM 2538 O O . THR B 1 126 ? 26.492 61.926 49.198 1.00 13.15 104 THR B O 1
ATOM 2542 N N . LEU B 1 127 ? 26.036 64.087 49.619 1.00 14.03 105 LEU B N 1
ATOM 2543 C CA . LEU B 1 127 ? 25.489 63.793 50.939 1.00 15.17 105 LEU B CA 1
ATOM 2544 C C . LEU B 1 127 ? 24.257 62.907 50.824 1.00 16.59 105 LEU B C 1
ATOM 2545 O O . LEU B 1 127 ? 24.060 62.007 51.630 1.00 14.92 105 LEU B O 1
ATOM 2550 N N . ASP B 1 128 ? 23.428 63.161 49.817 1.00 15.48 106 ASP B N 1
ATOM 2551 C CA . ASP B 1 128 ? 22.212 62.382 49.626 1.00 16.99 106 ASP B CA 1
ATOM 2552 C C . ASP B 1 128 ? 22.543 60.906 49.478 1.00 15.00 106 ASP B C 1
ATOM 2553 O O . ASP B 1 128 ? 21.939 60.053 50.131 1.00 14.35 106 ASP B O 1
ATOM 2558 N N . HIS B 1 129 ? 23.510 60.597 48.622 1.00 14.00 107 HIS B N 1
ATOM 2559 C CA . HIS B 1 129 ? 23.878 59.199 48.433 1.00 13.60 107 HIS B CA 1
ATOM 2560 C C . HIS B 1 129 ? 24.479 58.593 49.689 1.00 11.46 107 HIS B C 1
ATOM 2561 O O . HIS B 1 129 ? 24.091 57.500 50.080 1.00 11.83 107 HIS B O 1
ATOM 2568 N N . TRP B 1 130 ? 25.433 59.298 50.295 1.00 11.38 108 TRP B N 1
ATOM 2569 C CA . TRP B 1 130 ? 26.071 58.835 51.522 1.00 11.69 108 TRP B CA 1
ATOM 2570 C C . TRP B 1 130 ? 25.005 58.479 52.564 1.00 11.60 108 TRP B C 1
ATOM 2571 O O . TRP B 1 130 ? 24.986 57.370 53.117 1.00 10.81 108 TRP B O 1
ATOM 2582 N N . GLN B 1 131 ? 24.091 59.410 52.806 1.00 12.02 109 GLN B N 1
ATOM 2583 C CA . GLN B 1 131 ? 23.072 59.209 53.823 1.00 11.64 109 GLN B CA 1
ATOM 2584 C C . GLN B 1 131 ? 22.134 58.066 53.468 1.00 12.32 109 GLN B C 1
ATOM 2585 O O . GLN B 1 131 ? 21.687 57.321 54.344 1.00 11.37 109 GLN B O 1
ATOM 2591 N N A SER B 1 132 ? 21.827 57.916 52.185 0.73 12.92 110 SER B N 1
ATOM 2592 N N B SER B 1 132 ? 21.849 57.917 52.180 0.27 13.02 110 SER B N 1
ATOM 2593 C CA A SER B 1 132 ? 20.952 56.833 51.751 0.73 13.34 110 SER B CA 1
ATOM 2594 C CA B SER B 1 132 ? 20.969 56.854 51.712 0.27 13.67 110 SER B CA 1
ATOM 2595 C C A SER B 1 132 ? 21.569 55.474 52.058 0.73 12.24 110 SER B C 1
ATOM 2596 C C B SER B 1 132 ? 21.558 55.476 51.999 0.27 12.93 110 SER B C 1
ATOM 2597 O O A SER B 1 132 ? 20.891 54.567 52.537 0.73 13.19 110 SER B O 1
ATOM 2598 O O B SER B 1 132 ? 20.847 54.559 52.410 0.27 12.91 110 SER B O 1
ATOM 2603 N N . VAL B 1 133 ? 22.860 55.338 51.777 1.00 11.61 111 VAL B N 1
ATOM 2604 C CA . VAL B 1 133 ? 23.546 54.080 52.020 1.00 12.86 111 VAL B CA 1
ATOM 2605 C C . VAL B 1 133 ? 23.633 53.822 53.529 1.00 10.31 111 VAL B C 1
ATOM 2606 O O . VAL B 1 133 ? 23.363 52.706 53.983 1.00 10.10 111 VAL B O 1
ATOM 2618 N N . ASP B 1 135 ? 21.525 54.856 55.725 1.00 11.41 113 ASP B N 1
ATOM 2619 C CA . ASP B 1 135 ? 20.193 54.572 56.242 1.00 12.03 113 ASP B CA 1
ATOM 2620 C C . ASP B 1 135 ? 19.739 53.155 55.928 1.00 10.18 113 ASP B C 1
ATOM 2621 O O . ASP B 1 135 ? 19.238 52.459 56.816 1.00 11.83 113 ASP B O 1
ATOM 2626 N N . VAL B 1 136 ? 19.927 52.692 54.692 1.00 10.52 114 VAL B N 1
ATOM 2627 C CA . VAL B 1 136 ? 19.383 51.384 54.372 1.00 11.87 114 VAL B CA 1
ATOM 2628 C C . VAL B 1 136 ? 20.182 50.272 55.078 1.00 10.53 114 VAL B C 1
ATOM 2629 O O . VAL B 1 136 ? 19.609 49.251 55.465 1.00 11.33 114 VAL B O 1
ATOM 2633 N N . ASN B 1 137 ? 21.486 50.474 55.276 1.00 10.75 115 ASN B N 1
ATOM 2634 C CA . ASN B 1 137 ? 22.335 49.446 55.887 1.00 11.35 115 ASN B CA 1
ATOM 2635 C C . ASN B 1 137 ? 22.457 49.533 57.402 1.00 11.70 115 ASN B C 1
ATOM 2636 O O . ASN B 1 137 ? 22.519 48.508 58.073 1.00 12.76 115 ASN B O 1
ATOM 2641 N N . LEU B 1 138 ? 22.497 50.746 57.935 1.00 10.93 116 LEU B N 1
ATOM 2642 C CA . LEU B 1 138 ? 22.830 50.939 59.344 1.00 10.69 116 LEU B CA 1
ATOM 2643 C C . LEU B 1 138 ? 21.679 51.519 60.168 1.00 10.36 116 LEU B C 1
ATOM 2644 O O . LEU B 1 138 ? 21.305 50.951 61.195 1.00 11.33 116 LEU B O 1
ATOM 2649 N N . THR B 1 139 ? 21.104 52.636 59.726 1.00 10.38 117 THR B N 1
ATOM 2650 C CA . THR B 1 139 ? 20.014 53.248 60.479 1.00 11.40 117 THR B CA 1
ATOM 2651 C C . THR B 1 139 ? 18.846 52.271 60.616 1.00 11.84 117 THR B C 1
ATOM 2652 O O . THR B 1 139 ? 18.210 52.189 61.674 1.00 10.60 117 THR B O 1
ATOM 2656 N N . SER B 1 140 ? 18.574 51.524 59.550 1.00 10.53 118 SER B N 1
ATOM 2657 C CA . SER B 1 140 ? 17.506 50.524 59.573 1.00 11.36 118 SER B CA 1
ATOM 2658 C C . SER B 1 140 ? 17.724 49.499 60.678 1.00 10.71 118 SER B C 1
ATOM 2659 O O . SER B 1 140 ? 16.771 49.096 61.332 1.00 11.13 118 SER B O 1
ATOM 2662 N N . PHE B 1 141 ? 18.976 49.089 60.887 1.00 10.28 119 PHE B N 1
ATOM 2663 C CA . PHE B 1 141 ? 19.331 48.127 61.939 1.00 9.71 119 PHE B CA 1
ATOM 2664 C C . PHE B 1 141 ? 19.129 48.753 63.323 1.00 9.93 119 PHE B C 1
ATOM 2665 O O . PHE B 1 141 ? 18.541 48.134 64.218 1.00 10.71 119 PHE B O 1
ATOM 2673 N N . VAL B 1 142 ? 19.587 49.990 63.492 1.00 10.09 120 VAL B N 1
ATOM 2674 C CA . VAL B 1 142 ? 19.380 50.738 64.722 1.00 11.09 120 VAL B CA 1
ATOM 2675 C C . VAL B 1 142 ? 17.889 50.828 65.067 1.00 11.03 120 VAL B C 1
ATOM 2676 O O . VAL B 1 142 ? 17.479 50.568 66.221 1.00 12.77 120 VAL B O 1
ATOM 2680 N N . LEU B 1 143 ? 17.079 51.179 64.072 1.00 11.28 121 LEU B N 1
ATOM 2681 C CA . LEU B 1 143 ? 15.645 51.330 64.297 1.00 11.11 121 LEU B CA 1
ATOM 2682 C C . LEU B 1 143 ? 15.008 50.004 64.693 1.00 11.22 121 LEU B C 1
ATOM 2683 O O . LEU B 1 143 ? 14.192 49.964 65.609 1.00 12.13 121 LEU B O 1
ATOM 2696 N N . VAL B 1 145 ? 16.509 47.295 66.062 1.00 12.44 123 VAL B N 1
ATOM 2697 C CA . VAL B 1 145 ? 16.944 46.852 67.381 1.00 11.46 123 VAL B CA 1
ATOM 2698 C C . VAL B 1 145 ? 16.227 47.643 68.466 1.00 12.59 123 VAL B C 1
ATOM 2699 O O . VAL B 1 145 ? 15.681 47.058 69.400 1.00 12.01 123 VAL B O 1
ATOM 2703 N N . ARG B 1 146 ? 16.196 48.964 68.336 1.00 12.07 124 ARG B N 1
ATOM 2704 C CA . ARG B 1 146 ? 15.510 49.784 69.318 1.00 12.22 124 ARG B CA 1
ATOM 2705 C C . ARG B 1 146 ? 14.053 49.348 69.475 1.00 12.66 124 ARG B C 1
ATOM 2706 O O . ARG B 1 146 ? 13.546 49.210 70.596 1.00 13.72 124 ARG B O 1
ATOM 2714 N N . GLU B 1 147 ? 13.378 49.108 68.352 1.00 11.70 125 GLU B N 1
ATOM 2715 C CA . GLU B 1 147 ? 11.961 48.742 68.390 1.00 11.88 125 GLU B CA 1
ATOM 2716 C C . GLU B 1 147 ? 11.740 47.379 69.051 1.00 11.62 125 GLU B C 1
ATOM 2717 O O . GLU B 1 147 ? 10.739 47.168 69.736 1.00 13.41 125 GLU B O 1
ATOM 2723 N N . CYS B 1 148 ? 12.673 46.456 68.835 1.00 12.10 126 CYS B N 1
ATOM 2724 C CA . CYS B 1 148 ? 12.544 45.095 69.356 1.00 14.80 126 CYS B CA 1
ATOM 2725 C C . CYS B 1 148 ? 12.872 44.955 70.840 1.00 16.12 126 CYS B C 1
ATOM 2726 O O . CYS B 1 148 ? 12.315 44.088 71.514 1.00 13.93 126 CYS B O 1
ATOM 2729 N N . LEU B 1 149 ? 13.768 45.791 71.354 1.00 15.01 127 LEU B N 1
ATOM 2730 C CA . LEU B 1 149 ? 14.293 45.596 72.707 1.00 17.34 127 LEU B CA 1
ATOM 2731 C C . LEU B 1 149 ? 13.232 45.379 73.799 1.00 18.77 127 LEU B C 1
ATOM 2732 O O . LEU B 1 149 ? 13.381 44.449 74.599 1.00 20.57 127 LEU B O 1
ATOM 2737 N N . PRO B 1 150 ? 12.157 46.196 73.839 1.00 17.09 128 PRO B N 1
ATOM 2738 C CA . PRO B 1 150 ? 11.191 45.977 74.932 1.00 18.49 128 PRO B CA 1
ATOM 2739 C C . PRO B 1 150 ? 10.482 44.625 74.868 1.00 18.18 128 PRO B C 1
ATOM 2740 O O . PRO B 1 150 ? 9.879 44.188 75.855 1.00 22.70 128 PRO B O 1
ATOM 2744 N N . HIS B 1 151 ? 10.545 43.972 73.716 1.00 16.28 129 HIS B N 1
ATOM 2745 C CA . HIS B 1 151 ? 9.775 42.765 73.465 1.00 16.91 129 HIS B CA 1
ATOM 2746 C C . HIS B 1 151 ? 10.645 41.525 73.406 1.00 17.72 129 HIS B C 1
ATOM 2747 O O . HIS B 1 151 ? 10.160 40.430 73.109 1.00 17.50 129 HIS B O 1
ATOM 2762 N N . THR B 1 153 ? 12.928 38.400 74.512 1.00 24.29 131 THR B N 1
ATOM 2763 C CA . THR B 1 153 ? 12.909 37.410 75.572 1.00 23.51 131 THR B CA 1
ATOM 2764 C C . THR B 1 153 ? 14.279 37.225 76.218 1.00 28.64 131 THR B C 1
ATOM 2765 O O . THR B 1 153 ? 15.306 37.620 75.664 1.00 20.25 131 THR B O 1
ATOM 2769 N N . GLU B 1 154 ? 14.284 36.623 77.399 1.00 30.69 132 GLU B N 1
ATOM 2770 C CA . GLU B 1 154 ? 15.518 36.140 77.989 1.00 21.55 132 GLU B CA 1
ATOM 2771 C C . GLU B 1 154 ? 16.103 35.061 77.077 1.00 21.40 132 GLU B C 1
ATOM 2772 O O . GLU B 1 154 ? 15.391 34.152 76.660 1.00 21.86 132 GLU B O 1
ATOM 2778 N N . GLY B 1 155 ? 17.378 35.179 76.726 1.00 16.81 133 GLY B N 1
ATOM 2779 C CA . GLY B 1 155 ? 17.996 34.222 75.824 1.00 16.11 133 GLY B CA 1
ATOM 2780 C C . GLY B 1 155 ? 17.736 34.488 74.349 1.00 16.07 133 GLY B C 1
ATOM 2781 O O . GLY B 1 155 ? 17.855 33.590 73.515 1.00 19.06 133 GLY B O 1
ATOM 2782 N N . SER B 1 156 ? 17.395 35.726 74.012 1.00 13.57 134 SER B N 1
ATOM 2783 C CA . SER B 1 156 ? 17.107 36.082 72.632 1.00 14.92 134 SER B CA 1
ATOM 2784 C C . SER B 1 156 ? 18.380 36.482 71.895 1.00 12.72 134 SER B C 1
ATOM 2785 O O . SER B 1 156 ? 19.466 36.570 72.483 1.00 12.76 134 SER B O 1
ATOM 2788 N N . SER B 1 157 ? 18.247 36.749 70.603 1.00 12.35 135 SER B N 1
ATOM 2789 C CA . SER B 1 157 ? 19.419 37.059 69.796 1.00 11.99 135 SER B CA 1
ATOM 2790 C C . SER B 1 157 ? 19.096 37.987 68.628 1.00 11.98 135 SER B C 1
ATOM 2791 O O . SER B 1 157 ? 17.966 38.053 68.135 1.00 11.69 135 SER B O 1
ATOM 2794 N N . ILE B 1 158 ? 20.129 38.685 68.195 1.00 11.26 136 ILE B N 1
ATOM 2795 C CA . ILE B 1 158 ? 20.104 39.573 67.051 1.00 10.90 136 ILE B CA 1
ATOM 2796 C C . ILE B 1 158 ? 21.203 39.130 66.106 1.00 10.77 136 ILE B C 1
ATOM 2797 O O . ILE B 1 158 ? 22.336 38.860 66.541 1.00 10.81 136 ILE B O 1
ATOM 2802 N N . VAL B 1 159 ? 20.863 39.031 64.824 1.00 10.68 137 VAL B N 1
ATOM 2803 C CA . VAL B 1 159 ? 21.822 38.717 63.780 1.00 10.58 137 VAL B CA 1
ATOM 2804 C C . VAL B 1 159 ? 21.801 39.814 62.735 1.00 10.29 137 VAL B C 1
ATOM 2805 O O . VAL B 1 159 ? 20.763 40.051 62.095 1.00 10.67 137 VAL B O 1
ATOM 2809 N N . GLY B 1 160 ? 22.936 40.477 62.553 1.00 10.08 138 GLY B N 1
ATOM 2810 C CA . GLY B 1 160 ? 23.067 41.491 61.523 1.00 10.50 138 GLY B CA 1
ATOM 2811 C C . GLY B 1 160 ? 23.725 40.949 60.270 1.00 10.71 138 GLY B C 1
ATOM 2812 O O . GLY B 1 160 ? 24.405 39.920 60.295 1.00 10.50 138 GLY B O 1
ATOM 2813 N N . LEU B 1 161 ? 23.505 41.648 59.161 1.00 12.34 139 LEU B N 1
ATOM 2814 C CA . LEU B 1 161 ? 24.124 41.284 57.897 1.00 12.71 139 LEU B CA 1
ATOM 2815 C C . LEU B 1 161 ? 25.157 42.322 57.539 1.00 12.82 139 LEU B C 1
ATOM 2816 O O . LEU B 1 161 ? 24.827 43.374 56.980 1.00 14.90 139 LEU B O 1
ATOM 2821 N N . ALA B 1 162 ? 26.404 42.060 57.898 1.00 11.27 140 ALA B N 1
ATOM 2822 C CA . ALA B 1 162 ? 27.490 42.934 57.502 1.00 11.93 140 ALA B CA 1
ATOM 2823 C C . ALA B 1 162 ? 28.004 42.434 56.157 1.00 11.01 140 ALA B C 1
ATOM 2824 O O . ALA B 1 162 ? 27.221 42.003 55.321 1.00 13.09 140 ALA B O 1
ATOM 2826 N N . SER B 1 163 ? 29.312 42.508 55.939 1.00 11.44 141 SER B N 1
ATOM 2827 C CA . SER B 1 163 ? 29.892 42.137 54.660 1.00 9.87 141 SER B CA 1
ATOM 2828 C C . SER B 1 163 ? 31.393 42.006 54.792 1.00 10.58 141 SER B C 1
ATOM 2829 O O . SER B 1 163 ? 32.004 42.648 55.641 1.00 11.01 141 SER B O 1
ATOM 2832 N N . GLN B 1 164 ? 31.996 41.221 53.906 1.00 9.99 142 GLN B N 1
ATOM 2833 C CA . GLN B 1 164 ? 33.442 41.295 53.709 1.00 10.23 142 GLN B CA 1
ATOM 2834 C C . GLN B 1 164 ? 33.888 42.754 53.487 1.00 11.48 142 GLN B C 1
ATOM 2835 O O . GLN B 1 164 ? 34.994 43.139 53.869 1.00 10.02 142 GLN B O 1
ATOM 2841 N N . ALA B 1 165 ? 33.020 43.562 52.880 1.00 10.94 143 ALA B N 1
ATOM 2842 C CA . ALA B 1 165 ? 33.337 44.967 52.638 1.00 10.60 143 ALA B CA 1
ATOM 2843 C C . ALA B 1 165 ? 33.647 45.729 53.924 1.00 11.01 143 ALA B C 1
ATOM 2844 O O . ALA B 1 165 ? 34.400 46.698 53.909 1.00 11.96 143 ALA B O 1
ATOM 2846 N N . GLY B 1 166 ? 33.076 45.297 55.042 1.00 9.78 144 GLY B N 1
ATOM 2847 C CA . GLY B 1 166 ? 33.404 45.914 56.323 1.00 10.83 144 GLY B CA 1
ATOM 2848 C C . GLY B 1 166 ? 34.863 45.691 56.684 1.00 12.36 144 GLY B C 1
ATOM 2849 O O . GLY B 1 166 ? 35.508 46.540 57.305 1.00 12.88 144 GLY B O 1
ATOM 2850 N N . ARG B 1 167 ? 35.411 44.551 56.265 1.00 11.26 145 ARG B N 1
ATOM 2851 C CA . ARG B 1 167 ? 36.802 44.234 56.579 1.00 10.66 145 ARG B CA 1
ATOM 2852 C C . ARG B 1 167 ? 37.807 44.761 55.557 1.00 12.22 145 ARG B C 1
ATOM 2853 O O . ARG B 1 167 ? 38.951 45.058 55.920 1.00 13.86 145 ARG B O 1
ATOM 2861 N N . ASP B 1 168 ? 37.422 44.890 54.291 1.00 10.83 146 ASP B N 1
ATOM 2862 C CA . ASP B 1 168 ? 38.428 45.307 53.315 1.00 11.57 146 ASP B CA 1
ATOM 2863 C C . ASP B 1 168 ? 38.097 46.627 52.622 1.00 11.64 146 ASP B C 1
ATOM 2864 O O . ASP B 1 168 ? 38.809 47.028 51.712 1.00 11.57 146 ASP B O 1
ATOM 2869 N N . GLY B 1 169 ? 37.037 47.295 53.061 1.00 10.76 147 GLY B N 1
ATOM 2870 C CA . GLY B 1 169 ? 36.674 48.575 52.469 1.00 10.85 147 GLY B CA 1
ATOM 2871 C C . GLY B 1 169 ? 35.675 48.499 51.328 1.00 12.97 147 GLY B C 1
ATOM 2872 O O . GLY B 1 169 ? 35.090 49.513 50.953 1.00 12.81 147 GLY B O 1
ATOM 2873 N N . GLY B 1 170 ? 35.504 47.313 50.751 1.00 11.08 148 GLY B N 1
ATOM 2874 C CA . GLY B 1 170 ? 34.530 47.134 49.688 1.00 12.11 148 GLY B CA 1
ATOM 2875 C C . GLY B 1 170 ? 35.135 47.302 48.311 1.00 12.96 148 GLY B C 1
ATOM 2876 O O . GLY B 1 170 ? 36.331 47.587 48.159 1.00 14.51 148 GLY B O 1
ATOM 2877 N N . GLY B 1 171 ? 34.281 47.126 47.305 1.00 14.24 149 GLY B N 1
ATOM 2878 C CA . GLY B 1 171 ? 34.696 47.161 45.915 1.00 17.21 149 GLY B CA 1
ATOM 2879 C C . GLY B 1 171 ? 34.710 48.558 45.327 1.00 16.20 149 GLY B C 1
ATOM 2880 O O . GLY B 1 171 ? 34.467 49.540 46.026 1.00 15.18 149 GLY B O 1
ATOM 2881 N N . PRO B 1 172 ? 35.013 48.655 44.023 1.00 17.39 150 PRO B N 1
ATOM 2882 C CA . PRO B 1 172 ? 35.097 49.954 43.349 1.00 16.82 150 PRO B CA 1
ATOM 2883 C C . PRO B 1 172 ? 33.797 50.747 43.452 1.00 15.25 150 PRO B C 1
ATOM 2884 O O . PRO B 1 172 ? 32.718 50.258 43.113 1.00 17.96 150 PRO B O 1
ATOM 2888 N N . GLY B 1 173 ? 33.910 51.977 43.935 1.00 13.50 151 GLY B N 1
ATOM 2889 C CA . GLY B 1 173 ? 32.771 52.864 44.077 1.00 13.65 151 GLY B CA 1
ATOM 2890 C C . GLY B 1 173 ? 31.842 52.526 45.232 1.00 13.73 151 GLY B C 1
ATOM 2891 O O . GLY B 1 173 ? 30.757 53.094 45.339 1.00 14.64 151 GLY B O 1
ATOM 2892 N N . ALA B 1 174 ? 32.274 51.614 46.103 1.00 13.16 152 ALA B N 1
ATOM 2893 C CA . ALA B 1 174 ? 31.427 51.151 47.199 1.00 12.25 152 ALA B CA 1
ATOM 2894 C C . ALA B 1 174 ? 31.887 51.661 48.559 1.00 11.88 152 ALA B C 1
ATOM 2895 O O . ALA B 1 174 ? 31.582 51.035 49.581 1.00 12.69 152 ALA B O 1
ATOM 2897 N N . SER B 1 175 ? 32.591 52.788 48.603 1.00 11.66 153 SER B N 1
ATOM 2898 C CA . SER B 1 175 ? 33.163 53.237 49.878 1.00 11.30 153 SER B CA 1
ATOM 2899 C C . SER B 1 175 ? 32.077 53.487 50.936 1.00 11.07 153 SER B C 1
ATOM 2900 O O . SER B 1 175 ? 32.266 53.172 52.111 1.00 10.96 153 SER B O 1
ATOM 2903 N N . ALA B 1 176 ? 30.940 54.040 50.529 1.00 11.19 154 ALA B N 1
ATOM 2904 C CA . ALA B 1 176 ? 29.848 54.283 51.464 1.00 10.31 154 ALA B CA 1
ATOM 2905 C C . ALA B 1 176 ? 29.292 52.961 51.999 1.00 12.06 154 ALA B C 1
ATOM 2906 O O . ALA B 1 176 ? 29.006 52.820 53.191 1.00 11.00 154 ALA B O 1
ATOM 2908 N N . TYR B 1 177 ? 29.131 51.992 51.104 1.00 10.23 155 TYR B N 1
ATOM 2909 C CA . TYR B 1 177 ? 28.622 50.684 51.507 1.00 10.07 155 TYR B CA 1
ATOM 2910 C C . TYR B 1 177 ? 29.569 50.019 52.506 1.00 9.49 155 TYR B C 1
ATOM 2911 O O . TYR B 1 177 ? 29.149 49.545 53.553 1.00 10.83 155 TYR B O 1
ATOM 2920 N N . GLY B 1 178 ? 30.858 50.003 52.195 1.00 10.43 156 GLY B N 1
ATOM 2921 C CA . GLY B 1 178 ? 31.836 49.469 53.126 1.00 10.25 156 GLY B CA 1
ATOM 2922 C C . GLY B 1 178 ? 31.757 50.157 54.478 1.00 9.55 156 GLY B C 1
ATOM 2923 O O . GLY B 1 178 ? 31.733 49.491 55.519 1.00 10.56 156 GLY B O 1
ATOM 2924 N N . ALA B 1 179 ? 31.707 51.488 54.480 1.00 9.16 157 ALA B N 1
ATOM 2925 C CA . ALA B 1 179 ? 31.645 52.228 55.727 1.00 9.81 157 ALA B CA 1
ATOM 2926 C C . ALA B 1 179 ? 30.439 51.823 56.564 1.00 10.11 157 ALA B C 1
ATOM 2927 O O . ALA B 1 179 ? 30.559 51.603 57.780 1.00 10.12 157 ALA B O 1
ATOM 2929 N N . SER B 1 180 ? 29.285 51.682 55.911 1.00 9.42 158 SER B N 1
ATOM 2930 C CA . SER B 1 180 ? 28.074 51.313 56.637 1.00 9.45 158 SER B CA 1
ATOM 2931 C C . SER B 1 180 ? 28.185 49.908 57.231 1.00 10.06 158 SER B C 1
ATOM 2932 O O . SER B 1 180 ? 27.682 49.648 58.332 1.00 10.31 158 SER B O 1
ATOM 2935 N N . LYS B 1 181 ? 28.833 48.993 56.512 1.00 9.03 159 LYS B N 1
ATOM 2936 C CA . LYS B 1 181 ? 28.996 47.637 57.042 1.00 10.17 159 LYS B CA 1
ATOM 2937 C C . LYS B 1 181 ? 30.051 47.582 58.153 1.00 9.77 159 LYS B C 1
ATOM 2938 O O . LYS B 1 181 ? 29.929 46.789 59.100 1.00 9.54 159 LYS B O 1
ATOM 2944 N N . GLY B 1 182 ? 31.091 48.409 58.060 1.00 9.20 160 GLY B N 1
ATOM 2945 C CA . GLY B 1 182 ? 32.074 48.486 59.130 1.00 8.90 160 GLY B CA 1
ATOM 2946 C C . GLY B 1 182 ? 31.432 49.016 60.396 1.00 9.10 160 GLY B C 1
ATOM 2947 O O . GLY B 1 182 ? 31.742 48.548 61.497 1.00 9.49 160 GLY B O 1
ATOM 2948 N N . ALA B 1 183 ? 30.534 49.985 60.247 1.00 9.57 161 ALA B N 1
ATOM 2949 C CA . ALA B 1 183 ? 29.814 50.511 61.400 1.00 9.24 161 ALA B CA 1
ATOM 2950 C C . ALA B 1 183 ? 28.972 49.418 62.047 1.00 9.89 161 ALA B C 1
ATOM 2951 O O . ALA B 1 183 ? 28.920 49.296 63.271 1.00 9.07 161 ALA B O 1
ATOM 2953 N N . LEU B 1 184 ? 28.313 48.624 61.206 1.00 9.01 162 LEU B N 1
ATOM 2954 C CA . LEU B 1 184 ? 27.493 47.525 61.709 1.00 10.20 162 LEU B CA 1
ATOM 2955 C C . LEU B 1 184 ? 28.333 46.495 62.453 1.00 9.04 162 LEU B C 1
ATOM 2956 O O . LEU B 1 184 ? 27.916 45.999 63.507 1.00 10.14 162 LEU B O 1
ATOM 2969 N N . THR B 1 186 ? 31.127 47.045 64.137 1.00 9.02 164 THR B N 1
ATOM 2970 C CA . THR B 1 186 ? 31.483 47.594 65.433 1.00 9.99 164 THR B CA 1
ATOM 2971 C C . THR B 1 186 ? 30.263 47.647 66.352 1.00 9.23 164 THR B C 1
ATOM 2972 O O . THR B 1 186 ? 30.353 47.275 67.521 1.00 9.41 164 THR B O 1
ATOM 2976 N N . LEU B 1 187 ? 29.121 48.068 65.811 1.00 9.29 165 LEU B N 1
ATOM 2977 C CA . LEU B 1 187 ? 27.898 48.164 66.594 1.00 9.34 165 LEU B CA 1
ATOM 2978 C C . LEU B 1 187 ? 27.512 46.802 67.187 1.00 9.50 165 LEU B C 1
ATOM 2979 O O . LEU B 1 187 ? 26.981 46.704 68.294 1.00 9.94 165 LEU B O 1
ATOM 2984 N N . THR B 1 188 ? 27.769 45.751 66.421 1.00 9.46 166 THR B N 1
ATOM 2985 C CA . THR B 1 188 ? 27.553 44.380 66.884 1.00 9.66 166 THR B CA 1
ATOM 2986 C C . THR B 1 188 ? 28.303 44.129 68.187 1.00 9.86 166 THR B C 1
ATOM 2987 O O . THR B 1 188 ? 27.754 43.550 69.125 1.00 10.12 166 THR B O 1
ATOM 2991 N N . ARG B 1 189 ? 29.552 44.587 68.251 1.00 10.20 167 ARG B N 1
ATOM 2992 C CA . ARG B 1 189 ? 30.372 44.449 69.443 1.00 10.05 167 ARG B CA 1
ATOM 2993 C C . ARG B 1 189 ? 29.821 45.309 70.578 1.00 10.14 167 ARG B C 1
ATOM 2994 O O . ARG B 1 189 ? 29.675 44.846 71.709 1.00 11.34 167 ARG B O 1
ATOM 3002 N N . GLY B 1 190 ? 29.491 46.558 70.255 1.00 10.10 168 GLY B N 1
ATOM 3003 C CA . GLY B 1 190 ? 28.969 47.465 71.262 1.00 11.55 168 GLY B CA 1
ATOM 3004 C C . GLY B 1 190 ? 27.687 46.931 71.879 1.00 10.38 168 GLY B C 1
ATOM 3005 O O . GLY B 1 190 ? 27.479 46.997 73.098 1.00 11.04 168 GLY B O 1
ATOM 3006 N N . LEU B 1 191 ? 26.803 46.411 71.035 1.00 10.26 169 LEU B N 1
ATOM 3007 C CA . LEU B 1 191 ? 25.524 45.915 71.540 1.00 10.73 169 LEU B CA 1
ATOM 3008 C C . LEU B 1 191 ? 25.662 44.570 72.248 1.00 10.77 169 LEU B C 1
ATOM 3009 O O . LEU B 1 191 ? 24.915 44.282 73.187 1.00 11.09 169 LEU B O 1
ATOM 3014 N N . ALA B 1 192 ? 26.624 43.752 71.831 1.00 11.26 170 ALA B N 1
ATOM 3015 C CA . ALA B 1 192 ? 26.868 42.507 72.560 1.00 11.07 170 ALA B CA 1
ATOM 3016 C C . ALA B 1 192 ? 27.193 42.812 74.022 1.00 11.40 170 ALA B C 1
ATOM 3017 O O . ALA B 1 192 ? 26.726 42.118 74.919 1.00 11.80 170 ALA B O 1
ATOM 3019 N N . LYS B 1 193 ? 27.952 43.876 74.265 1.00 11.58 171 LYS B N 1
ATOM 3020 C CA . LYS B 1 193 ? 28.266 44.256 75.639 1.00 13.33 171 LYS B CA 1
ATOM 3021 C C . LYS B 1 193 ? 27.075 44.911 76.326 1.00 13.22 171 LYS B C 1
ATOM 3022 O O . LYS B 1 193 ? 26.740 44.572 77.457 1.00 17.29 171 LYS B O 1
ATOM 3028 N N . GLU B 1 194 ? 26.429 45.848 75.637 1.00 12.17 172 GLU B N 1
ATOM 3029 C CA . GLU B 1 194 ? 25.337 46.593 76.250 1.00 11.78 172 GLU B CA 1
ATOM 3030 C C . GLU B 1 194 ? 24.142 45.702 76.570 1.00 12.03 172 GLU B C 1
ATOM 3031 O O . GLU B 1 194 ? 23.482 45.884 77.595 1.00 14.18 172 GLU B O 1
ATOM 3037 N N . LEU B 1 195 ? 23.863 44.741 75.692 1.00 13.85 173 LEU B N 1
ATOM 3038 C CA . LEU B 1 195 ? 22.629 43.959 75.795 1.00 12.31 173 LEU B CA 1
ATOM 3039 C C . LEU B 1 195 ? 22.806 42.591 76.454 1.00 12.79 173 LEU B C 1
ATOM 3040 O O . LEU B 1 195 ? 21.811 41.933 76.790 1.00 13.45 173 LEU B O 1
ATOM 3045 N N . GLY B 1 196 ? 24.045 42.131 76.610 1.00 13.08 174 GLY B N 1
ATOM 3046 C CA . GLY B 1 196 ? 24.280 40.892 77.329 1.00 15.64 174 GLY B CA 1
ATOM 3047 C C . GLY B 1 196 ? 24.043 41.080 78.819 1.00 16.01 174 GLY B C 1
ATOM 3048 O O . GLY B 1 196 ? 24.168 42.193 79.321 1.00 18.64 174 GLY B O 1
ATOM 3049 N N . PRO B 1 197 ? 23.710 39.998 79.540 1.00 16.72 175 PRO B N 1
ATOM 3050 C CA . PRO B 1 197 ? 23.577 38.614 79.077 1.00 16.12 175 PRO B CA 1
ATOM 3051 C C . PRO B 1 197 ? 22.216 38.247 78.501 1.00 15.55 175 PRO B C 1
ATOM 3052 O O . PRO B 1 197 ? 22.061 37.123 78.029 1.00 19.50 175 PRO B O 1
ATOM 3056 N N . LYS B 1 198 ? 21.250 39.154 78.544 1.00 14.89 176 LYS B N 1
ATOM 3057 C CA . LYS B 1 198 ? 19.906 38.823 78.094 1.00 14.87 176 LYS B CA 1
ATOM 3058 C C . LYS B 1 198 ? 19.884 38.471 76.603 1.00 14.30 176 LYS B C 1
ATOM 3059 O O . LYS B 1 198 ? 19.202 37.534 76.196 1.00 15.11 176 LYS B O 1
ATOM 3065 N N . ILE B 1 199 ? 20.640 39.229 75.807 1.00 12.50 177 ILE B N 1
ATOM 3066 C CA . ILE B 1 199 ? 20.563 39.178 74.347 1.00 11.39 177 ILE B CA 1
ATOM 3067 C C . ILE B 1 199 ? 21.954 39.029 73.754 1.00 13.53 177 ILE B C 1
ATOM 3068 O O . ILE B 1 199 ? 22.865 39.772 74.131 1.00 13.32 177 ILE B O 1
ATOM 3073 N N . ARG B 1 200 ? 22.125 38.063 72.853 1.00 11.71 178 ARG B N 1
ATOM 3074 C CA . ARG B 1 200 ? 23.357 37.937 72.071 1.00 12.41 178 ARG B CA 1
ATOM 3075 C C . ARG B 1 200 ? 23.229 38.733 70.784 1.00 9.05 178 ARG B C 1
ATOM 3076 O O . ARG B 1 200 ? 22.124 38.859 70.230 1.00 10.49 178 ARG B O 1
ATOM 3084 N N . VAL B 1 201 ? 24.356 39.262 70.301 1.00 9.88 179 VAL B N 1
ATOM 3085 C CA . VAL B 1 201 ? 24.374 40.051 69.068 1.00 10.20 179 VAL B CA 1
ATOM 3086 C C . VAL B 1 201 ? 25.575 39.620 68.235 1.00 9.47 179 VAL B C 1
ATOM 3087 O O . VAL B 1 201 ? 26.709 39.665 68.711 1.00 10.01 179 VAL B O 1
ATOM 3091 N N . ASN B 1 202 ? 25.311 39.152 67.019 1.00 9.48 180 ASN B N 1
ATOM 3092 C CA . ASN B 1 202 ? 26.374 38.727 66.111 1.00 9.88 180 ASN B CA 1
ATOM 3093 C C . ASN B 1 202 ? 26.024 39.180 64.717 1.00 9.63 180 ASN B C 1
ATOM 3094 O O . ASN B 1 202 ? 24.845 39.397 64.428 1.00 9.85 180 ASN B O 1
ATOM 3099 N N . SER B 1 203 ? 27.022 39.269 63.843 1.00 10.14 181 SER B N 1
ATOM 3100 C CA . SER B 1 203 ? 26.739 39.551 62.442 1.00 10.20 181 SER B CA 1
ATOM 3101 C C . SER B 1 203 ? 27.524 38.642 61.501 1.00 11.43 181 SER B C 1
ATOM 3102 O O . SER B 1 203 ? 28.502 38.006 61.898 1.00 11.86 181 SER B O 1
ATOM 3105 N N . LEU B 1 204 ? 27.064 38.584 60.259 1.00 11.81 182 LEU B N 1
ATOM 3106 C CA . LEU B 1 204 ? 27.725 37.811 59.216 1.00 11.75 182 LEU B CA 1
ATOM 3107 C C . LEU B 1 204 ? 28.484 38.726 58.284 1.00 12.33 182 LEU B C 1
ATOM 3108 O O . LEU B 1 204 ? 28.030 39.831 57.989 1.00 11.91 182 LEU B O 1
ATOM 3113 N N . CYS B 1 205 ? 29.619 38.249 57.784 1.00 10.64 183 CYS B N 1
ATOM 3114 C CA . CYS B 1 205 ? 30.410 39.010 56.833 1.00 11.33 183 CYS B CA 1
ATOM 3115 C C . CYS B 1 205 ? 30.558 38.238 55.530 1.00 11.49 183 CYS B C 1
ATOM 3116 O O . CYS B 1 205 ? 31.605 37.660 55.258 1.00 11.67 183 CYS B O 1
ATOM 3119 N N . PRO B 1 206 ? 29.500 38.236 54.701 1.00 11.26 184 PRO B N 1
ATOM 3120 C CA . PRO B 1 206 ? 29.573 37.454 53.466 1.00 12.17 184 PRO B CA 1
ATOM 3121 C C . PRO B 1 206 ? 30.484 38.054 52.410 1.00 13.35 184 PRO B C 1
ATOM 3122 O O . PRO B 1 206 ? 30.584 39.285 52.272 1.00 13.72 184 PRO B O 1
ATOM 3126 N N . GLY B 1 207 ? 31.131 37.168 51.659 1.00 14.11 185 GLY B N 1
ATOM 3127 C CA . GLY B 1 207 ? 31.867 37.546 50.471 1.00 15.57 185 GLY B CA 1
ATOM 3128 C C . GLY B 1 207 ? 30.935 37.561 49.275 1.00 16.55 185 GLY B C 1
ATOM 3129 O O . GLY B 1 207 ? 29.813 38.069 49.363 1.00 17.48 185 GLY B O 1
ATOM 3138 N N . ILE B 1 209 ? 28.240 36.440 47.027 1.00 21.03 187 ILE B N 1
ATOM 3139 C CA . ILE B 1 209 ? 27.068 35.573 47.049 1.00 21.69 187 ILE B CA 1
ATOM 3140 C C . ILE B 1 209 ? 26.348 35.724 45.710 1.00 22.85 187 ILE B C 1
ATOM 3141 O O . ILE B 1 209 ? 26.299 36.821 45.157 1.00 27.93 187 ILE B O 1
ATOM 3146 N N . ASP B 1 210 ? 25.806 34.632 45.179 1.00 23.43 188 ASP B N 1
ATOM 3147 C CA . ASP B 1 210 ? 25.340 34.623 43.786 1.00 31.44 188 ASP B CA 1
ATOM 3148 C C . ASP B 1 210 ? 24.040 35.385 43.508 1.00 42.35 188 ASP B C 1
ATOM 3149 O O . ASP B 1 210 ? 23.570 35.397 42.368 1.00 52.69 188 ASP B O 1
ATOM 3154 N N . THR B 1 211 ? 23.472 36.008 44.537 1.00 37.79 189 THR B N 1
ATOM 3155 C CA . THR B 1 211 ? 22.170 36.677 44.445 1.00 45.19 189 THR B CA 1
ATOM 3156 C C . THR B 1 211 ? 22.049 37.610 43.243 1.00 52.66 189 THR B C 1
ATOM 3157 O O . THR B 1 211 ? 22.223 38.822 43.368 1.00 56.82 189 THR B O 1
ATOM 3161 N N . ALA B 1 227 ? 35.569 34.203 41.731 1.00 62.15 205 ALA B N 1
ATOM 3162 C CA . ALA B 1 227 ? 34.951 32.948 42.144 1.00 58.74 205 ALA B CA 1
ATOM 3163 C C . ALA B 1 227 ? 35.971 31.817 42.150 1.00 58.46 205 ALA B C 1
ATOM 3164 O O . ALA B 1 227 ? 36.213 31.199 43.187 1.00 60.05 205 ALA B O 1
ATOM 3166 N N . ASN B 1 228 ? 36.571 31.545 40.994 1.00 53.44 206 ASN B N 1
ATOM 3167 C CA . ASN B 1 228 ? 37.615 30.528 40.912 1.00 55.26 206 ASN B CA 1
ATOM 3168 C C . ASN B 1 228 ? 38.988 31.120 41.236 1.00 51.60 206 ASN B C 1
ATOM 3169 O O . ASN B 1 228 ? 40.028 30.536 40.927 1.00 52.61 206 ASN B O 1
ATOM 3174 N N . VAL B 1 229 ? 38.965 32.295 41.855 1.00 47.35 207 VAL B N 1
ATOM 3175 C CA . VAL B 1 229 ? 40.131 32.872 42.504 1.00 46.02 207 VAL B CA 1
ATOM 3176 C C . VAL B 1 229 ? 40.069 32.468 43.981 1.00 40.80 207 VAL B C 1
ATOM 3177 O O . VAL B 1 229 ? 41.084 32.415 44.682 1.00 40.82 207 VAL B O 1
ATOM 3181 N N . SER B 1 230 ? 38.859 32.149 44.435 1.00 34.15 208 SER B N 1
ATOM 3182 C CA . SER B 1 230 ? 38.627 31.792 45.829 1.00 31.41 208 SER B CA 1
ATOM 3183 C C . SER B 1 230 ? 39.013 30.348 46.111 1.00 25.86 208 SER B C 1
ATOM 3184 O O . SER B 1 230 ? 38.921 29.496 45.232 1.00 29.31 208 SER B O 1
ATOM 3187 N N . PRO B 1 231 ? 39.452 30.072 47.351 1.00 23.60 209 PRO B N 1
ATOM 3188 C CA . PRO B 1 231 ? 39.805 28.698 47.715 1.00 23.17 209 PRO B CA 1
ATOM 3189 C C . PRO B 1 231 ? 38.677 27.690 47.472 1.00 23.31 209 PRO B C 1
ATOM 3190 O O . PRO B 1 231 ? 38.983 26.580 47.053 1.00 27.05 209 PRO B O 1
ATOM 3194 N N . VAL B 1 232 ? 37.418 28.066 47.688 1.00 22.63 210 VAL B N 1
ATOM 3195 C CA . VAL B 1 232 ? 36.310 27.130 47.470 1.00 24.43 210 VAL B CA 1
ATOM 3196 C C . VAL B 1 232 ? 35.880 27.066 46.000 1.00 27.12 210 VAL B C 1
ATOM 3197 O O . VAL B 1 232 ? 35.074 26.210 45.622 1.00 28.68 210 VAL B O 1
ATOM 3201 N N . LYS B 1 233 ? 36.422 27.971 45.185 1.00 28.58 211 LYS B N 1
ATOM 3202 C CA . LYS B 1 233 ? 36.233 27.957 43.730 1.00 31.40 211 LYS B CA 1
ATOM 3203 C C . LYS B 1 233 ? 34.770 28.058 43.289 1.00 27.26 211 LYS B C 1
ATOM 3204 O O . LYS B 1 233 ? 34.363 27.427 42.309 1.00 32.16 211 LYS B O 1
ATOM 3210 N N . ARG B 1 234 ? 33.994 28.869 44.001 1.00 26.99 212 ARG B N 1
ATOM 3211 C CA . ARG B 1 234 ? 32.610 29.142 43.624 1.00 28.44 212 ARG B CA 1
ATOM 3212 C C . ARG B 1 234 ? 32.092 30.370 44.359 1.00 26.55 212 ARG B C 1
ATOM 3213 O O . ARG B 1 234 ? 32.717 30.846 45.300 1.00 25.83 212 ARG B O 1
ATOM 3221 N N . GLU B 1 235 ? 30.952 30.892 43.919 1.00 27.84 213 GLU B N 1
ATOM 3222 C CA . GLU B 1 235 ? 30.256 31.922 44.681 1.00 24.65 213 GLU B CA 1
ATOM 3223 C C . GLU B 1 235 ? 29.435 31.279 45.794 1.00 22.60 213 GLU B C 1
ATOM 3224 O O . GLU B 1 235 ? 29.045 30.111 45.691 1.00 24.57 213 GLU B O 1
ATOM 3230 N N . GLY B 1 236 ? 29.168 32.038 46.848 1.00 19.79 214 GLY B N 1
ATOM 3231 C CA . GLY B 1 236 ? 28.317 31.553 47.915 1.00 19.33 214 GLY B CA 1
ATOM 3232 C C . GLY B 1 236 ? 26.866 31.575 47.477 1.00 18.86 214 GLY B C 1
ATOM 3233 O O . GLY B 1 236 ? 26.519 32.182 46.466 1.00 21.64 214 GLY B O 1
ATOM 3234 N N . THR B 1 237 ? 26.013 30.919 48.255 1.00 17.34 215 THR B N 1
ATOM 3235 C CA . THR B 1 237 ? 24.582 30.934 47.969 1.00 17.80 215 THR B CA 1
ATOM 3236 C C . THR B 1 237 ? 23.850 31.558 49.144 1.00 16.55 215 THR B C 1
ATOM 3237 O O . THR B 1 237 ? 24.384 31.640 50.247 1.00 16.15 215 THR B O 1
ATOM 3241 N N . SER B 1 238 ? 22.617 31.979 48.894 1.00 15.99 216 SER B N 1
ATOM 3242 C CA . SER B 1 238 ? 21.763 32.481 49.959 1.00 15.52 216 SER B CA 1
ATOM 3243 C C . SER B 1 238 ? 21.602 31.449 51.063 1.00 14.94 216 SER B C 1
ATOM 3244 O O . SER B 1 238 ? 21.538 31.795 52.245 1.00 14.20 216 SER B O 1
ATOM 3247 N N . GLU B 1 239 ? 21.530 30.182 50.664 1.00 14.84 217 GLU B N 1
ATOM 3248 C CA . GLU B 1 239 ? 21.377 29.095 51.614 1.00 15.65 217 GLU B CA 1
ATOM 3249 C C . GLU B 1 239 ? 22.610 28.958 52.520 1.00 14.83 217 GLU B C 1
ATOM 3250 O O . GLU B 1 239 ? 22.455 28.743 53.726 1.00 15.23 217 GLU B O 1
ATOM 3256 N N . ASP B 1 240 ? 23.818 29.105 51.962 1.00 13.53 218 ASP B N 1
ATOM 3257 C CA . ASP B 1 240 ? 25.041 29.119 52.783 1.00 12.29 218 ASP B CA 1
ATOM 3258 C C . ASP B 1 240 ? 24.917 30.154 53.905 1.00 12.15 218 ASP B C 1
ATOM 3259 O O . ASP B 1 240 ? 25.197 29.880 55.076 1.00 12.56 218 ASP B O 1
ATOM 3264 N N . VAL B 1 241 ? 24.502 31.355 53.524 1.00 12.75 219 VAL B N 1
ATOM 3265 C CA . VAL B 1 241 ? 24.415 32.450 54.473 1.00 11.81 219 VAL B CA 1
ATOM 3266 C C . VAL B 1 241 ? 23.323 32.185 55.505 1.00 12.01 219 VAL B C 1
ATOM 3267 O O . VAL B 1 241 ? 23.531 32.399 56.702 1.00 12.52 219 VAL B O 1
ATOM 3271 N N . ALA B 1 242 ? 22.177 31.684 55.046 1.00 12.61 220 ALA B N 1
ATOM 3272 C CA . ALA B 1 242 ? 21.078 31.372 55.958 1.00 12.82 220 ALA B CA 1
ATOM 3273 C C . ALA B 1 242 ? 21.468 30.324 57.009 1.00 12.66 220 ALA B C 1
ATOM 3274 O O . ALA B 1 242 ? 21.050 30.419 58.162 1.00 13.47 220 ALA B O 1
ATOM 3276 N N . LYS B 1 243 ? 22.256 29.329 56.615 1.00 11.85 221 LYS B N 1
ATOM 3277 C CA . LYS B 1 243 ? 22.686 28.309 57.567 1.00 13.17 221 LYS B CA 1
ATOM 3278 C C . LYS B 1 243 ? 23.503 28.936 58.699 1.00 12.66 221 LYS B C 1
ATOM 3279 O O . LYS B 1 243 ? 23.321 28.607 59.870 1.00 13.44 221 LYS B O 1
ATOM 3285 N N . LEU B 1 244 ? 24.394 29.864 58.363 1.00 11.75 222 LEU B N 1
ATOM 3286 C CA . LEU B 1 244 ? 25.188 30.535 59.394 1.00 10.22 222 LEU B CA 1
ATOM 3287 C C . LEU B 1 244 ? 24.303 31.457 60.235 1.00 11.11 222 LEU B C 1
ATOM 3288 O O . LEU B 1 244 ? 24.425 31.509 61.471 1.00 11.92 222 LEU B O 1
ATOM 3293 N N . ALA B 1 245 ? 23.396 32.180 59.576 1.00 11.23 223 ALA B N 1
ATOM 3294 C CA . ALA B 1 245 ? 22.508 33.094 60.296 1.00 11.44 223 ALA B CA 1
ATOM 3295 C C . ALA B 1 245 ? 21.685 32.357 61.350 1.00 11.62 223 ALA B C 1
ATOM 3296 O O . ALA B 1 245 ? 21.563 32.822 62.487 1.00 12.62 223 ALA B O 1
ATOM 3298 N N . VAL B 1 246 ? 21.107 31.217 60.976 1.00 11.58 224 VAL B N 1
ATOM 3299 C CA . VAL B 1 246 ? 20.248 30.514 61.921 1.00 13.07 224 VAL B CA 1
ATOM 3300 C C . VAL B 1 246 ? 21.077 29.823 63.010 1.00 13.54 224 VAL B C 1
ATOM 3301 O O . VAL B 1 246 ? 20.628 29.734 64.155 1.00 14.58 224 VAL B O 1
ATOM 3305 N N . PHE B 1 247 ? 22.286 29.365 62.681 1.00 11.61 225 PHE B N 1
ATOM 3306 C CA . PHE B 1 247 ? 23.192 28.886 63.716 1.00 11.45 225 PHE B CA 1
ATOM 3307 C C . PHE B 1 247 ? 23.423 29.976 64.779 1.00 11.93 225 PHE B C 1
ATOM 3308 O O . PHE B 1 247 ? 23.257 29.730 65.979 1.00 12.36 225 PHE B O 1
ATOM 3316 N N . LEU B 1 248 ? 23.797 31.173 64.333 1.00 11.84 226 LEU B N 1
ATOM 3317 C CA . LEU B 1 248 ? 24.085 32.272 65.247 1.00 10.92 226 LEU B CA 1
ATOM 3318 C C . LEU B 1 248 ? 22.839 32.730 66.011 1.00 12.30 226 LEU B C 1
ATOM 3319 O O . LEU B 1 248 ? 22.947 33.252 67.127 1.00 13.82 226 LEU B O 1
ATOM 3324 N N . ALA B 1 249 ? 21.661 32.555 65.407 1.00 12.11 227 ALA B N 1
ATOM 3325 C CA . ALA B 1 249 ? 20.409 32.935 66.057 1.00 11.60 227 ALA B CA 1
ATOM 3326 C C . ALA B 1 249 ? 20.019 31.931 67.132 1.00 15.09 227 ALA B C 1
ATOM 3327 O O . ALA B 1 249 ? 19.308 32.274 68.080 1.00 18.73 227 ALA B O 1
ATOM 3329 N N . SER B 1 250 ? 20.492 30.697 66.985 1.00 15.67 228 SER B N 1
ATOM 3330 C CA . SER B 1 250 ? 20.071 29.581 67.834 1.00 16.28 228 SER B CA 1
ATOM 3331 C C . SER B 1 250 ? 20.849 29.438 69.137 1.00 14.60 228 SER B C 1
ATOM 3332 O O . SER B 1 250 ? 21.924 30.017 69.307 1.00 15.52 228 SER B O 1
ATOM 3335 N N . ASP B 1 251 ? 20.307 28.619 70.034 1.00 16.77 229 ASP B N 1
ATOM 3336 C CA . ASP B 1 251 ? 20.964 28.292 71.305 1.00 17.21 229 ASP B CA 1
ATOM 3337 C C . ASP B 1 251 ? 22.258 27.501 71.110 1.00 18.20 229 ASP B C 1
ATOM 3338 O O . ASP B 1 251 ? 23.040 27.352 72.049 1.00 19.13 229 ASP B O 1
ATOM 3343 N N . ASP B 1 252 ? 22.485 26.996 69.901 1.00 17.88 230 ASP B N 1
ATOM 3344 C CA . ASP B 1 252 ? 23.741 26.312 69.599 1.00 18.12 230 ASP B CA 1
ATOM 3345 C C . ASP B 1 252 ? 24.913 27.294 69.542 1.00 18.09 230 ASP B C 1
ATOM 3346 O O . ASP B 1 252 ? 26.064 26.873 69.426 1.00 18.01 230 ASP B O 1
ATOM 3351 N N . ALA B 1 253 ? 24.617 28.593 69.597 1.00 12.53 231 ALA B N 1
ATOM 3352 C CA . ALA B 1 253 ? 25.647 29.620 69.603 1.00 11.66 231 ALA B CA 1
ATOM 3353 C C . ALA B 1 253 ? 25.584 30.436 70.896 1.00 11.51 231 ALA B C 1
ATOM 3354 O O . ALA B 1 253 ? 25.984 31.604 70.912 1.00 11.90 231 ALA B O 1
ATOM 3356 N N . ALA B 1 254 ? 25.118 29.809 71.981 1.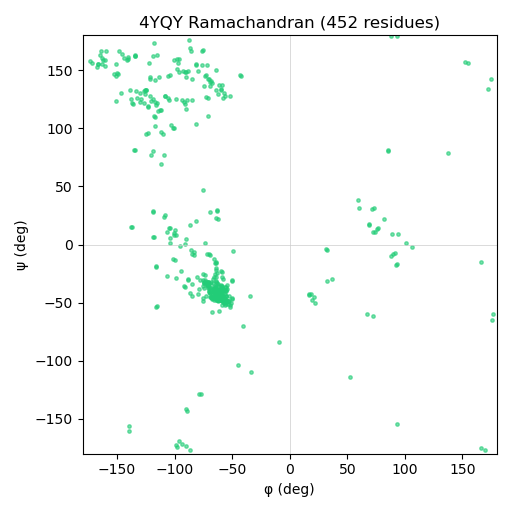00 11.91 232 ALA B N 1
ATOM 3357 C CA . ALA B 1 254 ? 24.917 30.519 73.248 1.00 12.37 232 ALA B CA 1
ATOM 3358 C C . ALA B 1 254 ? 26.169 31.183 73.838 1.00 13.45 232 ALA B C 1
ATOM 3359 O O . ALA B 1 254 ? 26.044 32.125 74.626 1.00 13.63 232 ALA B O 1
ATOM 3361 N N . PHE B 1 255 ? 27.364 30.706 73.483 1.00 11.46 233 PHE B N 1
ATOM 3362 C CA . PHE B 1 255 ? 28.592 31.312 74.008 1.00 11.06 233 PHE B CA 1
ATOM 3363 C C . PHE B 1 255 ? 29.284 32.174 72.948 1.00 11.39 233 PHE B C 1
ATOM 3364 O O . PHE B 1 255 ? 30.446 32.553 73.106 1.00 12.04 233 PHE B O 1
ATOM 3372 N N . ILE B 1 256 ? 28.566 32.480 71.868 1.00 11.05 234 ILE B N 1
ATOM 3373 C CA . ILE B 1 256 ? 29.091 33.346 70.824 1.00 11.62 234 ILE B CA 1
ATOM 3374 C C . ILE B 1 256 ? 28.315 34.648 70.823 1.00 10.17 234 ILE B C 1
ATOM 3375 O O . ILE B 1 256 ? 27.106 34.661 70.573 1.00 9.96 234 ILE B O 1
ATOM 3380 N N . THR B 1 257 ? 28.999 35.746 71.132 1.00 9.56 235 THR B N 1
ATOM 3381 C CA . THR B 1 257 ? 28.373 37.049 71.028 1.00 9.67 235 THR B CA 1
ATOM 3382 C C . THR B 1 257 ? 29.435 38.096 70.702 1.00 9.53 235 THR B C 1
ATOM 3383 O O . THR B 1 257 ? 30.603 37.963 71.080 1.00 10.73 235 THR B O 1
ATOM 3387 N N . GLY B 1 258 ? 29.024 39.106 69.952 1.00 9.14 236 GLY B N 1
ATOM 3388 C CA . GLY B 1 258 ? 29.948 40.105 69.454 1.00 10.52 236 GLY B CA 1
ATOM 3389 C C . GLY B 1 258 ? 30.812 39.638 68.294 1.00 9.32 236 GLY B C 1
ATOM 3390 O O . GLY B 1 258 ? 31.779 40.320 67.953 1.00 10.58 236 GLY B O 1
ATOM 3391 N N . ALA B 1 259 ? 30.473 38.504 67.686 1.00 9.05 237 ALA B N 1
ATOM 3392 C CA . ALA B 1 259 ? 31.248 37.982 66.558 1.00 9.53 237 ALA B CA 1
ATOM 3393 C C . ALA B 1 259 ? 30.747 38.549 65.242 1.00 8.22 237 ALA B C 1
ATOM 3394 O O . ALA B 1 259 ? 29.559 38.851 65.069 1.00 11.11 237 ALA B O 1
ATOM 3396 N N . ASN B 1 260 ? 31.686 38.677 64.308 1.00 9.47 238 ASN B N 1
ATOM 3397 C CA . ASN B 1 260 ? 31.424 39.060 62.936 1.00 10.18 238 ASN B CA 1
ATOM 3398 C C . ASN B 1 260 ? 32.033 37.970 62.083 1.00 9.83 238 ASN B C 1
ATOM 3399 O O . ASN B 1 260 ? 33.244 37.950 61.863 1.00 10.85 238 ASN B O 1
ATOM 3404 N N . VAL B 1 261 ? 31.210 37.005 61.686 1.00 10.47 239 VAL B N 1
ATOM 3405 C CA . VAL B 1 261 ? 31.730 35.741 61.182 1.00 9.70 239 VAL B CA 1
ATOM 3406 C C . VAL B 1 261 ? 31.908 35.785 59.669 1.00 9.95 239 VAL B C 1
ATOM 3407 O O . VAL B 1 261 ? 30.957 36.034 58.915 1.00 11.01 239 VAL B O 1
ATOM 3411 N N . ASP B 1 262 ? 33.145 35.573 59.224 1.00 9.41 240 ASP B N 1
ATOM 3412 C CA . ASP B 1 262 ? 33.461 35.592 57.798 1.00 10.72 240 ASP B CA 1
ATOM 3413 C C . ASP B 1 262 ? 32.891 34.383 57.069 1.00 10.83 240 ASP B C 1
ATOM 3414 O O . ASP B 1 262 ? 33.149 33.234 57.451 1.00 11.16 240 ASP B O 1
ATOM 3419 N N . ILE B 1 263 ? 32.132 34.651 56.014 1.00 9.83 241 ILE B N 1
ATOM 3420 C CA . ILE B 1 263 ? 31.595 33.589 55.177 1.00 10.30 241 ILE B CA 1
ATOM 3421 C C . ILE B 1 263 ? 31.839 34.021 53.722 1.00 10.98 241 ILE B C 1
ATOM 3422 O O . ILE B 1 263 ? 30.969 34.575 53.035 1.00 10.77 241 ILE B O 1
ATOM 3427 N N . ASN B 1 264 ? 33.068 33.776 53.268 1.00 11.17 242 ASN B N 1
ATOM 3428 C CA . ASN B 1 264 ? 33.534 34.407 52.037 1.00 11.33 242 ASN B CA 1
ATOM 3429 C C . ASN B 1 264 ? 34.315 33.459 51.127 1.00 11.86 242 ASN B C 1
ATOM 3430 O O . ASN B 1 264 ? 35.001 33.887 50.196 1.00 12.42 242 ASN B O 1
ATOM 3435 N N . GLY B 1 265 ? 34.214 32.158 51.398 1.00 12.42 243 GLY B N 1
ATOM 3436 C CA . GLY B 1 265 ? 34.853 31.165 50.553 1.00 12.40 243 GLY B CA 1
ATOM 3437 C C . GLY B 1 265 ? 36.367 31.168 50.632 1.00 12.62 243 GLY B C 1
ATOM 3438 O O . GLY B 1 265 ? 37.040 30.601 49.772 1.00 13.28 243 GLY B O 1
ATOM 3439 N N . GLY B 1 266 ? 36.906 31.791 51.679 1.00 12.14 244 GLY B N 1
ATOM 3440 C CA . GLY B 1 266 ? 38.349 31.897 51.859 1.00 12.85 244 GLY B CA 1
ATOM 3441 C C . GLY B 1 266 ? 39.005 33.062 51.134 1.00 12.86 244 GLY B C 1
ATOM 3442 O O . GLY B 1 266 ? 40.220 33.073 50.957 1.00 13.56 244 GLY B O 1
ATOM 3451 N N . LEU B 1 268 ? 39.060 36.178 52.256 1.00 12.41 246 LEU B N 1
ATOM 3452 C CA . LEU B 1 268 ? 39.610 37.107 53.234 1.00 12.23 246 LEU B CA 1
ATOM 3453 C C . LEU B 1 268 ? 39.637 36.419 54.587 1.00 11.79 246 LEU B C 1
ATOM 3454 O O . LEU B 1 268 ? 38.728 35.644 54.900 1.00 11.11 246 LEU B O 1
ATOM 3459 N N . PHE B 1 269 ? 40.657 36.728 55.385 1.00 11.63 247 PHE B N 1
ATOM 3460 C CA . PHE B 1 269 ? 40.830 36.122 56.705 1.00 11.21 247 PHE B CA 1
ATOM 3461 C C . PHE B 1 269 ? 40.862 37.176 57.791 1.00 11.08 247 PHE B C 1
ATOM 3462 O O . PHE B 1 269 ? 41.400 38.263 57.584 1.00 14.35 247 PHE B O 1
ATOM 3470 N N . SER B 1 270 ? 40.299 36.856 58.946 1.00 10.95 248 SER B N 1
ATOM 3471 C CA . SER B 1 270 ? 40.349 37.783 60.074 1.00 12.06 248 SER B CA 1
ATOM 3472 C C . SER B 1 270 ? 40.601 37.052 61.379 1.00 11.74 248 SER B C 1
ATOM 3473 O O . SER B 1 270 ? 40.451 35.822 61.489 1.00 11.91 248 SER B O 1
#

B-factor: mean 20.05, std 12.61, range [7.27, 142.53]

Solvent-accessible surface area: 22236 Å² total

Foldseek 3Di:
DVVVVVLPVLACALAEEEFECCQWFLRVLLLQLSLSSHYEYEYEHVDCVSVVVSQVVSVVVPHHYDYDYDDLDLVRLLVSLVVRCVVRVAHAEYEYPFAAQQDQADVHDPVNLVVSSRQAVVLVNVVNRVVGWQNGEYEHEAAVCCVVCDDHSRNSPNVSSVVCVVQQVCCVVVPPRYAGEYEHEQEDIPGDPAQVLLCPAQQNHGHYSNLSSVVRVCCRDCVCNVDGSYHHYHYRHPDD/DCALAEEEFECCQHFLNVLLLLVSLVVHYEYEYEHVDCVSVVVSQVVSVVVVHHYDYDYDALDLVRLLVSLVVRCVVRNFHQEYEYPFADQPDFADVHDPVNLVVSSRQAVVLVNVVNRVVGFQNGEYEHEAAVCCVVCDDHSRNSPNVSSVVCVVQQVCCVVVPPRYAGEYEHEQEDCACVAQQGHGHGSNLSSVVRVCCRDCVCNVDHSYHHYDYRHPDD

Sequence (462 aa):
LGTENLYFQSDLKGKTAIVTGGRGDIGRACVLELAARGANVAINYASSEGADSAVAEIKAAGGNAFALQGDTKEADVAALVEKTVKEFGQVDTLVHVTGGLIARVTSETLDHWQSVDVNLTSFVLVRECLPHTEGSSSIVGLASQAGRDGGGPGASAYGASKGALTLTRGLAKELGPKIRVNSLCPGIDTDFHNRTHVANVSPVKREGTSEDVAKLAVFLASDDAAFITGANVDINGGLFSDLKGKTAIVTGGRGDIGRACVLELAARGANVAINYASSEGADSAVAEIKAAGGNAFALQGDTKEADVAALVEKTVKEFGQVDTLVHVTGGLIARVTSETLDHWQSSVDVNLTSFVLVRECLPHTEGSSIVGLASQAGRDGGGPGASAYGASKGALTLTRGLAKELGPKIRVNSLCPGIDTANVSPVKREGTSEDVAKLAVFLASDDAAFITGANVDINGGLFS